Protein 1NQL (pdb70)

Sequence (660 aa):
EKKVCQGTSNKLTQLGTFEDHFLSLQRMFNNCEVVLGNLEITYVQRNYDLSFLKTIQEVAGYVLIALNTVERIPLENLQIIRGNMYYENSYALAVLSNYDANKTGLKELPMRNLQEILHGAVRFSNNPALCNVESIQWRDIVSSDFLSNMSMDFQNHLGSCQKCDPSCPNGSCWGAGEENCQKLTKIICAQQCSGRCRGKSPSDCCHNQCAAGCTGPRESDCLVCRKFRDEATCKDTCPPLMLYNPTTYQMDVNPEGKYSFGATCVKKCPRNYVVTDHGSCVRACGADSYEMEEDGVRKCKKCEGPCRKVCNGIGIGEFKDSLSINATNIKHFKNCTSISGDLHILPVAFRGDSFTHTPPLDPQELDILKTVKEITGFLLIQAWPENRTDLHAFENLEIIRGRTKQHGQFSLAVVSLNITSLGLRSLKEISDGDVIISGNKNLCYANTINWKKLFGTSGQKTKIISNRGENSCKATGQVCHALCSPEGCWGPEPRDCVSCRNVSRGRECVDKCKLLEGEPREFVENSECIQCHPECLPQAMNITCTGRGPDNCIQCAHYIDGPHCVKTCPAGVMGENNTLVWKYADAGHVCHLCHPNCTYGCTGPGLEGCPTDSECPLSHDGYCLHDGVCMYIEALDKYACNCVVGYIGERCQYRDLKWW

Foldseek 3Di:
DDDEFAEDDCAAPADPDLVRRLVVLCVRQAQHAEHLEEAAAASAEEPDDLPRLLRYAEYAAAYHAEHAQYQEHNVARHAEQANPYADPVFAREEHEHQHDPPLHGHQADQHQRQFEHNGGEYEYYRNQRHEQQVFDDCPRHYDPVCVVPYHDDHDYPDYPYDFEDPPADVRHFRHHDPSTHHDGWPPQDDPQAPDTAPHNDDLRHDDNQAGGGFPHHAQLGHPHGSAACEPSGHDPDFAAQWFADQVVRDTHGDQNGFACERRYTHPDADDDWEAEPVRHTDDADDQQWHWADDDPGGYIDGDPQRPADEAEEDCDDPNNPPQAQAQVHLVSQAQHAEYAEEHEAAPCQQVPDPPVRGDRHDLVSLLRLLRHAEYAAAYYHAEHPLVDQEPNSQLRHAEFANPDAVVRAHREAAEQGAHQFYNNQNYAAHEDHEYYYALHQRYAWVVLADCVRHYNDPPYYYDPDHYHDNVVCVVVVWYEEPFEDSRTARGHAQLTHNHTPAAAEPRGGDHDAQFAHDDAHFDDDPRYTDGEPVQFDHDHRHGQFQDHFFLTGPDGNAAAEPSGRDNAAQDQTHHPDDGGWEWEADPVRYTDTEDPPARPHFHDHDPVGHDD/DAFEDAPVRDAQDPPKAKDADVVPGGIFIGDDPQFDDGSSPGGPVPRD

Nearest PDB structures (foldseek):
  6aru-assembly1_A  TM=6.507E-01  e=1.685E-96  Homo sapiens
  1yy9-assembly1_A  TM=6.387E-01  e=1.150E-95  Homo sapiens
  3njp-assembly1_A  TM=4.933E-01  e=1.505E-93  Homo sapiens
  5wb7-assembly1_A  TM=5.441E-01  e=3.343E-75  Homo sapiens
  8hgs-assembly1_B  TM=4.737E-01  e=4.749E-83  Homo sapiens

Structure (mmCIF, N/CA/C/O backbone):
data_1NQL
#
_entry.id   1NQL
#
_cell.length_a   119.170
_cell.length_b   103.660
_cell.length_c   101.490
_cell.angle_alpha   90.00
_cell.angle_beta   119.27
_cell.angle_gamma   90.00
#
_symmetry.space_group_name_H-M   'C 1 2 1'
#
loop_
_entity.id
_entity.type
_entity.pdbx_description
1 polymer 'epidermal growth factor receptor'
2 polymer 'epidermal growth factor'
3 branched beta-D-mannopyranose-(1-4)-2-acetamido-2-deoxy-beta-D-glucopyranose-(1-4)-2-acetamido-2-deoxy-beta-D-glucopyranose
4 branched 2-acetamido-2-deoxy-beta-D-glucopyranose-(1-4)-2-acetamido-2-deoxy-beta-D-glucopyranose
5 non-polymer 2-acetamido-2-deoxy-beta-D-glucopyranose
#
loop_
_atom_site.group_PDB
_atom_site.id
_atom_site.type_symbol
_atom_site.label_atom_id
_atom_site.label_alt_id
_atom_site.label_comp_id
_atom_site.label_asym_id
_atom_site.label_entity_id
_atom_site.label_seq_id
_atom_site.pdbx_PDB_ins_code
_atom_site.Cartn_x
_atom_site.Cartn_y
_atom_site.Cartn_z
_atom_site.occupancy
_atom_site.B_iso_or_equiv
_atom_site.auth_seq_id
_atom_site.auth_comp_id
_atom_site.auth_asym_id
_atom_site.auth_atom_id
_atom_site.pdbx_PDB_model_num
ATOM 1 N N . GLU A 1 3 ? 34.137 2.102 -37.072 0.00 15.00 3 GLU A N 1
ATOM 2 C CA . GLU A 1 3 ? 34.248 2.712 -35.718 0.00 15.00 3 GLU A CA 1
ATOM 3 C C . GLU A 1 3 ? 35.439 3.727 -35.771 0.00 15.00 3 GLU A C 1
ATOM 4 O O . GLU A 1 3 ? 36.073 3.880 -36.806 0.00 15.00 3 GLU A O 1
ATOM 6 N N . LYS A 1 4 ? 35.688 4.373 -34.615 0.00 15.00 4 LYS A N 1
ATOM 7 C CA . LYS A 1 4 ? 36.691 5.400 -34.399 0.00 15.00 4 LYS A CA 1
ATOM 8 C C . LYS A 1 4 ? 36.057 6.584 -33.728 0.00 15.00 4 LYS A C 1
ATOM 9 O O . LYS A 1 4 ? 34.923 6.577 -33.284 0.00 15.00 4 LYS A O 1
ATOM 15 N N . LYS A 1 5 ? 36.464 6.837 -33.931 1.00 11.01 5 LYS A N 1
ATOM 16 C CA . LYS A 1 5 ? 36.372 8.159 -33.286 1.00 12.28 5 LYS A CA 1
ATOM 17 C C . LYS A 1 5 ? 35.527 8.252 -31.978 1.00 12.16 5 LYS A C 1
ATOM 18 O O . LYS A 1 5 ? 34.340 7.943 -31.925 1.00 11.74 5 LYS A O 1
ATOM 24 N N . VAL A 1 6 ? 36.184 8.753 -30.947 1.00 12.60 6 VAL A N 1
ATOM 25 C CA . VAL A 1 6 ? 35.832 8.481 -29.577 1.00 13.24 6 VAL A CA 1
ATOM 26 C C . VAL A 1 6 ? 35.497 9.798 -28.903 1.00 13.86 6 VAL A C 1
ATOM 27 O O . VAL A 1 6 ? 36.259 10.762 -29.006 1.00 13.73 6 VAL A O 1
ATOM 31 N N . CYS A 1 7 ? 34.357 9.853 -28.227 1.00 14.38 7 CYS A N 1
ATOM 32 C CA . CYS A 1 7 ? 34.094 10.986 -27.356 1.00 16.27 7 CYS A CA 1
ATOM 33 C C . CYS A 1 7 ? 33.896 10.489 -25.906 1.00 15.59 7 CYS A C 1
ATOM 34 O O . CYS A 1 7 ? 33.622 9.317 -25.683 1.00 15.13 7 CYS A O 1
ATOM 37 N N . GLN A 1 8 ? 34.051 11.380 -24.934 1.00 15.80 8 GLN A N 1
ATOM 38 C CA . GLN A 1 8 ? 34.145 10.983 -23.527 1.00 15.74 8 GLN A CA 1
ATOM 39 C C . GLN A 1 8 ? 32.827 10.542 -22.906 1.00 15.25 8 GLN A C 1
ATOM 40 O O . GLN A 1 8 ? 32.795 9.665 -22.063 1.00 15.55 8 GLN A O 1
ATOM 46 N N . GLY A 1 9 ? 31.730 11.113 -23.352 1.00 15.17 9 GLY A N 1
ATOM 47 C CA . GLY A 1 9 ? 30.455 10.805 -22.748 1.00 14.38 9 GLY A CA 1
ATOM 48 C C . GLY A 1 9 ? 30.183 11.807 -21.656 1.00 14.66 9 GLY A C 1
ATOM 49 O O . GLY A 1 9 ? 31.059 12.570 -21.232 1.00 14.76 9 GLY A O 1
ATOM 50 N N . THR A 1 10 ? 28.954 11.786 -21.180 1.00 15.06 10 THR A N 1
ATOM 51 C CA . THR A 1 10 ? 28.519 12.653 -20.100 1.00 15.39 10 THR A CA 1
ATOM 52 C C . THR A 1 10 ? 27.986 11.868 -18.905 1.00 15.31 10 THR A C 1
ATOM 53 O O . THR A 1 10 ? 27.483 10.748 -19.033 1.00 15.57 10 THR A O 1
ATOM 57 N N . SER A 1 11 ? 28.065 12.497 -17.741 1.00 15.54 11 SER A N 1
ATOM 58 C CA . SER A 1 11 ? 27.382 12.027 -16.541 1.00 15.19 11 SER A CA 1
ATOM 59 C C . SER A 1 11 ? 26.659 13.170 -15.864 1.00 14.43 11 SER A C 1
ATOM 60 O O . SER A 1 11 ? 26.923 13.416 -14.694 1.00 15.22 11 SER A O 1
ATOM 63 N N . ASN A 1 12 ? 25.771 13.886 -16.551 1.00 13.15 12 ASN A N 1
ATOM 64 C CA . ASN A 1 12 ? 25.036 14.944 -15.861 1.00 12.55 12 ASN A CA 1
ATOM 65 C C . ASN A 1 12 ? 23.737 14.480 -15.164 1.00 12.61 12 ASN A C 1
ATOM 66 O O . ASN A 1 12 ? 23.036 15.282 -14.550 1.00 13.01 12 ASN A O 1
ATOM 71 N N . LYS A 1 13 ? 23.461 13.180 -15.215 1.00 12.58 13 LYS A N 1
ATOM 72 C CA . LYS A 1 13 ? 22.120 12.608 -15.060 1.00 12.24 13 LYS A CA 1
ATOM 73 C C . LYS A 1 13 ? 21.067 13.605 -15.495 1.00 11.32 13 LYS A C 1
ATOM 74 O O . LYS A 1 13 ? 21.126 14.015 -16.641 1.00 13.62 13 LYS A O 1
ATOM 80 N N . LEU A 1 14 ? 20.163 14.041 -14.640 1.00 9.74 14 LEU A N 1
ATOM 81 C CA . LEU A 1 14 ? 19.151 15.018 -15.009 1.00 8.96 14 LEU A CA 1
ATOM 82 C C . LEU A 1 14 ? 19.536 16.476 -14.747 1.00 8.42 14 LEU A C 1
ATOM 83 O O . LEU A 1 14 ? 18.705 17.367 -14.925 1.00 7.52 14 LEU A O 1
ATOM 88 N N . THR A 1 15 ? 20.763 16.729 -14.308 1.00 8.39 15 THR A N 1
ATOM 89 C CA . THR A 1 15 ? 21.220 18.100 -14.082 1.00 9.54 15 THR A CA 1
ATOM 90 C C . THR A 1 15 ? 21.214 18.892 -15.382 1.00 9.94 15 THR A C 1
ATOM 91 O O . THR A 1 15 ? 21.499 18.347 -16.464 1.00 10.77 15 THR A O 1
ATOM 95 N N . GLN A 1 16 ? 20.909 20.178 -15.292 1.00 9.68 16 GLN A N 1
ATOM 96 C CA . GLN A 1 16 ? 20.727 20.965 -16.489 1.00 9.67 16 GLN A CA 1
ATOM 97 C C . GLN A 1 16 ? 21.762 22.059 -16.582 1.00 9.85 16 GLN A C 1
ATOM 98 O O . GLN A 1 16 ? 22.066 22.727 -15.589 1.00 9.64 16 GLN A O 1
ATOM 104 N N . LEU A 1 17 ? 22.307 22.239 -17.789 1.00 9.85 17 LEU A N 1
ATOM 105 C CA . LEU 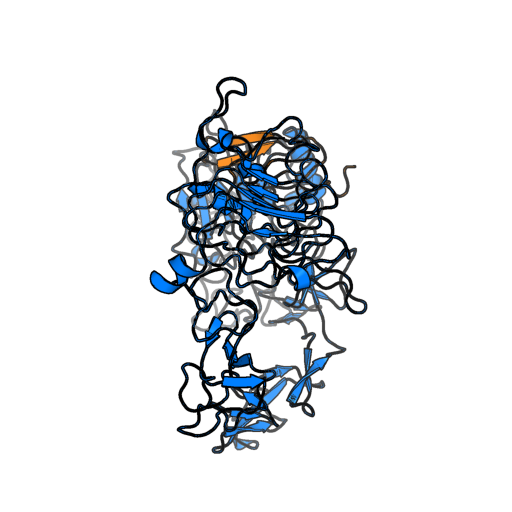A 1 17 ? 23.440 23.136 -17.963 1.00 9.60 17 LEU A CA 1
ATOM 106 C C . LEU A 1 17 ? 23.044 24.480 -18.554 1.00 9.57 17 LEU A C 1
ATOM 107 O O . LEU A 1 17 ? 22.836 24.600 -19.748 1.00 10.54 17 LEU A O 1
ATOM 112 N N . GLY A 1 18 ? 22.912 25.495 -17.717 1.00 9.41 18 GLY A N 1
ATOM 113 C CA . GLY A 1 18 ? 22.513 26.799 -18.208 1.00 8.67 18 GLY A CA 1
ATOM 114 C C . GLY A 1 18 ? 21.115 26.736 -18.786 1.00 8.46 18 GLY A C 1
ATOM 115 O O . GLY A 1 18 ? 20.303 25.902 -18.364 1.00 8.21 18 GLY A O 1
ATOM 116 N N . THR A 1 19 ? 20.835 27.609 -19.753 1.00 8.30 19 THR A N 1
ATOM 117 C CA . THR A 1 19 ? 19.520 27.657 -20.376 1.00 8.61 19 THR A CA 1
ATOM 118 C C . THR A 1 19 ? 19.378 26.489 -21.340 1.00 8.77 19 THR A C 1
ATOM 119 O O . THR A 1 19 ? 20.322 25.717 -21.563 1.00 9.40 19 THR A O 1
ATOM 123 N N . PHE A 1 20 ? 18.192 26.332 -21.906 1.00 8.29 20 PHE A N 1
ATOM 124 C CA . PHE A 1 20 ? 17.952 25.186 -22.749 1.00 7.60 20 PHE A CA 1
ATOM 125 C C . PHE A 1 20 ? 18.932 25.230 -23.933 1.00 7.82 20 PHE A C 1
ATOM 126 O O . PHE A 1 20 ? 19.452 24.186 -24.353 1.00 8.05 20 PHE A O 1
ATOM 134 N N . GLU A 1 21 ? 19.188 26.445 -24.436 1.00 7.17 21 GLU A N 1
ATOM 135 C CA . GLU A 1 21 ? 20.179 26.673 -25.466 1.00 6.59 21 GLU A CA 1
ATOM 136 C C . GLU A 1 21 ? 21.552 26.244 -24.957 1.00 5.97 21 GLU A C 1
ATOM 137 O O . GLU A 1 21 ? 22.173 25.369 -25.547 1.00 5.66 21 GLU A O 1
ATOM 143 N N . ASP A 1 22 ? 22.019 26.831 -23.854 1.00 5.53 22 ASP A N 1
ATOM 144 C CA . ASP A 1 22 ? 23.323 26.450 -23.294 1.00 5.34 22 ASP A CA 1
ATOM 145 C C . ASP A 1 22 ? 23.520 24.916 -23.322 1.00 5.26 22 ASP A C 1
ATOM 146 O O . ASP A 1 22 ? 24.555 24.413 -23.789 1.00 5.34 22 ASP A O 1
ATOM 151 N N . HIS A 1 23 ? 22.495 24.212 -22.829 1.00 4.74 23 HIS A N 1
ATOM 152 C CA . HIS A 1 23 ? 22.427 22.768 -22.683 1.00 4.36 23 HIS A CA 1
ATOM 153 C C . HIS A 1 23 ? 22.455 22.060 -24.050 1.00 4.13 23 HIS A C 1
ATOM 154 O O . HIS A 1 23 ? 23.138 21.043 -24.242 1.00 3.80 23 HIS A O 1
ATOM 161 N N . PHE A 1 24 ? 21.697 22.584 -24.998 1.00 3.69 24 PHE A N 1
ATOM 162 C CA . PHE A 1 24 ? 21.781 22.047 -26.357 1.00 4.03 24 PHE A CA 1
ATOM 163 C C . PHE A 1 24 ? 23.198 22.172 -26.974 1.00 3.74 24 PHE A C 1
ATOM 164 O O . PHE A 1 24 ? 23.720 21.228 -27.562 1.00 2.97 24 PHE A O 1
ATOM 172 N N . LEU A 1 25 ? 23.798 23.344 -26.812 1.00 4.05 25 LEU A N 1
ATOM 173 C CA . LEU A 1 25 ? 25.143 23.592 -27.276 1.00 5.11 25 LEU A CA 1
ATOM 174 C C . LEU A 1 25 ? 26.181 22.649 -26.633 1.00 6.52 25 LEU A C 1
ATOM 175 O O . LEU A 1 25 ? 27.192 22.304 -27.286 1.00 6.96 25 LEU A O 1
ATOM 180 N N . SER A 1 26 ? 25.939 22.196 -25.392 1.00 7.12 26 SER A N 1
ATOM 181 C CA . SER A 1 26 ? 26.913 21.302 -24.762 1.00 7.57 26 SER A CA 1
ATOM 182 C C . SER A 1 26 ? 26.773 19.940 -25.360 1.00 7.38 26 SER A C 1
ATOM 183 O O . SER A 1 26 ? 27.777 19.318 -25.729 1.00 7.60 26 SER A O 1
ATOM 186 N N . LEU A 1 27 ? 25.525 19.488 -25.463 1.00 7.29 27 LEU A N 1
ATOM 187 C CA . LEU A 1 27 ? 25.236 18.163 -25.974 1.00 7.40 27 LEU A CA 1
ATOM 188 C C . LEU A 1 27 ? 25.965 18.118 -27.304 1.00 7.97 27 LEU A C 1
ATOM 189 O O . LEU A 1 27 ? 26.752 17.210 -27.604 1.00 7.60 27 LEU A O 1
ATOM 194 N N . GLN A 1 28 ? 25.757 19.190 -28.053 1.00 8.56 28 GLN A N 1
ATOM 195 C CA . GLN A 1 28 ? 26.278 19.297 -29.375 1.00 8.50 28 GLN A CA 1
ATOM 196 C C . GLN A 1 28 ? 27.769 19.138 -29.362 1.00 8.66 28 GLN A C 1
ATOM 197 O O . GLN A 1 28 ? 28.268 18.201 -29.947 1.00 9.31 28 GLN A O 1
ATOM 203 N N . ARG A 1 29 ? 28.480 20.021 -28.673 1.00 9.13 29 ARG A N 1
ATOM 204 C CA . ARG A 1 29 ? 29.945 19.974 -28.686 1.00 9.52 29 ARG A CA 1
ATOM 205 C C . ARG A 1 29 ? 30.470 18.670 -28.080 1.00 9.49 29 ARG A C 1
ATOM 206 O O . ARG A 1 29 ? 31.609 18.304 -28.278 1.00 9.87 29 ARG A O 1
ATOM 214 N N . MET A 1 30 ? 29.655 17.958 -27.328 1.00 9.66 30 MET A N 1
ATOM 215 C CA . MET A 1 30 ? 30.177 16.740 -26.764 1.00 9.82 30 MET A CA 1
ATOM 216 C C . MET A 1 30 ? 30.078 15.671 -27.851 1.00 9.74 30 MET A C 1
ATOM 217 O O . MET A 1 30 ? 31.066 15.006 -28.157 1.00 10.28 30 MET A O 1
ATOM 222 N N . PHE A 1 31 ? 28.908 15.553 -28.471 1.00 9.18 31 PHE A N 1
ATOM 223 C CA . PHE A 1 31 ? 28.653 14.436 -29.361 1.00 9.06 31 PHE A CA 1
ATOM 224 C C . PHE A 1 31 ? 28.921 14.633 -30.877 1.00 8.63 31 PHE A C 1
ATOM 225 O O . PHE A 1 31 ? 28.962 13.654 -31.635 1.00 6.96 31 PHE A O 1
ATOM 233 N N . ASN A 1 32 ? 29.124 15.888 -31.282 1.00 8.95 32 ASN A N 1
ATOM 234 C CA . ASN A 1 32 ? 29.480 16.260 -32.662 1.00 10.21 32 ASN A CA 1
ATOM 235 C C . ASN A 1 32 ? 30.472 15.299 -33.347 1.00 10.04 32 ASN A C 1
ATOM 236 O O . ASN A 1 32 ? 31.610 15.153 -32.890 1.00 10.01 32 ASN A O 1
ATOM 241 N N . ASN A 1 33 ? 30.032 14.633 -34.420 1.00 10.11 33 ASN A N 1
ATOM 242 C CA . ASN A 1 33 ? 30.872 13.659 -35.143 1.00 10.84 33 ASN A CA 1
ATOM 243 C C . ASN A 1 33 ? 31.426 12.487 -34.306 1.00 11.69 33 ASN A C 1
ATOM 244 O O . ASN A 1 33 ? 32.507 11.994 -34.581 1.00 12.18 33 ASN A O 1
ATOM 249 N N . CYS A 1 34 ? 30.704 12.033 -33.290 1.00 12.96 34 CYS A N 1
ATOM 250 C CA . CYS A 1 34 ? 31.214 10.972 -32.426 1.00 14.08 34 CYS A CA 1
ATOM 251 C C . CYS A 1 34 ? 30.563 9.644 -32.783 1.00 13.09 34 CYS A C 1
ATOM 252 O O . CYS A 1 34 ? 29.361 9.582 -33.095 1.00 13.05 34 CYS A O 1
ATOM 255 N N . GLU A 1 35 ? 31.372 8.589 -32.761 1.00 12.04 35 GLU A N 1
ATOM 256 C CA . GLU A 1 35 ? 30.913 7.261 -33.141 1.00 11.14 35 GLU A CA 1
ATOM 257 C C . GLU A 1 35 ? 30.859 6.328 -31.923 1.00 10.33 35 GLU A C 1
ATOM 258 O O . GLU A 1 35 ? 29.942 5.493 -31.792 1.00 9.69 35 GLU A O 1
ATOM 264 N N . VAL A 1 36 ? 31.842 6.470 -31.038 1.00 9.27 36 VAL A N 1
ATOM 265 C CA . VAL A 1 36 ? 31.919 5.620 -29.862 1.00 8.57 36 VAL A CA 1
ATOM 266 C C . VAL A 1 36 ? 31.897 6.484 -28.617 1.00 8.06 36 VAL A C 1
ATOM 267 O O . VAL A 1 36 ? 32.768 7.341 -28.447 1.00 7.81 36 VAL A O 1
ATOM 271 N N . VAL A 1 37 ? 30.891 6.282 -27.764 1.00 7.41 37 VAL A N 1
ATOM 272 C CA . VAL A 1 37 ? 30.857 6.979 -26.471 1.00 7.09 37 VAL A CA 1
ATOM 273 C C . VAL A 1 37 ? 31.474 6.149 -25.359 1.00 5.94 37 VAL A C 1
ATOM 274 O O . VAL A 1 37 ? 30.903 5.178 -24.948 1.00 5.68 37 VAL A O 1
ATOM 278 N N . LEU A 1 38 ? 32.634 6.558 -24.865 1.00 5.58 38 LEU A N 1
ATOM 279 C CA . LEU A 1 38 ? 33.329 5.885 -23.771 1.00 5.19 38 LEU A CA 1
ATOM 280 C C . LEU A 1 38 ? 32.555 5.816 -22.462 1.00 5.00 38 LEU A C 1
ATOM 281 O O . LEU A 1 38 ? 32.813 4.919 -21.640 1.00 5.23 38 LEU A O 1
ATOM 286 N N . GLY A 1 39 ? 31.678 6.804 -22.259 1.00 4.04 39 GLY A N 1
ATOM 287 C CA . GLY A 1 39 ? 30.930 6.992 -21.038 1.00 3.09 39 GLY A CA 1
ATOM 288 C C . GLY A 1 39 ? 29.478 6.825 -21.366 1.00 2.79 39 GLY A C 1
ATOM 289 O O . GLY A 1 39 ? 29.099 5.832 -21.979 1.00 2.16 39 GLY A O 1
ATOM 290 N N . ASN A 1 40 ? 28.651 7.788 -20.973 1.00 2.79 40 ASN A N 1
ATOM 291 C CA . ASN A 1 40 ? 27.240 7.650 -21.247 1.00 3.79 40 ASN A CA 1
ATOM 292 C C . ASN A 1 40 ? 26.753 8.705 -22.147 1.00 4.15 40 ASN A C 1
ATOM 293 O O . ASN A 1 40 ? 27.400 9.740 -22.298 1.00 3.51 40 ASN A O 1
ATOM 298 N N . LEU A 1 41 ? 25.556 8.450 -22.680 1.00 5.40 41 LEU A N 1
ATOM 299 C CA . LEU A 1 41 ? 24.840 9.396 -23.514 1.00 7.16 41 LEU A CA 1
ATOM 300 C C . LEU A 1 41 ? 23.526 9.818 -22.855 1.00 8.87 41 LEU A C 1
ATOM 301 O O . LEU A 1 41 ? 22.606 9.013 -22.721 1.00 10.43 41 LEU A O 1
ATOM 306 N N . GLU A 1 42 ? 23.444 11.075 -22.446 1.00 10.24 42 GLU A N 1
ATOM 307 C CA . GLU A 1 42 ? 22.258 11.621 -21.795 1.00 11.49 42 GLU A CA 1
ATOM 308 C C . GLU A 1 42 ? 21.731 12.756 -22.669 1.00 11.94 42 GLU A C 1
ATOM 309 O O . GLU A 1 42 ? 22.425 13.771 -22.841 1.00 12.81 42 GLU A O 1
ATOM 315 N N . ILE A 1 43 ? 20.541 12.548 -23.244 1.00 11.40 43 ILE A N 1
ATOM 316 C CA . ILE A 1 43 ? 19.858 13.486 -24.124 1.00 10.51 43 ILE A CA 1
ATOM 317 C C . ILE A 1 43 ? 18.620 13.948 -23.342 1.00 11.64 43 ILE A C 1
ATOM 318 O O . ILE A 1 43 ? 17.642 13.173 -23.197 1.00 12.74 43 ILE A O 1
ATOM 323 N N . THR A 1 44 ? 18.654 15.170 -22.795 1.00 11.59 44 THR A N 1
ATOM 324 C CA . THR A 1 44 ? 17.561 15.696 -21.939 1.00 11.11 44 THR A CA 1
ATOM 325 C C . THR A 1 44 ? 17.319 17.182 -22.127 1.00 11.11 44 THR A C 1
ATOM 326 O O . THR A 1 44 ? 18.222 17.915 -22.520 1.00 11.26 44 THR A O 1
ATOM 330 N N . TYR A 1 45 ? 16.109 17.625 -21.804 1.00 10.69 45 TYR A N 1
ATOM 331 C CA . TYR A 1 45 ? 15.729 19.031 -21.936 1.00 10.92 45 TYR A CA 1
ATOM 332 C C . TYR A 1 45 ? 15.718 19.601 -23.360 1.00 11.09 45 TYR A C 1
ATOM 333 O O . TYR A 1 45 ? 15.351 20.758 -23.530 1.00 12.33 45 TYR A O 1
ATOM 342 N N . VAL A 1 46 ? 16.083 18.823 -24.380 1.00 10.50 46 VAL A N 1
ATOM 343 C CA . VAL A 1 46 ? 16.048 19.323 -25.763 1.00 9.53 46 VAL A CA 1
ATOM 344 C C . VAL A 1 46 ? 14.620 19.716 -26.197 1.00 9.31 46 VAL A C 1
ATOM 345 O O . VAL A 1 46 ? 13.682 18.939 -26.017 1.00 9.67 46 VAL A O 1
ATOM 349 N N . GLN A 1 47 ? 14.466 20.903 -26.784 1.00 8.78 47 GLN A N 1
ATOM 350 C CA . GLN A 1 47 ? 13.148 21.465 -27.136 1.00 8.31 47 GLN A CA 1
ATOM 351 C C . GLN A 1 47 ? 12.665 21.134 -28.554 1.00 9.03 47 GLN A C 1
ATOM 352 O O . GLN A 1 47 ? 13.406 20.524 -29.328 1.00 9.43 47 GLN A O 1
ATOM 358 N N . ARG A 1 48 ? 11.425 21.519 -28.889 1.00 9.27 48 ARG A N 1
ATOM 359 C CA . ARG A 1 48 ? 10.931 21.414 -30.261 1.00 9.82 48 ARG A CA 1
ATOM 360 C C . ARG A 1 48 ? 11.885 22.097 -31.238 1.00 9.67 48 ARG A C 1
ATOM 361 O O . ARG A 1 48 ? 12.436 23.180 -30.950 1.00 8.80 48 ARG A O 1
ATOM 369 N N . ASN A 1 49 ? 12.035 21.459 -32.409 1.00 9.83 49 ASN A N 1
ATOM 370 C CA . ASN A 1 49 ? 12.769 22.023 -33.544 1.00 9.52 49 ASN A CA 1
ATOM 371 C C . ASN A 1 49 ? 14.149 22.482 -33.099 1.00 9.51 49 ASN A C 1
ATOM 372 O O . ASN A 1 49 ? 14.494 23.672 -33.158 1.00 10.28 49 ASN A O 1
ATOM 377 N N . TYR A 1 50 ? 14.887 21.530 -32.566 1.00 8.87 50 TYR A N 1
ATOM 378 C CA . TYR A 1 50 ? 16.302 21.657 -32.374 1.00 8.71 50 TYR A CA 1
ATOM 379 C C . TYR A 1 50 ? 16.826 20.423 -33.106 1.00 8.78 50 TYR A C 1
ATOM 380 O O . TYR A 1 50 ? 16.319 19.322 -32.913 1.00 8.53 50 TYR A O 1
ATOM 389 N N . ASP A 1 51 ? 17.803 20.620 -33.985 1.00 8.59 51 ASP A N 1
ATOM 390 C CA . ASP A 1 51 ? 18.330 19.552 -34.803 1.00 7.82 51 ASP A CA 1
ATOM 391 C C . ASP A 1 51 ? 19.210 18.610 -33.996 1.00 7.82 51 ASP A C 1
ATOM 392 O O . ASP A 1 51 ? 20.323 18.984 -33.622 1.00 8.47 51 ASP A O 1
ATOM 397 N N . LEU A 1 52 ? 18.755 17.385 -33.750 1.00 6.80 52 LEU A N 1
ATOM 398 C CA . LEU A 1 52 ? 19.650 16.389 -33.185 1.00 6.33 52 LEU A CA 1
ATOM 399 C C . LEU A 1 52 ? 20.190 15.456 -34.297 1.00 6.54 52 LEU A C 1
ATOM 400 O O . LEU A 1 52 ? 20.235 14.222 -34.171 1.00 6.73 52 LEU A O 1
ATOM 405 N N . SER A 1 53 ? 20.610 16.042 -35.402 1.00 6.08 53 SER A N 1
ATOM 406 C CA . SER A 1 53 ? 21.049 15.229 -36.520 1.00 6.19 53 SER A CA 1
ATOM 407 C C . SER A 1 53 ? 22.362 14.523 -36.227 1.00 5.52 53 SER A C 1
ATOM 408 O O . SER A 1 53 ? 22.631 13.434 -36.752 1.00 3.77 53 SER A O 1
ATOM 411 N N . PHE A 1 54 ? 23.160 15.176 -35.380 1.00 5.43 54 PHE A N 1
ATOM 412 C CA . PHE A 1 54 ? 24.516 14.761 -35.119 1.00 5.55 54 PHE A CA 1
ATOM 413 C C . PHE A 1 54 ? 24.503 13.381 -34.499 1.00 5.73 54 PHE A C 1
ATOM 414 O O . PHE A 1 54 ? 25.253 12.508 -34.957 1.00 6.71 54 PHE A O 1
ATOM 422 N N . LEU A 1 55 ? 23.605 13.129 -33.542 1.00 4.60 55 LEU A N 1
ATOM 423 C CA . LEU A 1 55 ? 23.426 11.750 -33.051 1.00 4.04 55 LEU A CA 1
ATOM 424 C C . LEU A 1 55 ? 23.224 10.640 -34.122 1.00 4.26 55 LEU A C 1
ATOM 425 O O . LEU A 1 55 ? 23.197 9.472 -33.761 1.00 4.72 55 LEU A O 1
ATOM 430 N N . LYS A 1 56 ? 23.106 10.969 -35.421 1.00 4.32 56 LYS A N 1
ATOM 431 C CA . LYS A 1 56 ? 22.928 9.934 -36.460 1.00 3.98 56 LYS A CA 1
ATOM 432 C C . LYS A 1 56 ? 24.217 9.139 -36.507 1.00 3.56 56 LYS A C 1
ATOM 433 O O . LYS A 1 56 ? 24.255 8.027 -36.999 1.00 2.16 56 LYS A O 1
ATOM 439 N N . THR A 1 57 ? 25.266 9.718 -35.938 1.00 4.20 57 THR A N 1
ATOM 440 C CA . THR A 1 57 ? 26.625 9.214 -36.092 1.00 5.71 57 THR A CA 1
ATOM 441 C C . THR A 1 57 ? 27.085 8.169 -35.046 1.00 6.90 57 THR A C 1
ATOM 442 O O . THR A 1 57 ? 28.175 7.590 -35.176 1.00 7.65 57 THR A O 1
ATOM 446 N N . ILE A 1 58 ? 26.260 7.913 -34.029 1.00 7.37 58 ILE A N 1
ATOM 447 C CA . ILE A 1 58 ? 26.705 7.187 -32.864 1.00 7.54 58 ILE A CA 1
ATOM 448 C C . ILE A 1 58 ? 26.475 5.695 -33.034 1.00 8.11 58 ILE A C 1
ATOM 449 O O . ILE A 1 58 ? 25.338 5.248 -33.264 1.00 8.74 58 ILE A O 1
ATOM 454 N N . GLN A 1 59 ? 27.537 4.912 -32.879 1.00 7.96 59 GLN A N 1
ATOM 455 C CA . GLN A 1 59 ? 27.421 3.478 -33.077 1.00 7.96 59 GLN A CA 1
ATOM 456 C C . GLN A 1 59 ? 27.456 2.645 -31.801 1.00 7.78 59 GLN A C 1
ATOM 457 O O . GLN A 1 59 ? 26.742 1.652 -31.695 1.00 8.37 59 GLN A O 1
ATOM 463 N N . GLU A 1 60 ? 28.309 3.032 -30.859 1.00 7.01 60 GLU A N 1
ATOM 464 C CA . GLU A 1 60 ? 28.557 2.285 -29.644 1.00 6.26 60 GLU A CA 1
ATOM 465 C C . GLU A 1 60 ? 28.385 3.315 -28.534 1.00 6.19 60 GLU A C 1
ATOM 466 O O . GLU A 1 60 ? 28.977 4.430 -28.594 1.00 5.70 60 GLU A O 1
ATOM 472 N N . VAL A 1 61 ? 27.636 2.929 -27.494 1.00 5.28 61 VAL A N 1
ATOM 473 C CA . VAL A 1 61 ? 27.651 3.672 -26.241 1.00 4.54 61 VAL A CA 1
ATOM 474 C C . VAL A 1 61 ? 28.111 2.700 -25.154 1.00 4.32 61 VAL A C 1
ATOM 475 O O . VAL A 1 61 ? 27.540 1.626 -25.036 1.00 6.22 61 VAL A O 1
ATOM 479 N N . ALA A 1 62 ? 29.137 3.038 -24.383 1.00 2.91 62 ALA A N 1
ATOM 480 C CA . ALA A 1 62 ? 29.651 2.140 -23.327 1.00 2.79 62 ALA A CA 1
ATOM 481 C C . ALA A 1 62 ? 28.829 2.152 -21.998 1.00 3.38 62 ALA A C 1
ATOM 482 O O . ALA A 1 62 ? 28.695 1.123 -21.320 1.00 2.14 62 ALA A O 1
ATOM 484 N N . GLY A 1 63 ? 28.288 3.316 -21.628 1.00 3.80 63 GLY A N 1
ATOM 485 C CA . GLY A 1 63 ? 27.690 3.453 -20.316 1.00 4.17 63 GLY A CA 1
ATOM 486 C C . GLY A 1 63 ? 26.254 3.109 -20.496 1.00 5.11 63 GLY A C 1
ATOM 487 O O . GLY A 1 63 ? 25.932 2.000 -20.948 1.00 5.19 63 GLY A O 1
ATOM 488 N N . TYR A 1 64 ? 25.391 4.082 -20.221 1.00 5.37 64 TYR A N 1
ATOM 489 C CA . TYR A 1 64 ? 23.961 3.905 -20.452 1.00 4.94 64 TYR A CA 1
ATOM 490 C C . TYR A 1 64 ? 23.453 5.056 -21.277 1.00 5.45 64 TYR A C 1
ATOM 491 O O . TYR A 1 64 ? 24.138 6.097 -21.428 1.00 4.67 64 TYR A O 1
ATOM 500 N N . VAL A 1 65 ? 22.207 4.928 -21.724 1.00 5.96 65 VAL A N 1
ATOM 501 C CA . VAL A 1 65 ? 21.603 5.961 -22.566 1.00 6.64 65 VAL A CA 1
ATOM 502 C C . VAL A 1 65 ? 20.368 6.464 -21.834 1.00 7.67 65 VAL A C 1
ATOM 503 O O . VAL A 1 65 ? 19.419 5.672 -21.582 1.00 8.57 65 VAL A O 1
ATOM 507 N N . LEU A 1 66 ? 20.394 7.756 -21.493 1.00 7.37 66 LEU A N 1
ATOM 508 C CA . LEU A 1 66 ? 19.293 8.446 -20.847 1.00 6.86 66 LEU A CA 1
ATOM 509 C C . LEU A 1 66 ? 18.671 9.505 -21.755 1.00 7.58 66 LEU A C 1
ATOM 510 O O . LEU A 1 66 ? 19.325 10.493 -22.168 1.00 7.25 66 LEU A O 1
ATOM 515 N N . ILE A 1 67 ? 17.384 9.310 -22.037 1.00 7.54 67 ILE A N 1
ATOM 516 C CA . ILE A 1 67 ? 16.637 10.184 -22.934 1.00 6.91 67 ILE A CA 1
ATOM 517 C C . ILE A 1 67 ? 15.398 10.526 -22.111 1.00 7.43 67 ILE A C 1
ATOM 518 O O . ILE A 1 67 ? 14.466 9.695 -21.957 1.00 7.81 67 ILE A O 1
ATOM 523 N N . ALA A 1 68 ? 15.386 11.731 -21.553 1.00 6.92 68 ALA A N 1
ATOM 524 C CA . ALA A 1 68 ? 14.325 12.103 -20.635 1.00 6.49 68 ALA A CA 1
ATOM 525 C C . ALA A 1 68 ? 14.095 13.571 -20.710 1.00 6.16 68 ALA A C 1
ATOM 526 O O . ALA A 1 68 ? 15.010 14.322 -20.999 1.00 6.76 68 ALA A O 1
ATOM 528 N N . LEU A 1 69 ? 12.872 13.970 -20.421 1.00 5.81 69 LEU A N 1
ATOM 529 C CA . LEU A 1 69 ? 12.482 15.368 -20.327 1.00 6.27 69 LEU A CA 1
ATOM 530 C C . LEU A 1 69 ? 12.728 16.170 -21.595 1.00 6.41 69 LEU A C 1
ATOM 531 O O . LEU A 1 69 ? 13.094 17.331 -21.532 1.00 7.64 69 LEU A O 1
ATOM 536 N N . ASN A 1 70 ? 12.488 15.553 -22.743 1.00 6.49 70 ASN A N 1
ATOM 537 C CA . ASN A 1 70 ? 12.628 16.211 -24.032 1.00 5.73 70 ASN A CA 1
ATOM 538 C C . ASN A 1 70 ? 11.265 16.592 -24.616 1.00 5.36 70 ASN A C 1
ATOM 539 O O . ASN A 1 70 ? 10.246 15.988 -24.291 1.00 4.16 70 ASN A O 1
ATOM 544 N N . THR A 1 71 ? 11.272 17.596 -25.495 1.00 5.65 71 THR A N 1
ATOM 545 C CA . THR A 1 71 ? 10.104 17.955 -26.280 1.00 5.85 71 THR A CA 1
ATOM 546 C C . THR A 1 71 ? 10.306 17.722 -27.782 1.00 6.29 71 THR A C 1
ATOM 547 O O . THR A 1 71 ? 9.382 17.959 -28.588 1.00 5.81 71 THR A O 1
ATOM 551 N N . VAL A 1 72 ? 11.507 17.273 -28.159 1.00 6.80 72 VAL A N 1
ATOM 552 C CA . VAL A 1 72 ? 11.777 16.997 -29.562 1.00 7.57 72 VAL A CA 1
ATOM 553 C C . VAL A 1 72 ? 10.862 15.897 -30.054 1.00 8.17 72 VAL A C 1
ATOM 554 O O . VAL A 1 72 ? 10.584 14.947 -29.334 1.00 8.12 72 VAL A O 1
ATOM 558 N N . GLU A 1 73 ? 10.374 16.061 -31.273 1.00 9.04 73 GLU A N 1
ATOM 559 C CA . GLU A 1 73 ? 9.566 15.049 -31.907 1.00 10.41 73 GLU A CA 1
ATOM 560 C C . GLU A 1 73 ? 10.403 13.801 -32.213 1.00 10.52 73 GLU A C 1
ATOM 561 O O . GLU A 1 73 ? 9.882 12.677 -32.155 1.00 10.16 73 GLU A O 1
ATOM 567 N N . ARG A 1 74 ? 11.702 14.006 -32.477 1.00 10.93 74 ARG A N 1
ATOM 568 C CA . ARG A 1 74 ? 12.542 13.012 -33.157 1.00 11.53 74 ARG A CA 1
ATOM 569 C C . ARG A 1 74 ? 13.977 12.891 -32.636 1.00 11.12 74 ARG A C 1
ATOM 570 O O . ARG A 1 74 ? 14.738 13.857 -32.712 1.00 12.15 74 ARG A O 1
ATOM 578 N N . ILE A 1 75 ? 14.364 11.718 -32.136 1.00 10.00 75 ILE A N 1
ATOM 579 C CA . ILE A 1 75 ? 15.764 11.501 -31.759 1.00 9.28 75 ILE A CA 1
ATOM 580 C C . ILE A 1 75 ? 16.400 10.414 -32.625 1.00 9.13 75 ILE A C 1
ATOM 581 O O . ILE A 1 75 ? 16.087 9.242 -32.491 1.00 9.78 75 ILE A O 1
ATOM 586 N N . PRO A 1 76 ? 17.268 10.826 -33.538 1.00 8.43 76 PRO A N 1
ATOM 587 C CA . PRO A 1 76 ? 17.754 9.943 -34.595 1.00 8.04 76 PRO A CA 1
ATOM 588 C C . PRO A 1 76 ? 18.930 9.079 -34.187 1.00 8.47 76 PRO A C 1
ATOM 589 O O . PRO A 1 76 ? 19.963 9.159 -34.868 1.00 9.40 76 PRO A O 1
ATOM 593 N N . LEU A 1 77 ? 18.812 8.265 -33.139 1.00 7.73 77 LEU A N 1
ATOM 594 C CA . LEU A 1 77 ? 19.881 7.305 -32.837 1.00 6.75 77 LEU A CA 1
ATOM 595 C C . LEU A 1 77 ? 19.948 6.133 -33.848 1.00 6.72 77 LEU A C 1
ATOM 596 O O . LEU A 1 77 ? 19.935 4.940 -33.489 1.00 7.58 77 LEU A O 1
ATOM 601 N N . GLU A 1 78 ? 20.069 6.500 -35.116 1.00 5.81 78 GLU A N 1
ATOM 602 C CA . GLU A 1 78 ? 19.781 5.605 -36.243 1.00 5.01 78 GLU A CA 1
ATOM 603 C C . GLU A 1 78 ? 20.831 4.544 -36.486 1.00 3.91 78 GLU A C 1
ATOM 604 O O . GLU A 1 78 ? 20.542 3.518 -37.058 1.00 3.64 78 GLU A O 1
ATOM 610 N N . ASN A 1 79 ? 22.055 4.783 -36.063 1.00 3.49 79 ASN A N 1
ATOM 611 C CA . ASN A 1 79 ? 23.048 3.735 -36.210 1.00 3.53 79 ASN A CA 1
ATOM 612 C C . ASN A 1 79 ? 23.586 3.230 -34.877 1.00 4.31 79 ASN A C 1
ATOM 613 O O . ASN A 1 79 ? 24.577 2.533 -34.853 1.00 4.92 79 ASN A O 1
ATOM 618 N N . LEU A 1 80 ? 22.915 3.565 -33.775 1.00 4.83 80 LEU A N 1
ATOM 619 C CA . LEU A 1 80 ? 23.306 3.080 -32.465 1.00 5.03 80 LEU A CA 1
ATOM 620 C C . LEU A 1 80 ? 23.220 1.572 -32.485 1.00 5.37 80 LEU A C 1
ATOM 621 O O . LEU A 1 80 ? 22.130 1.021 -32.648 1.00 5.94 80 LEU A O 1
ATOM 626 N N . GLN A 1 81 ? 24.361 0.910 -32.318 1.00 5.01 81 GLN A N 1
ATOM 627 C CA . GLN A 1 81 ? 24.436 -0.516 -32.603 1.00 5.83 81 GLN A CA 1
ATOM 628 C C . GLN A 1 81 ? 24.374 -1.337 -31.335 1.00 5.26 81 GLN A C 1
ATOM 629 O O . GLN A 1 81 ? 23.643 -2.350 -31.246 1.00 4.09 81 GLN A O 1
ATOM 635 N N . ILE A 1 82 ? 25.159 -0.880 -30.361 1.00 5.37 82 ILE A N 1
ATOM 636 C CA . ILE A 1 82 ? 25.232 -1.511 -29.043 1.00 5.35 82 ILE A CA 1
ATOM 637 C C . ILE A 1 82 ? 25.217 -0.493 -27.932 1.00 5.37 82 ILE A C 1
ATOM 638 O O . ILE A 1 82 ? 25.749 0.602 -28.090 1.00 5.46 82 ILE A O 1
ATOM 643 N N . ILE A 1 83 ? 24.587 -0.855 -26.815 1.00 5.87 83 ILE A N 1
ATOM 644 C CA . ILE A 1 83 ? 24.741 -0.119 -25.553 1.00 5.55 83 ILE A CA 1
ATOM 645 C C . ILE A 1 83 ? 25.346 -1.122 -24.601 1.00 5.22 83 ILE A C 1
ATOM 646 O O . ILE A 1 83 ? 24.736 -2.151 -24.349 1.00 5.86 83 ILE A O 1
ATOM 651 N N . ARG A 1 84 ? 26.531 -0.868 -24.073 1.00 4.85 84 ARG A N 1
ATOM 652 C CA . ARG A 1 84 ? 27.148 -1.890 -23.251 1.00 5.53 84 ARG A CA 1
ATOM 653 C C . ARG A 1 84 ? 26.614 -1.967 -21.799 1.00 6.13 84 ARG A C 1
ATOM 654 O O . ARG A 1 84 ? 26.643 -3.027 -21.182 1.00 6.37 84 ARG A O 1
ATOM 662 N N . GLY A 1 85 ? 26.134 -0.846 -21.260 1.00 6.64 85 GLY A N 1
ATOM 663 C CA . GLY A 1 85 ? 25.627 -0.789 -19.902 1.00 6.93 85 GLY A CA 1
ATOM 664 C C . GLY A 1 85 ? 26.720 -1.079 -18.904 1.00 7.52 85 GLY A C 1
ATOM 665 O O . GLY A 1 85 ? 26.520 -1.879 -18.016 1.00 8.64 85 GLY A O 1
ATOM 666 N N . ASN A 1 86 ? 27.889 -0.485 -19.077 1.00 7.94 86 ASN A N 1
ATOM 667 C CA . ASN A 1 86 ? 28.983 -0.652 -18.140 1.00 8.42 86 ASN A CA 1
ATOM 668 C C . ASN A 1 86 ? 28.738 0.150 -16.894 1.00 9.07 86 ASN A C 1
ATOM 669 O O . ASN A 1 86 ? 29.389 -0.094 -15.883 1.00 10.53 86 ASN A O 1
ATOM 674 N N . MET A 1 87 ? 27.826 1.115 -16.983 1.00 9.04 87 MET A N 1
ATOM 675 C CA . MET A 1 87 ? 27.273 1.879 -15.869 1.00 9.18 87 MET A CA 1
ATOM 676 C C . MET A 1 87 ? 25.762 1.921 -16.067 1.00 9.13 87 MET A C 1
ATOM 677 O O . MET A 1 87 ? 25.271 2.243 -17.155 1.00 9.41 87 MET A O 1
ATOM 682 N N . TYR A 1 88 ? 25.017 1.646 -15.004 1.00 8.97 88 TYR A N 1
ATOM 683 C CA . TYR A 1 88 ? 23.568 1.756 -15.035 1.00 8.14 88 TYR A CA 1
ATOM 684 C C . TYR A 1 88 ? 23.094 3.135 -14.668 1.00 8.05 88 TYR A C 1
ATOM 685 O O . TYR A 1 88 ? 23.797 3.895 -13.983 1.00 7.39 88 TYR A O 1
ATOM 694 N N . TYR A 1 89 ? 21.904 3.450 -15.180 1.00 8.31 89 TYR A N 1
ATOM 695 C CA . TYR A 1 89 ? 21.090 4.551 -14.690 1.00 8.33 89 TYR A CA 1
ATOM 696 C C . TYR A 1 89 ? 20.133 4.047 -13.614 1.00 7.69 89 TYR A C 1
ATOM 697 O O . TYR A 1 89 ? 19.461 3.044 -13.815 1.00 6.56 89 TYR A O 1
ATOM 706 N N . GLU A 1 90 ? 20.073 4.777 -12.493 1.00 8.52 90 GLU A N 1
ATOM 707 C CA . GLU A 1 90 ? 19.083 4.546 -11.421 1.00 9.07 90 GLU A CA 1
ATOM 708 C C . GLU A 1 90 ? 19.197 3.110 -10.963 1.00 8.63 90 GLU A C 1
ATOM 709 O O . GLU A 1 90 ? 18.209 2.398 -10.913 1.00 8.37 90 GLU A O 1
ATOM 715 N N . ASN A 1 91 ? 20.424 2.672 -10.708 1.00 9.05 91 ASN A N 1
ATOM 716 C CA . ASN A 1 91 ? 20.691 1.349 -10.156 1.00 9.32 91 ASN A CA 1
ATOM 717 C C . ASN A 1 91 ? 20.505 0.122 -11.058 1.00 9.24 91 ASN A C 1
ATOM 718 O O . ASN A 1 91 ? 20.845 -0.969 -10.608 1.00 9.88 91 ASN A O 1
ATOM 723 N N . SER A 1 92 ? 19.981 0.261 -12.287 1.00 9.36 92 SER A N 1
ATOM 724 C CA . SER A 1 92 ? 19.657 -0.920 -13.139 1.00 9.39 92 SER A CA 1
ATOM 725 C C . SER A 1 92 ? 19.401 -0.754 -14.649 1.00 8.55 92 SER A C 1
ATOM 726 O O . SER A 1 92 ? 19.490 -1.733 -15.403 1.00 9.14 92 SER A O 1
ATOM 729 N N . TYR A 1 93 ? 19.041 0.432 -15.110 1.00 6.88 93 TYR A N 1
ATOM 730 C CA . TYR A 1 93 ? 18.754 0.566 -16.546 1.00 5.15 93 TYR A CA 1
ATOM 731 C C . TYR A 1 93 ? 19.923 1.011 -17.380 1.00 4.43 93 TYR A C 1
ATOM 732 O O . TYR A 1 93 ? 20.583 2.015 -17.093 1.00 3.35 93 TYR A O 1
ATOM 741 N N . ALA A 1 94 ? 20.147 0.271 -18.455 1.00 3.90 94 ALA A N 1
ATOM 742 C CA . ALA A 1 94 ? 21.137 0.668 -19.414 1.00 2.46 94 ALA A CA 1
ATOM 743 C C . ALA A 1 94 ? 20.467 1.601 -20.350 1.00 2.34 94 ALA A C 1
ATOM 744 O O . ALA A 1 94 ? 21.114 2.484 -20.868 1.00 4.59 94 ALA A O 1
ATOM 746 N N . LEU A 1 95 ? 19.166 1.480 -20.550 1.00 2.00 95 LEU A N 1
ATOM 747 C CA . LEU A 1 95 ? 18.473 2.449 -21.402 1.00 2.00 95 LEU A CA 1
ATOM 748 C C . LEU A 1 95 ? 17.145 2.927 -20.792 1.00 2.19 95 LEU A C 1
ATOM 749 O O . LEU A 1 95 ? 16.177 2.157 -20.688 1.00 2.30 95 LEU A O 1
ATOM 754 N N . ALA A 1 96 ? 17.091 4.195 -20.389 1.00 2.66 96 ALA A N 1
ATOM 755 C CA . ALA A 1 96 ? 15.888 4.746 -19.735 1.00 2.46 96 ALA A CA 1
ATOM 756 C C . ALA A 1 96 ? 15.313 5.874 -20.558 1.00 2.48 96 ALA A C 1
ATOM 757 O O . ALA A 1 96 ? 16.012 6.843 -20.874 1.00 3.58 96 ALA A O 1
ATOM 759 N N . VAL A 1 97 ? 14.050 5.767 -20.914 1.00 2.00 97 VAL A N 1
ATOM 760 C CA . VAL A 1 97 ? 13.478 6.739 -21.815 1.00 2.05 97 VAL A CA 1
ATOM 761 C C . VAL A 1 97 ? 12.212 7.181 -21.128 1.00 2.00 97 VAL A C 1
ATOM 762 O O . VAL A 1 97 ? 11.134 6.593 -21.277 1.00 2.00 97 VAL A O 1
ATOM 766 N N . LEU A 1 98 ? 12.389 8.235 -20.342 1.00 2.00 98 LEU A N 1
ATOM 767 C CA . LEU A 1 98 ? 11.452 8.653 -19.316 1.00 2.00 98 LEU A CA 1
ATOM 768 C C . LEU A 1 98 ? 10.857 10.043 -19.536 1.00 2.00 98 LEU A C 1
ATOM 769 O O . LEU A 1 98 ? 11.568 11.017 -19.629 1.00 2.00 98 LEU A O 1
ATOM 774 N N . SER A 1 99 ? 9.549 10.141 -19.632 1.00 2.00 99 SER A N 1
ATOM 775 C CA . SER A 1 99 ? 8.898 11.448 -19.659 1.00 2.30 99 SER A CA 1
ATOM 776 C C . SER A 1 99 ? 9.457 12.371 -20.721 1.00 2.91 99 SER A C 1
ATOM 777 O O . SER A 1 99 ? 10.263 13.223 -20.445 1.00 2.97 99 SER A O 1
ATOM 780 N N . ASN A 1 100 ? 9.018 12.221 -21.951 1.00 4.35 100 ASN A N 1
ATOM 781 C CA . ASN A 1 100 ? 9.472 13.130 -22.981 1.00 5.27 100 ASN A CA 1
ATOM 782 C C . ASN A 1 100 ? 8.272 13.829 -23.576 1.00 6.60 100 ASN A C 1
ATOM 783 O O . ASN A 1 100 ? 7.867 13.533 -24.688 1.00 7.18 100 ASN A O 1
ATOM 788 N N . TYR A 1 101 ? 7.700 14.740 -22.782 1.00 8.18 101 TYR A N 1
ATOM 789 C CA . TYR A 1 101 ? 6.524 15.524 -23.111 1.00 8.89 101 TYR A CA 1
ATOM 790 C C . TYR A 1 101 ? 6.618 16.894 -22.420 1.00 9.91 101 TYR A C 1
ATOM 791 O O . TYR A 1 101 ? 7.663 17.255 -21.846 1.00 9.49 101 TYR A O 1
ATOM 800 N N . ASP A 1 102 ? 5.494 17.621 -22.439 1.00 10.98 102 ASP A N 1
ATOM 801 C CA . ASP A 1 102 ? 5.344 18.998 -21.948 1.00 11.77 102 ASP A CA 1
ATOM 802 C C . ASP A 1 102 ? 3.844 19.216 -21.697 1.00 12.63 102 ASP A C 1
ATOM 803 O O . ASP A 1 102 ? 3.034 18.360 -22.065 1.00 12.79 102 ASP A O 1
ATOM 808 N N . ALA A 1 103 ? 3.447 20.348 -21.111 1.00 13.47 103 ALA A N 1
ATOM 809 C CA . ALA A 1 103 ? 2.026 20.549 -20.786 1.00 14.55 103 ALA A CA 1
ATOM 810 C C . ALA A 1 103 ? 1.128 20.603 -22.047 1.00 15.10 103 ALA A C 1
ATOM 811 O O . ALA A 1 103 ? 0.754 21.673 -22.519 1.00 14.94 103 ALA A O 1
ATOM 813 N N . ASN A 1 104 ? 0.793 19.426 -22.574 1.00 15.94 104 ASN A N 1
ATOM 814 C CA . ASN A 1 104 ? 0.182 19.287 -23.897 1.00 16.89 104 ASN A CA 1
ATOM 815 C C . ASN A 1 104 ? 0.070 17.828 -24.336 1.00 16.79 104 ASN A C 1
ATOM 816 O O . ASN A 1 104 ? -0.776 17.492 -25.172 1.00 16.72 104 ASN A O 1
ATOM 821 N N . LYS A 1 105 ? 0.932 16.978 -23.775 1.00 16.65 105 LYS A N 1
ATOM 822 C CA . LYS A 1 105 ? 0.992 15.546 -24.105 1.00 16.81 105 LYS A CA 1
ATOM 823 C C . LYS A 1 105 ? 1.682 15.255 -25.455 1.00 16.74 105 LYS A C 1
ATOM 824 O O . LYS A 1 105 ? 1.271 14.357 -26.207 1.00 16.70 105 LYS A O 1
ATOM 826 N N . THR A 1 106 ? 2.734 16.022 -25.747 1.00 16.47 106 THR A N 1
ATOM 827 C CA . THR A 1 106 ? 3.496 15.872 -26.987 1.00 16.31 106 THR A CA 1
ATOM 828 C C . THR A 1 106 ? 4.993 15.901 -26.708 1.00 15.93 106 THR A C 1
ATOM 829 O O . THR A 1 106 ? 5.422 16.233 -25.607 1.00 16.68 106 THR A O 1
ATOM 833 N N . GLY A 1 107 ? 5.788 15.563 -27.710 1.00 15.20 107 GLY A N 1
ATOM 834 C CA . GLY A 1 107 ? 7.222 15.443 -27.544 1.00 14.10 107 GLY A CA 1
ATOM 835 C C . GLY A 1 107 ? 7.723 14.285 -28.385 1.00 13.67 107 GLY A C 1
ATOM 836 O O . GLY A 1 107 ? 7.443 14.200 -29.581 1.00 13.16 107 GLY A O 1
ATOM 837 N N . LEU A 1 108 ? 8.456 13.379 -27.757 1.00 13.20 108 LEU A N 1
ATOM 838 C CA . LEU A 1 108 ? 9.045 12.290 -28.494 1.00 13.06 108 LEU A CA 1
ATOM 839 C C . LEU A 1 108 ? 7.972 11.455 -29.169 1.00 12.99 108 LEU A C 1
ATOM 840 O O . LEU A 1 108 ? 7.182 10.787 -28.527 1.00 13.04 108 LEU A O 1
ATOM 845 N N . LYS A 1 109 ? 7.934 11.543 -30.487 1.00 13.05 109 LYS A N 1
ATOM 846 C CA . LYS A 1 109 ? 7.127 10.644 -31.267 1.00 12.80 109 LYS A CA 1
ATOM 847 C C . LYS A 1 109 ? 8.068 9.585 -31.801 1.00 13.26 109 LYS A C 1
ATOM 848 O O . LYS A 1 109 ? 7.725 8.403 -31.803 1.00 14.20 109 LYS A O 1
ATOM 850 N N . GLU A 1 110 ? 9.270 9.995 -32.209 1.00 12.79 110 GLU A N 1
ATOM 851 C CA . GLU A 1 110 ? 10.094 9.158 -33.062 1.00 12.78 110 GLU A CA 1
ATOM 852 C C . GLU A 1 110 ? 11.472 8.830 -32.482 1.00 12.28 110 GLU A C 1
ATOM 853 O O . GLU A 1 110 ? 12.273 9.722 -32.242 1.00 12.01 110 GLU A O 1
ATOM 859 N N . LEU A 1 111 ? 11.757 7.545 -32.296 1.00 12.17 111 LEU A N 1
ATOM 860 C CA . LEU A 1 111 ? 13.069 7.105 -31.801 1.00 12.21 111 LEU A CA 1
ATOM 861 C C . LEU A 1 111 ? 13.567 5.890 -32.624 1.00 12.33 111 LEU A C 1
ATOM 862 O O . LEU A 1 111 ? 13.541 4.761 -32.173 1.00 12.35 111 LEU A O 1
ATOM 867 N N . PRO A 1 112 ? 14.010 6.153 -33.848 1.00 12.52 112 PRO A N 1
ATOM 868 C CA . PRO A 1 112 ? 14.180 5.120 -34.889 1.00 12.38 112 PRO A CA 1
ATOM 869 C C . PRO A 1 112 ? 15.434 4.261 -34.758 1.00 12.36 112 PRO A C 1
ATOM 870 O O . PRO A 1 112 ? 16.328 4.345 -35.599 1.00 12.16 112 PRO A O 1
ATOM 874 N N . MET A 1 113 ? 15.487 3.424 -33.726 1.00 12.44 113 MET A N 1
ATOM 875 C CA . MET A 1 113 ? 16.745 2.792 -33.339 1.00 11.94 113 MET A CA 1
ATOM 876 C C . MET A 1 113 ? 16.965 1.464 -34.069 1.00 10.79 113 MET A C 1
ATOM 877 O O . MET A 1 113 ? 17.335 0.465 -33.475 1.00 10.80 113 MET A O 1
ATOM 882 N N . ARG A 1 114 ? 16.756 1.499 -35.380 1.00 9.99 114 ARG A N 1
ATOM 883 C CA . ARG A 1 114 ? 16.727 0.325 -36.275 1.00 8.51 114 ARG A CA 1
ATOM 884 C C . ARG A 1 114 ? 17.954 -0.582 -36.270 1.00 8.42 114 ARG A C 1
ATOM 885 O O . ARG A 1 114 ? 17.868 -1.749 -36.664 1.00 8.28 114 ARG A O 1
ATOM 893 N N . ASN A 1 115 ? 19.086 -0.059 -35.804 1.00 8.05 115 ASN A N 1
ATOM 894 C CA . ASN A 1 115 ? 20.266 -0.896 -35.582 1.00 7.40 115 ASN A CA 1
ATOM 895 C C . ASN A 1 115 ? 20.602 -1.243 -34.131 1.00 7.83 115 ASN A C 1
ATOM 896 O O . ASN A 1 115 ? 21.633 -1.863 -33.928 1.00 8.61 115 ASN A O 1
ATOM 901 N N . LEU A 1 116 ? 19.812 -0.804 -33.125 1.00 7.54 116 LEU A N 1
ATOM 902 C CA . LEU A 1 116 ? 20.021 -1.246 -31.728 1.00 7.00 116 LEU A CA 1
ATOM 903 C C . LEU A 1 116 ? 19.772 -2.745 -31.598 1.00 7.82 116 LEU A C 1
ATOM 904 O O . LEU A 1 116 ? 18.630 -3.195 -31.707 1.00 8.63 116 LEU A O 1
ATOM 909 N N . GLN A 1 117 ? 20.824 -3.523 -31.379 1.00 7.87 117 GLN A N 1
ATOM 910 C CA . GLN A 1 117 ? 20.666 -4.972 -31.401 1.00 8.59 117 GLN A CA 1
ATOM 911 C C . GLN A 1 117 ? 21.071 -5.658 -30.102 1.00 8.28 117 GLN A C 1
ATOM 912 O O . GLN A 1 117 ? 20.708 -6.808 -29.841 1.00 8.59 117 GLN A O 1
ATOM 918 N N . GLU A 1 118 ? 21.856 -4.964 -29.309 1.00 7.96 118 GLU A N 1
ATOM 919 C CA . GLU A 1 118 ? 22.273 -5.518 -28.072 1.00 8.32 118 GLU A CA 1
ATOM 920 C C . GLU A 1 118 ? 22.477 -4.478 -27.019 1.00 8.70 118 GLU A C 1
ATOM 921 O O . GLU A 1 118 ? 23.224 -3.495 -27.209 1.00 8.19 118 GLU A O 1
ATOM 927 N N . ILE A 1 119 ? 21.781 -4.703 -25.906 1.00 8.94 119 ILE A N 1
ATOM 928 C CA . ILE A 1 119 ? 22.100 -4.031 -24.672 1.00 8.77 119 ILE A CA 1
ATOM 929 C C . ILE A 1 119 ? 22.723 -5.117 -23.852 1.00 9.01 119 ILE A C 1
ATOM 930 O O . ILE A 1 119 ? 22.064 -6.068 -23.494 1.00 10.22 119 ILE A O 1
ATOM 935 N N . LEU A 1 120 ? 24.016 -4.987 -23.589 1.00 8.87 120 LEU A N 1
ATOM 936 C CA . LEU A 1 120 ? 24.824 -6.099 -23.112 1.00 8.07 120 LEU A CA 1
ATOM 937 C C . LEU A 1 120 ? 24.540 -6.426 -21.681 1.00 7.60 120 LEU A C 1
ATOM 938 O O . LEU A 1 120 ? 24.547 -7.580 -21.308 1.00 7.70 120 LEU A O 1
ATOM 943 N N . HIS A 1 121 ? 24.325 -5.386 -20.874 1.00 7.45 121 HIS A N 1
ATOM 944 C CA . HIS A 1 121 ? 24.055 -5.519 -19.434 1.00 6.41 121 HIS A CA 1
ATOM 945 C C . HIS A 1 121 ? 23.006 -4.481 -19.101 1.00 6.05 121 HIS A C 1
ATOM 946 O O . HIS A 1 121 ? 22.952 -3.423 -19.738 1.00 5.22 121 HIS A O 1
ATOM 953 N N . GLY A 1 122 ? 22.191 -4.769 -18.088 1.00 5.69 122 GLY A N 1
ATOM 954 C CA . GLY A 1 122 ? 21.227 -3.799 -17.607 1.00 5.33 122 GLY A CA 1
ATOM 955 C C . GLY A 1 122 ? 19.904 -3.942 -18.323 1.00 5.43 122 GLY A C 1
ATOM 956 O O . GLY A 1 122 ? 19.815 -4.590 -19.377 1.00 5.52 122 GLY A O 1
ATOM 957 N N . ALA A 1 123 ? 18.869 -3.329 -17.754 1.00 4.85 123 ALA A N 1
ATOM 958 C CA . ALA A 1 123 ? 17.525 -3.474 -18.286 1.00 3.75 123 ALA A CA 1
ATOM 959 C C . ALA A 1 123 ? 17.093 -2.206 -18.982 1.00 3.30 123 ALA A C 1
ATOM 960 O O . ALA A 1 123 ? 17.927 -1.317 -19.210 1.00 3.26 123 ALA A O 1
ATOM 962 N N . VAL A 1 124 ? 15.807 -2.118 -19.324 1.00 2.40 124 VAL A N 1
ATOM 963 C CA . VAL A 1 124 ? 15.325 -1.051 -20.216 1.00 2.04 124 VAL A CA 1
ATOM 964 C C . VAL A 1 124 ? 14.074 -0.524 -19.587 1.00 2.00 124 VAL A C 1
ATOM 965 O O . VAL A 1 124 ? 13.261 -1.301 -19.167 1.00 2.00 124 VAL A O 1
ATOM 969 N N . ARG A 1 125 ? 13.925 0.790 -19.524 1.00 2.79 125 ARG A N 1
ATOM 970 C CA . ARG A 1 125 ? 12.700 1.410 -19.008 1.00 4.31 125 ARG A CA 1
ATOM 971 C C . ARG A 1 125 ? 12.124 2.538 -19.892 1.00 4.67 125 ARG A C 1
ATOM 972 O O . ARG A 1 125 ? 12.830 3.430 -20.358 1.00 5.23 125 ARG A O 1
ATOM 980 N N . PHE A 1 126 ? 10.814 2.488 -20.081 1.00 4.97 126 PHE A N 1
ATOM 981 C CA . PHE A 1 126 ? 10.076 3.489 -20.833 1.00 4.63 126 PHE A CA 1
ATOM 982 C C . PHE A 1 126 ? 8.924 3.859 -19.929 1.00 3.83 126 PHE A C 1
ATOM 983 O O . PHE A 1 126 ? 8.167 2.978 -19.483 1.00 3.54 126 PHE A O 1
ATOM 991 N N . SER A 1 127 ? 8.814 5.152 -19.642 1.00 2.74 127 SER A N 1
ATOM 992 C CA . SER A 1 127 ? 7.711 5.674 -18.888 1.00 2.05 127 SER A CA 1
ATOM 993 C C . SER A 1 127 ? 7.308 7.055 -19.364 1.00 2.00 127 SER A C 1
ATOM 994 O O . SER A 1 127 ? 8.139 7.904 -19.610 1.00 2.00 127 SER A O 1
ATOM 997 N N . ASN A 1 128 ? 6.014 7.272 -19.497 1.00 2.00 128 ASN A N 1
ATOM 998 C CA . ASN A 1 128 ? 5.464 8.569 -19.892 1.00 2.21 128 ASN A CA 1
ATOM 999 C C . ASN A 1 128 ? 6.122 9.208 -21.103 1.00 2.45 128 ASN A C 1
ATOM 1000 O O . ASN A 1 128 ? 6.902 10.163 -21.001 1.00 2.18 128 ASN A O 1
ATOM 1005 N N . ASN A 1 129 ? 5.824 8.596 -22.246 1.00 2.42 129 ASN A N 1
ATOM 1006 C CA . ASN A 1 129 ? 6.056 9.164 -23.544 1.00 2.12 129 ASN A CA 1
ATOM 1007 C C . ASN A 1 129 ? 4.742 8.976 -24.306 1.00 2.43 129 ASN A C 1
ATOM 1008 O O . ASN A 1 129 ? 4.606 8.075 -25.137 1.00 2.42 129 ASN A O 1
ATOM 1013 N N . PRO A 1 130 ? 3.762 9.823 -23.985 1.00 2.51 130 PRO A N 1
ATOM 1014 C CA . PRO A 1 130 ? 2.451 9.773 -24.631 1.00 2.81 130 PRO A CA 1
ATOM 1015 C C . PRO A 1 130 ? 2.472 10.125 -26.113 1.00 3.13 130 PRO A C 1
ATOM 1016 O O . PRO A 1 130 ? 1.396 10.216 -26.683 1.00 3.74 130 PRO A O 1
ATOM 1020 N N . ALA A 1 131 ? 3.630 10.334 -26.724 1.00 3.48 131 ALA A N 1
ATOM 1021 C CA . ALA A 1 131 ? 3.666 10.619 -28.155 1.00 4.27 131 ALA A CA 1
ATOM 1022 C C . ALA A 1 131 ? 4.534 9.636 -28.953 1.00 5.34 131 ALA A C 1
ATOM 1023 O O . ALA A 1 131 ? 4.533 9.675 -30.188 1.00 6.12 131 ALA A O 1
ATOM 1025 N N . LEU A 1 132 ? 5.247 8.755 -28.250 1.00 5.92 132 LEU A N 1
ATOM 1026 C CA . LEU A 1 132 ? 6.162 7.796 -28.858 1.00 6.71 132 LEU A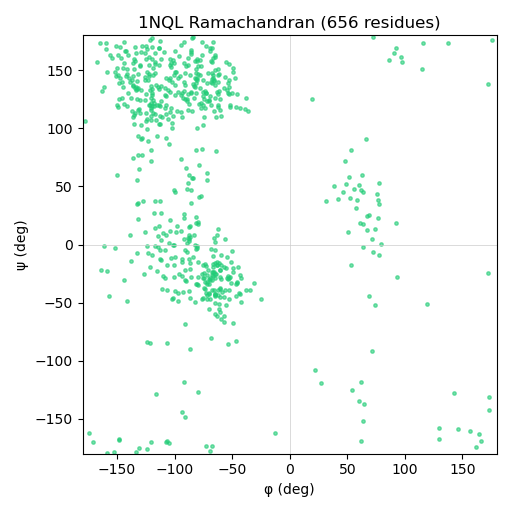 CA 1
ATOM 1027 C C . LEU A 1 132 ? 5.492 6.657 -29.614 1.00 7.65 132 LEU A C 1
ATOM 1028 O O . LEU A 1 132 ? 4.687 5.905 -29.062 1.00 7.98 132 LEU A O 1
ATOM 1033 N N . CYS A 1 133 ? 5.853 6.522 -30.884 1.00 8.47 133 CYS A N 1
ATOM 1034 C CA . CYS A 1 133 ? 5.242 5.529 -31.738 1.00 9.18 133 CYS A CA 1
ATOM 1035 C C . CYS A 1 133 ? 6.146 4.318 -31.910 1.00 8.62 133 CYS A C 1
ATOM 1036 O O . CYS A 1 133 ? 7.350 4.390 -31.688 1.00 8.56 133 CYS A O 1
ATOM 1039 N N . ASN A 1 134 ? 5.532 3.200 -32.289 1.00 8.50 134 ASN A N 1
ATOM 1040 C CA . ASN A 1 134 ? 6.215 2.030 -32.862 1.00 8.15 134 ASN A CA 1
ATOM 1041 C C . ASN A 1 134 ? 7.127 1.240 -31.932 1.00 8.50 134 ASN A C 1
ATOM 1042 O O . ASN A 1 134 ? 7.077 -0.001 -31.952 1.00 8.71 134 ASN A O 1
ATOM 1047 N N . VAL A 1 135 ? 7.952 1.946 -31.145 1.00 7.99 135 VAL A N 1
ATOM 1048 C CA . VAL A 1 135 ? 8.708 1.330 -30.060 1.00 7.89 135 VAL A CA 1
ATOM 1049 C C . VAL A 1 135 ? 7.811 0.371 -29.297 1.00 7.64 135 VAL A C 1
ATOM 1050 O O . VAL A 1 135 ? 8.209 -0.731 -28.962 1.00 7.69 135 VAL A O 1
ATOM 1054 N N . GLU A 1 136 ? 6.582 0.798 -29.045 1.00 7.76 136 GLU A N 1
ATOM 1055 C CA . GLU A 1 136 ? 5.536 -0.098 -28.597 1.00 7.86 136 GLU A CA 1
ATOM 1056 C C . GLU A 1 136 ? 5.792 -1.558 -29.042 1.00 7.88 136 GLU A C 1
ATOM 1057 O O . GLU A 1 136 ? 5.683 -2.476 -28.233 1.00 8.38 136 GLU A O 1
ATOM 1063 N N . SER A 1 137 ? 6.146 -1.764 -30.316 1.00 7.08 137 SER A N 1
ATOM 1064 C CA . SER A 1 137 ? 6.092 -3.091 -30.940 1.00 6.09 137 SER A CA 1
ATOM 1065 C C . SER A 1 137 ? 7.320 -4.006 -30.781 1.00 5.54 137 SER A C 1
ATOM 1066 O O . SER A 1 137 ? 7.183 -5.214 -30.916 1.00 5.28 137 SER A O 1
ATOM 1069 N N . ILE A 1 138 ? 8.497 -3.443 -30.485 1.00 4.69 138 ILE A N 1
ATOM 1070 C CA . ILE A 1 138 ? 9.764 -4.194 -30.424 1.00 4.28 138 ILE A CA 1
ATOM 1071 C C . ILE A 1 138 ? 9.776 -5.495 -29.609 1.00 4.39 138 ILE A C 1
ATOM 1072 O O . ILE A 1 138 ? 9.030 -5.657 -28.668 1.00 5.01 138 ILE A O 1
ATOM 1077 N N . GLN A 1 139 ? 10.640 -6.430 -29.994 1.00 4.52 139 GLN A N 1
ATOM 1078 C CA . GLN A 1 139 ? 10.886 -7.632 -29.206 1.00 3.39 139 GLN A CA 1
ATOM 1079 C C . GLN A 1 139 ? 12.234 -7.517 -28.485 1.00 3.12 139 GLN A C 1
ATOM 1080 O O . GLN A 1 139 ? 13.281 -7.963 -28.983 1.00 3.43 139 GLN A O 1
ATOM 1086 N N . TRP A 1 140 ? 12.185 -6.896 -27.309 1.00 2.18 140 TRP A N 1
ATOM 1087 C CA . TRP A 1 140 ? 13.328 -6.777 -26.402 1.00 2.00 140 TRP A CA 1
ATOM 1088 C C . TRP A 1 140 ? 14.014 -8.089 -26.078 1.00 2.00 140 TRP A C 1
ATOM 1089 O O . TRP A 1 140 ? 15.201 -8.114 -25.826 1.00 2.00 140 TRP A O 1
ATOM 1100 N N . ARG A 1 141 ? 13.276 -9.185 -26.117 1.00 2.00 141 ARG A N 1
ATOM 1101 C CA . ARG A 1 141 ? 13.881 -10.496 -25.966 1.00 3.26 141 ARG A CA 1
ATOM 1102 C C . ARG A 1 141 ? 15.119 -10.737 -26.875 1.00 3.92 141 ARG A C 1
ATOM 1103 O O . ARG A 1 141 ? 15.953 -11.599 -26.569 1.00 4.55 141 ARG A O 1
ATOM 1111 N N . ASP A 1 142 ? 15.223 -9.992 -27.988 1.00 3.86 142 ASP A N 1
ATOM 1112 C CA . ASP A 1 142 ? 16.344 -10.095 -28.911 1.00 3.08 142 ASP A CA 1
ATOM 1113 C C . ASP A 1 142 ? 17.443 -9.093 -28.609 1.00 2.87 142 ASP A C 1
ATOM 1114 O O . ASP A 1 142 ? 18.597 -9.350 -28.919 1.00 3.05 142 ASP A O 1
ATOM 1119 N N . ILE A 1 143 ? 17.100 -7.952 -28.006 1.00 2.95 143 ILE A N 1
ATOM 1120 C CA . ILE A 1 143 ? 18.089 -6.906 -27.684 1.00 2.64 143 ILE A CA 1
ATOM 1121 C C . ILE A 1 143 ? 18.777 -7.106 -26.365 1.00 2.88 143 ILE A C 1
ATOM 1122 O O . ILE A 1 143 ? 19.987 -6.942 -26.246 1.00 3.01 143 ILE A O 1
ATOM 1127 N N . VAL A 1 144 ? 17.970 -7.421 -25.361 1.00 3.86 144 VAL A N 1
ATOM 1128 C CA . VAL A 1 144 ? 18.362 -7.446 -23.961 1.00 3.81 144 VAL A CA 1
ATOM 1129 C C . VAL A 1 144 ? 18.706 -8.856 -23.586 1.00 4.93 144 VAL A C 1
ATOM 1130 O O . VAL A 1 144 ? 18.050 -9.792 -24.059 1.00 5.68 144 VAL A O 1
ATOM 1134 N N . SER A 1 145 ? 19.713 -9.029 -22.737 1.00 6.04 145 SER A N 1
ATOM 1135 C CA . SER A 1 145 ? 20.068 -10.370 -22.303 1.00 7.65 145 SER A CA 1
ATOM 1136 C C . SER A 1 145 ? 19.134 -10.857 -21.212 1.00 8.72 145 SER A C 1
ATOM 1137 O O . SER A 1 145 ? 18.657 -10.088 -20.379 1.00 8.80 145 SER A O 1
ATOM 1140 N N . SER A 1 146 ? 18.890 -12.157 -21.217 1.00 10.46 146 SER A N 1
ATOM 1141 C CA . SER A 1 146 ? 17.863 -12.751 -20.386 1.00 11.93 146 SER A CA 1
ATOM 1142 C C . SER A 1 146 ? 17.989 -12.393 -18.898 1.00 13.02 146 SER A C 1
ATOM 1143 O O . SER A 1 146 ? 16.994 -12.386 -18.163 1.00 13.51 146 SER A O 1
ATOM 1146 N N . ASP A 1 147 ? 19.205 -12.103 -18.450 1.00 14.02 147 ASP A N 1
ATOM 1147 C CA . ASP A 1 147 ? 19.431 -11.840 -17.035 1.00 15.14 147 ASP A CA 1
ATOM 1148 C C . ASP A 1 147 ? 18.730 -10.565 -16.558 1.00 15.54 147 ASP A C 1
ATOM 1149 O O . ASP A 1 147 ? 18.419 -10.418 -15.368 1.00 15.73 147 ASP A O 1
ATOM 1154 N N . PHE A 1 148 ? 18.464 -9.656 -17.492 1.00 15.71 148 PHE A N 1
ATOM 1155 C CA . PHE A 1 148 ? 17.863 -8.381 -17.152 1.00 15.93 148 PHE A CA 1
ATOM 1156 C C . PHE A 1 148 ? 16.487 -8.261 -17.738 1.00 16.94 148 PHE A C 1
ATOM 1157 O O . PHE A 1 148 ? 15.869 -7.206 -17.661 1.00 17.09 148 PHE A O 1
ATOM 1165 N N . LEU A 1 149 ? 16.007 -9.358 -18.312 1.00 18.37 149 LEU A N 1
ATOM 1166 C CA . LEU A 1 149 ? 14.691 -9.390 -18.924 1.00 19.89 149 LEU A CA 1
ATOM 1167 C C . LEU A 1 149 ? 13.584 -9.199 -17.908 1.00 21.16 149 LEU A C 1
ATOM 1168 O O . LEU A 1 149 ? 12.632 -8.472 -18.164 1.00 21.41 149 LEU A O 1
ATOM 1173 N N . SER A 1 150 ? 13.714 -9.853 -16.758 1.00 22.78 150 SER A N 1
ATOM 1174 C CA . SER A 1 150 ? 12.750 -9.697 -15.678 1.00 24.50 150 SER A CA 1
ATOM 1175 C C . SER A 1 150 ? 12.999 -8.438 -14.852 1.00 25.24 150 SER A C 1
ATOM 1176 O O . SER A 1 150 ? 12.604 -8.371 -13.700 1.00 25.98 150 SER A O 1
ATOM 1179 N N . ASN A 1 151 ? 13.653 -7.443 -15.430 1.00 26.12 151 ASN A N 1
ATOM 1180 C CA . ASN A 1 151 ? 13.909 -6.211 -14.694 1.00 27.17 151 ASN A CA 1
ATOM 1181 C C . ASN A 1 151 ? 13.564 -4.939 -15.473 1.00 26.99 151 ASN A C 1
ATOM 1182 O O . ASN A 1 151 ? 14.192 -3.915 -15.300 1.00 26.20 151 ASN A O 1
ATOM 1187 N N . MET A 1 152 ? 12.514 -5.013 -16.283 1.00 27.69 152 MET A N 1
ATOM 1188 C CA . MET A 1 152 ? 12.086 -3.894 -17.113 1.00 28.37 152 MET A CA 1
ATOM 1189 C C . MET A 1 152 ? 10.791 -3.200 -16.664 1.00 28.87 152 MET A C 1
ATOM 1190 O O . MET A 1 152 ? 9.843 -3.849 -16.180 1.00 29.14 152 MET A O 1
ATOM 1195 N N . SER A 1 153 ? 10.771 -1.878 -16.830 1.00 29.22 153 SER A N 1
ATOM 1196 C CA . SER A 1 153 ? 9.586 -1.052 -16.593 1.00 29.98 153 SER A CA 1
ATOM 1197 C C . SER A 1 153 ? 9.143 -0.487 -17.957 1.00 30.69 153 SER A C 1
ATOM 1198 O O . SER A 1 153 ? 9.772 0.439 -18.513 1.00 30.56 153 SER A O 1
ATOM 1201 N N . MET A 1 154 ? 8.074 -1.079 -18.498 1.00 31.43 154 MET A N 1
ATOM 1202 C CA . MET A 1 154 ? 7.616 -0.820 -19.874 1.00 32.05 154 MET A CA 1
ATOM 1203 C C . MET A 1 154 ? 6.185 -0.274 -19.905 1.00 31.80 154 MET A C 1
ATOM 1204 O O . MET A 1 154 ? 5.241 -0.951 -19.506 1.00 31.72 154 MET A O 1
ATOM 1209 N N . ASP A 1 155 ? 6.060 0.964 -20.380 1.00 31.86 155 ASP A N 1
ATOM 1210 C CA . ASP A 1 155 ? 4.809 1.717 -20.386 1.00 31.78 155 ASP A CA 1
ATOM 1211 C C . ASP A 1 155 ? 4.811 2.689 -21.578 1.00 31.65 155 ASP A C 1
ATOM 1212 O O . ASP A 1 155 ? 5.703 3.550 -21.693 1.00 31.51 155 ASP A O 1
ATOM 1217 N N . PHE A 1 156 ? 3.827 2.513 -22.472 1.00 31.21 156 PHE A N 1
ATOM 1218 C CA . PHE A 1 156 ? 3.553 3.442 -23.586 1.00 30.53 156 PHE A CA 1
ATOM 1219 C C . PHE A 1 156 ? 2.038 3.654 -23.649 1.00 30.51 156 PHE A C 1
ATOM 1220 O O . PHE A 1 156 ? 1.302 2.748 -24.041 1.00 30.46 156 PHE A O 1
ATOM 1228 N N . GLN A 1 157 ? 1.583 4.855 -23.281 1.00 30.63 157 GLN A N 1
ATOM 1229 C CA . GLN A 1 157 ? 0.176 5.066 -22.900 1.00 30.72 157 GLN A CA 1
ATOM 1230 C C . GLN A 1 157 ? -0.693 6.014 -23.764 1.00 30.78 157 GLN A C 1
ATOM 1231 O O . GLN A 1 157 ? -1.552 6.728 -23.224 1.00 31.02 157 GLN A O 1
ATOM 1237 N N . ASN A 1 158 ? -0.513 6.007 -25.086 1.00 30.46 158 ASN A N 1
ATOM 1238 C CA . ASN A 1 158 ? -1.371 6.825 -25.954 1.00 30.04 158 ASN A CA 1
ATOM 1239 C C . ASN A 1 158 ? -2.495 6.024 -26.605 1.00 30.15 158 ASN A C 1
ATOM 1240 O O . ASN A 1 158 ? -2.273 4.903 -27.065 1.00 30.25 158 ASN A O 1
ATOM 1245 N N . HIS A 1 159 ? -3.697 6.598 -26.631 1.00 30.10 159 HIS A N 1
ATOM 1246 C CA . HIS A 1 159 ? -4.860 5.940 -27.233 1.00 30.12 159 HIS A CA 1
ATOM 1247 C C . HIS A 1 159 ? -4.787 5.883 -28.771 1.00 30.07 159 HIS A C 1
ATOM 1248 O O . HIS A 1 159 ? -5.119 4.856 -29.381 1.00 30.08 159 HIS A O 1
ATOM 1255 N N . LEU A 1 160 ? -4.385 7.003 -29.376 1.00 29.79 160 LEU A N 1
ATOM 1256 C CA . LEU A 1 160 ? -4.168 7.123 -30.822 1.00 29.36 160 LEU A CA 1
ATOM 1257 C C . LEU A 1 160 ? -3.040 8.141 -31.068 1.00 28.87 160 LEU A C 1
ATOM 1258 O O . LEU A 1 160 ? -2.312 8.519 -30.138 1.00 28.78 160 LEU A O 1
ATOM 1263 N N . GLY A 1 161 ? -2.888 8.574 -32.316 1.00 28.35 161 GLY A N 1
ATOM 1264 C CA . GLY A 1 161 ? -1.910 9.596 -32.635 1.00 27.28 161 GLY A CA 1
ATOM 1265 C C . GLY A 1 161 ? -1.423 9.622 -34.068 1.00 26.55 161 GLY A C 1
ATOM 1266 O O . GLY A 1 161 ? -2.064 9.098 -34.997 1.00 26.43 161 GLY A O 1
ATOM 1267 N N . SER A 1 162 ? -0.266 10.258 -34.227 1.00 25.64 162 SER A N 1
ATOM 1268 C CA . SER A 1 162 ? 0.402 10.412 -35.514 1.00 24.78 162 SER A CA 1
ATOM 1269 C C . SER A 1 162 ? 1.101 9.105 -35.938 1.00 24.12 162 SER A C 1
ATOM 1270 O O . SER A 1 162 ? 2.232 9.133 -36.447 1.00 24.27 162 SER A O 1
ATOM 1273 N N . CYS A 1 163 ? 0.432 7.968 -35.736 1.00 22.75 163 CYS A N 1
ATOM 1274 C CA . CYS A 1 163 ? 1.109 6.677 -35.827 1.00 21.23 163 CYS A CA 1
ATOM 1275 C C . CYS A 1 163 ? 0.817 5.921 -37.099 1.00 20.57 163 CYS A C 1
ATOM 1276 O O . CYS A 1 163 ? -0.308 5.499 -37.346 1.00 20.36 163 CYS A O 1
ATOM 1279 N N . GLN A 1 164 ? 1.866 5.776 -37.897 1.00 19.85 164 GLN A N 1
ATOM 1280 C CA . GLN A 1 164 ? 1.885 4.897 -39.045 1.00 19.21 164 GLN A CA 1
ATOM 1281 C C . GLN A 1 164 ? 2.024 3.464 -38.548 1.00 18.90 164 GLN A C 1
ATOM 1282 O O . GLN A 1 164 ? 2.745 3.203 -37.581 1.00 18.97 164 GLN A O 1
ATOM 1288 N N . LYS A 1 165 ? 1.323 2.539 -39.197 1.00 18.59 165 LYS A N 1
ATOM 1289 C CA . LYS A 1 165 ? 1.510 1.110 -38.946 1.00 18.39 165 LYS A CA 1
ATOM 1290 C C . LYS A 1 165 ? 2.897 0.707 -39.452 1.00 18.22 165 LYS A C 1
ATOM 1291 O O . LYS A 1 165 ? 3.465 1.398 -40.302 1.00 18.21 165 LYS A O 1
ATOM 1297 N N . CYS A 1 166 ? 3.451 -0.395 -38.953 1.00 17.93 166 CYS A N 1
ATOM 1298 C CA . CYS A 1 166 ? 4.731 -0.868 -39.494 1.00 18.06 166 CYS A CA 1
ATOM 1299 C C . CYS A 1 166 ? 4.593 -1.365 -40.934 1.00 18.01 166 CYS A C 1
ATOM 1300 O O . CYS A 1 166 ? 3.482 -1.507 -41.439 1.00 18.14 166 CYS A O 1
ATOM 1303 N N . ASP A 1 167 ? 5.723 -1.605 -41.596 1.00 18.17 167 ASP A N 1
ATOM 1304 C CA . ASP A 1 167 ? 5.729 -2.211 -42.931 1.00 18.52 167 ASP A CA 1
ATOM 1305 C C . ASP A 1 167 ? 5.219 -3.667 -42.859 1.00 18.46 167 ASP A C 1
ATOM 1306 O O . ASP A 1 167 ? 5.476 -4.352 -41.868 1.00 18.58 167 ASP A O 1
ATOM 1311 N N . PRO A 1 168 ? 4.474 -4.134 -43.869 1.00 18.40 168 PRO A N 1
ATOM 1312 C CA . PRO A 1 168 ? 4.130 -5.562 -43.975 1.00 18.38 168 PRO A CA 1
ATOM 1313 C C . PRO A 1 168 ? 5.347 -6.494 -43.858 1.00 18.44 168 PRO A C 1
ATOM 1314 O O . PRO A 1 168 ? 5.226 -7.591 -43.316 1.00 18.65 168 PRO A O 1
ATOM 1318 N N . SER A 1 169 ? 6.505 -6.045 -44.334 1.00 18.40 169 SER A N 1
ATOM 1319 C CA . SER A 1 169 ? 7.738 -6.829 -44.310 1.00 18.47 169 SER A CA 1
ATOM 1320 C C . SER A 1 169 ? 8.449 -6.847 -42.952 1.00 18.66 169 SER A C 1
ATOM 1321 O O . SER A 1 169 ? 9.675 -6.755 -42.899 1.00 18.74 169 SER A O 1
ATOM 1324 N N . CYS A 1 170 ? 7.696 -6.967 -41.861 1.00 18.74 170 CYS A N 1
ATOM 1325 C CA . CYS A 1 170 ? 8.276 -6.864 -40.517 1.00 18.74 170 CYS A CA 1
ATOM 1326 C C . CYS A 1 170 ? 8.105 -8.144 -39.699 1.00 18.39 170 CYS A C 1
ATOM 1327 O O . CYS A 1 170 ? 7.084 -8.830 -39.827 1.00 18.72 170 CYS A O 1
ATOM 1330 N N . PRO A 1 171 ? 9.090 -8.455 -38.855 1.00 17.91 171 PRO A N 1
ATOM 1331 C CA . PRO A 1 171 ? 9.050 -9.650 -38.001 1.00 17.59 171 PRO A CA 1
ATOM 1332 C C . PRO A 1 171 ? 8.007 -9.517 -36.901 1.00 17.38 171 PRO A C 1
ATOM 1333 O O . PRO A 1 171 ? 8.052 -8.567 -36.113 1.00 17.48 171 PRO A O 1
ATOM 1337 N N . ASN A 1 172 ? 7.076 -10.463 -36.856 1.00 17.12 172 ASN A N 1
ATOM 1338 C CA . ASN A 1 172 ? 5.950 -10.419 -35.926 1.00 16.86 172 ASN A CA 1
ATOM 1339 C C . ASN A 1 172 ? 5.469 -8.996 -35.572 1.00 16.51 172 ASN A C 1
ATOM 1340 O O . ASN A 1 172 ? 5.110 -8.710 -34.427 1.00 16.63 172 ASN A O 1
ATOM 1345 N N . GLY A 1 173 ?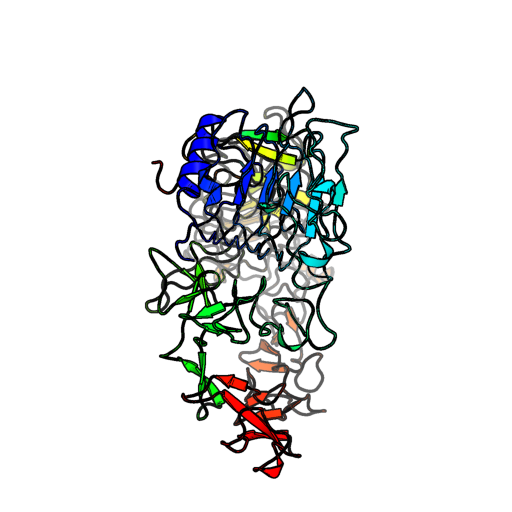 5.490 -8.115 -36.574 1.00 15.95 173 GLY A N 1
ATOM 1346 C CA . GLY A 1 173 ? 4.919 -6.784 -36.485 1.00 15.02 173 GLY A CA 1
ATOM 1347 C C . GLY A 1 173 ? 5.721 -5.759 -35.717 1.00 14.72 173 GLY A C 1
ATOM 1348 O O . GLY A 1 173 ? 5.149 -4.778 -35.254 1.00 15.01 173 GLY A O 1
ATOM 1349 N N . SER A 1 174 ? 7.029 -5.957 -35.583 1.00 14.08 174 SER A N 1
ATOM 1350 C CA . SER A 1 174 ? 7.840 -5.040 -34.792 1.00 13.57 174 SER A CA 1
ATOM 1351 C C . SER A 1 174 ? 8.773 -4.152 -35.602 1.00 13.73 174 SER A C 1
ATOM 1352 O O . SER A 1 174 ? 9.562 -4.624 -36.427 1.00 13.67 174 SER A O 1
ATOM 1355 N N . CYS A 1 175 ? 8.679 -2.855 -35.331 1.00 13.90 175 CYS A N 1
ATOM 1356 C CA . CYS A 1 175 ? 9.571 -1.859 -35.906 1.00 14.09 175 CYS A CA 1
ATOM 1357 C C . CYS A 1 175 ? 9.759 -0.661 -34.978 1.00 14.48 175 CYS A C 1
ATOM 1358 O O . CYS A 1 175 ? 9.036 -0.494 -33.985 1.00 14.88 175 CYS A O 1
ATOM 1361 N N . TRP A 1 176 ? 10.711 0.189 -35.350 1.00 14.01 176 TRP A N 1
ATOM 1362 C CA . TRP A 1 176 ? 11.090 1.354 -34.593 1.00 13.73 176 TRP A CA 1
ATOM 1363 C C . TRP A 1 176 ? 10.464 2.614 -35.170 1.00 13.37 176 TRP A C 1
ATOM 1364 O O . TRP A 1 176 ? 10.676 3.705 -34.670 1.00 13.33 176 TRP A O 1
ATOM 1375 N N . GLY A 1 177 ? 9.705 2.459 -36.245 1.00 13.72 177 GLY A N 1
ATOM 1376 C CA . GLY A 1 177 ? 9.159 3.585 -36.985 1.00 13.11 177 GLY A CA 1
ATOM 1377 C C . GLY A 1 177 ? 8.631 3.159 -38.344 1.00 12.55 177 GLY A C 1
ATOM 1378 O O . GLY A 1 177 ? 8.515 1.973 -38.614 1.00 12.30 177 GLY A O 1
ATOM 1379 N N . ALA A 1 178 ? 8.315 4.132 -39.196 1.00 12.51 178 ALA A N 1
ATOM 1380 C CA . ALA A 1 178 ? 7.692 3.870 -40.496 1.00 12.28 178 ALA A CA 1
ATOM 1381 C C . ALA A 1 178 ? 8.709 3.585 -41.599 1.00 12.18 178 ALA A C 1
ATOM 1382 O O . ALA A 1 178 ? 9.807 4.150 -41.611 1.00 12.00 178 ALA A O 1
ATOM 1384 N N . GLY A 1 179 ? 8.329 2.715 -42.528 1.00 12.02 179 GLY A N 1
ATOM 1385 C CA . GLY A 1 179 ? 9.205 2.352 -43.620 1.00 12.39 179 GLY A CA 1
ATOM 1386 C C . GLY A 1 179 ? 9.920 1.056 -43.319 1.00 12.88 179 GLY A C 1
ATOM 1387 O O . GLY A 1 179 ? 10.050 0.689 -42.140 1.00 12.77 179 GLY A O 1
ATOM 1388 N N . GLU A 1 180 ? 10.371 0.369 -44.377 1.00 13.18 180 GLU A N 1
ATOM 1389 C CA . GLU A 1 180 ? 11.089 -0.904 -44.257 1.00 13.77 180 GLU A CA 1
ATOM 1390 C C . GLU A 1 180 ? 12.395 -0.747 -43.499 1.00 13.71 180 GLU A C 1
ATOM 1391 O O . GLU A 1 180 ? 12.769 -1.613 -42.698 1.00 13.82 180 GLU A O 1
ATOM 1397 N N . GLU A 1 181 ? 13.082 0.365 -43.759 1.00 13.44 181 GLU A N 1
ATOM 1398 C CA . GLU A 1 181 ? 14.344 0.674 -43.104 1.00 12.73 181 GLU A CA 1
ATOM 1399 C C . GLU A 1 181 ? 14.246 0.447 -41.592 1.00 11.89 181 GLU A C 1
ATOM 1400 O O . GLU A 1 181 ? 15.210 0.019 -40.992 1.00 11.91 181 GLU A O 1
ATOM 1406 N N . ASN A 1 182 ? 13.072 0.698 -41.003 1.00 11.24 182 ASN A N 1
ATOM 1407 C CA . ASN A 1 182 ? 12.857 0.590 -39.550 1.00 10.88 182 ASN A CA 1
ATOM 1408 C C . ASN A 1 182 ? 12.372 -0.750 -38.999 1.00 10.80 182 ASN A C 1
ATOM 1409 O O . ASN A 1 182 ? 12.247 -0.881 -37.792 1.00 10.83 182 ASN A O 1
ATOM 1414 N N . CYS A 1 183 ? 12.077 -1.737 -39.845 1.00 11.00 183 CYS A N 1
ATOM 1415 C CA . CYS A 1 183 ? 11.726 -3.069 -39.335 1.00 11.38 183 CYS A CA 1
ATOM 1416 C C . CYS A 1 183 ? 12.839 -3.563 -38.389 1.00 10.11 183 CYS A C 1
ATOM 1417 O O . CYS A 1 183 ? 14.017 -3.336 -38.657 1.00 9.75 183 CYS A O 1
ATOM 1420 N N . GLN A 1 184 ? 12.465 -4.199 -37.276 1.00 8.82 184 GLN A N 1
ATOM 1421 C CA . GLN A 1 184 ? 13.454 -4.670 -36.318 1.00 7.72 184 GLN A CA 1
ATOM 1422 C C . GLN A 1 184 ? 14.234 -5.818 -36.935 1.00 7.29 184 GLN A C 1
ATOM 1423 O O . GLN A 1 184 ? 13.639 -6.774 -37.432 1.00 7.12 184 GLN A O 1
ATOM 1429 N N . LYS A 1 185 ? 15.559 -5.724 -36.922 1.00 6.84 185 LYS A N 1
ATOM 1430 C CA . LYS A 1 185 ? 16.367 -6.828 -37.429 1.00 6.80 185 LYS A CA 1
ATOM 1431 C C . LYS A 1 185 ? 16.618 -7.764 -36.288 1.00 5.41 185 LYS A C 1
ATOM 1432 O O . LYS A 1 185 ? 17.287 -7.377 -35.385 1.00 6.39 185 LYS A O 1
ATOM 1438 N N . LEU A 1 186 ? 16.134 -8.989 -36.314 1.00 4.87 186 LEU A N 1
ATOM 1439 C CA . LEU A 1 186 ? 16.422 -9.952 -35.229 1.00 4.19 186 LEU A CA 1
ATOM 1440 C C . LEU A 1 186 ? 17.655 -10.870 -35.463 1.00 4.81 186 LEU A C 1
ATOM 1441 O O . LEU A 1 186 ? 17.745 -11.564 -36.488 1.00 4.57 186 LEU A O 1
ATOM 1446 N N . THR A 1 187 ? 18.595 -10.893 -34.512 1.00 5.26 187 THR A N 1
ATOM 1447 C CA . THR A 1 187 ? 19.760 -11.796 -34.611 1.00 5.57 187 THR A CA 1
ATOM 1448 C C . THR A 1 187 ? 20.057 -12.706 -33.406 1.00 6.07 187 THR A C 1
ATOM 1449 O O . THR A 1 187 ? 21.225 -12.945 -33.126 1.00 6.09 187 THR A O 1
ATOM 1453 N N . LYS A 1 188 ? 19.016 -13.230 -32.734 1.00 7.39 188 LYS A N 1
ATOM 1454 C CA . LYS A 1 188 ? 19.131 -14.126 -31.557 1.00 8.41 188 LYS A CA 1
ATOM 1455 C C . LYS A 1 188 ? 17.899 -15.017 -31.313 1.00 9.14 188 LYS A C 1
ATOM 1456 O O . LYS A 1 188 ? 18.065 -16.187 -30.998 1.00 9.54 188 LYS A O 1
ATOM 1462 N N . ILE A 1 189 ? 16.685 -14.454 -31.413 1.00 10.22 189 ILE A N 1
ATOM 1463 C CA . ILE A 1 189 ? 15.407 -15.204 -31.403 1.00 11.11 189 ILE A CA 1
ATOM 1464 C C . ILE A 1 189 ? 15.331 -16.254 -32.508 1.00 11.93 189 ILE A C 1
ATOM 1465 O O . ILE A 1 189 ? 15.209 -17.449 -32.253 1.00 12.39 189 ILE A O 1
ATOM 1470 N N . ILE A 1 190 ? 15.298 -15.767 -33.742 1.00 13.01 190 ILE A N 1
ATOM 1471 C CA . ILE A 1 190 ? 15.308 -16.611 -34.920 1.00 14.32 190 ILE A CA 1
ATOM 1472 C C . ILE A 1 190 ? 16.765 -16.924 -35.142 1.00 15.20 190 ILE A C 1
ATOM 1473 O O . ILE A 1 190 ? 17.601 -16.014 -35.220 1.00 15.82 190 ILE A O 1
ATOM 1478 N N . CYS A 1 191 ? 17.063 -18.210 -35.234 1.00 15.73 191 CYS A N 1
ATOM 1479 C CA . CYS A 1 191 ? 18.414 -18.718 -35.026 1.00 16.38 191 CYS A CA 1
ATOM 1480 C C . CYS A 1 191 ? 18.383 -20.251 -35.031 1.00 16.77 191 CYS A C 1
ATOM 1481 O O . CYS A 1 191 ? 17.640 -20.879 -35.819 1.00 17.02 191 CYS A O 1
ATOM 1484 N N . ALA A 1 192 ? 19.185 -20.871 -34.174 1.00 16.34 192 ALA A N 1
ATOM 1485 C CA . ALA A 1 192 ? 19.467 -22.258 -34.408 1.00 16.86 192 ALA A CA 1
ATOM 1486 C C . ALA A 1 192 ? 20.024 -22.912 -33.182 1.00 17.72 192 ALA A C 1
ATOM 1487 O O . ALA A 1 192 ? 20.968 -22.405 -32.552 1.00 18.54 192 ALA A O 1
ATOM 1489 N N . GLN A 1 193 ? 19.452 -24.063 -32.859 1.00 17.59 193 GLN A N 1
ATOM 1490 C CA . GLN A 1 193 ? 19.921 -24.822 -31.751 1.00 17.38 193 GLN A CA 1
ATOM 1491 C C . GLN A 1 193 ? 21.429 -24.726 -31.692 1.00 17.53 193 GLN A C 1
ATOM 1492 O O . GLN A 1 193 ? 22.011 -24.626 -30.607 1.00 18.16 193 GLN A O 1
ATOM 1498 N N . GLN A 1 194 ? 22.058 -24.759 -32.861 1.00 17.24 194 GLN A N 1
ATOM 1499 C CA . GLN A 1 194 ? 23.511 -24.818 -32.937 1.00 17.59 194 GLN A CA 1
ATOM 1500 C C . GLN A 1 194 ? 24.219 -23.509 -32.535 1.00 17.53 194 GLN A C 1
ATOM 1501 O O . GLN A 1 194 ? 25.366 -23.544 -32.086 1.00 17.63 194 GLN A O 1
ATOM 1507 N N . CYS A 1 195 ? 23.550 -22.370 -32.681 1.00 16.96 195 CYS A N 1
ATOM 1508 C CA . CYS A 1 195 ? 24.194 -21.108 -32.358 1.00 17.36 195 CYS A CA 1
ATOM 1509 C C . CYS A 1 195 ? 24.231 -20.846 -30.864 1.00 17.24 195 CYS A C 1
ATOM 1510 O O . CYS A 1 195 ? 23.187 -20.783 -30.211 1.00 17.45 195 CYS A O 1
ATOM 1513 N N . SER A 1 196 ? 25.446 -20.687 -30.342 1.00 16.73 196 SER A N 1
ATOM 1514 C CA . SER A 1 196 ? 25.681 -20.333 -28.956 1.00 16.66 196 SER A CA 1
ATOM 1515 C C . SER A 1 196 ? 26.005 -18.857 -28.805 1.00 16.26 196 SER A C 1
ATOM 1516 O O . SER A 1 196 ? 26.970 -18.518 -28.128 1.00 17.19 196 SER A O 1
ATOM 1519 N N . GLY A 1 197 ? 25.224 -17.982 -29.435 1.00 15.62 197 GLY A N 1
ATOM 1520 C CA . GLY A 1 197 ? 25.581 -16.582 -29.590 1.00 14.04 197 GLY A CA 1
ATOM 1521 C C . GLY A 1 197 ? 24.575 -15.901 -30.499 1.00 14.32 197 GLY A C 1
ATOM 1522 O O . GLY A 1 197 ? 23.375 -16.053 -30.287 1.00 13.66 197 GLY A O 1
ATOM 1523 N N . ARG A 1 198 ? 25.050 -15.154 -31.508 1.00 14.27 198 ARG A N 1
ATOM 1524 C CA . ARG A 1 198 ? 24.153 -14.468 -32.431 1.00 14.39 198 ARG A CA 1
ATOM 1525 C C . ARG A 1 198 ? 24.251 -15.029 -33.852 1.00 14.88 198 ARG A C 1
ATOM 1526 O O . ARG A 1 198 ? 25.177 -15.788 -34.144 1.00 14.89 198 ARG A O 1
ATOM 1534 N N . CYS A 1 199 ? 23.323 -14.648 -34.742 1.00 15.33 199 CYS A N 1
ATOM 1535 C CA . CYS A 1 199 ? 23.304 -15.181 -36.126 1.00 15.60 199 CYS A CA 1
ATOM 1536 C C . CYS A 1 199 ? 23.063 -14.175 -37.254 1.00 15.35 199 CYS A C 1
ATOM 1537 O O . CYS A 1 199 ? 22.461 -13.147 -37.007 1.00 15.75 199 CYS A O 1
ATOM 1540 N N . ARG A 1 200 ? 23.518 -14.497 -38.482 1.00 15.56 200 ARG A N 1
ATOM 1541 C CA . ARG A 1 200 ? 23.207 -13.734 -39.731 1.00 15.53 200 ARG A CA 1
ATOM 1542 C C . ARG A 1 200 ? 21.889 -14.143 -40.338 1.00 15.84 200 ARG A C 1
ATOM 1543 O O . ARG A 1 200 ? 21.451 -13.532 -41.312 1.00 16.41 200 ARG A O 1
ATOM 1551 N N . GLY A 1 201 ? 21.311 -15.236 -39.845 1.00 16.02 201 GLY A N 1
ATOM 1552 C CA . GLY A 1 201 ? 20.041 -15.710 -40.343 1.00 16.14 201 GLY A CA 1
ATOM 1553 C C . GLY A 1 201 ? 19.559 -17.008 -39.753 1.00 16.87 201 GLY A C 1
ATOM 1554 O O . GLY A 1 201 ? 20.252 -17.665 -38.965 1.00 17.02 201 GLY A O 1
ATOM 1555 N N . LYS A 1 202 ? 18.354 -17.381 -40.174 1.00 17.70 202 LYS A N 1
ATOM 1556 C CA . LYS A 1 202 ? 17.614 -18.562 -39.694 1.00 18.23 202 LYS A CA 1
ATOM 1557 C C . LYS A 1 202 ? 18.309 -19.891 -39.673 1.00 17.72 202 LYS A C 1
ATOM 1558 O O . LYS A 1 202 ? 17.788 -20.790 -39.039 1.00 18.57 202 LYS A O 1
ATOM 1564 N N . SER A 1 203 ? 19.442 -20.052 -40.357 1.00 17.56 203 SER A N 1
ATOM 1565 C CA . SER A 1 203 ? 20.053 -21.391 -40.508 1.00 17.87 203 SER A CA 1
ATOM 1566 C C . SER A 1 203 ? 21.396 -21.639 -39.793 1.00 17.55 203 SER A C 1
ATOM 1567 O O . SER A 1 203 ? 22.095 -20.701 -39.442 1.00 17.79 203 SER A O 1
ATOM 1570 N N . PRO A 1 204 ? 21.754 -22.902 -39.566 1.00 17.34 204 PRO A N 1
ATOM 1571 C CA . PRO A 1 204 ? 22.964 -23.234 -38.796 1.00 16.97 204 PRO A CA 1
ATOM 1572 C C . PRO A 1 204 ? 24.272 -22.635 -39.324 1.00 16.86 204 PRO A C 1
ATOM 1573 O O . PRO A 1 204 ? 25.096 -22.217 -38.522 1.00 16.94 204 PRO A O 1
ATOM 1577 N N . SER A 1 205 ? 24.474 -22.584 -40.639 1.00 16.95 205 SER A N 1
ATOM 1578 C CA . SER A 1 205 ? 25.739 -22.064 -41.176 1.00 16.27 205 SER A CA 1
ATOM 1579 C C . SER A 1 205 ? 25.922 -20.561 -40.889 1.00 15.71 205 SER A C 1
ATOM 1580 O O . SER A 1 205 ? 27.050 -20.075 -40.842 1.00 15.39 205 SER A O 1
ATOM 1583 N N . ASP A 1 206 ? 24.802 -19.862 -40.675 1.00 15.21 206 ASP A N 1
ATOM 1584 C CA . ASP A 1 206 ? 24.755 -18.446 -40.289 1.00 14.98 206 ASP A CA 1
ATOM 1585 C C . ASP A 1 206 ? 25.338 -18.051 -38.888 1.00 15.03 206 ASP A C 1
ATOM 1586 O O . ASP A 1 206 ? 25.241 -16.885 -38.515 1.00 14.98 206 ASP A O 1
ATOM 1591 N N . CYS A 1 207 ? 25.900 -18.980 -38.109 1.00 14.87 207 CYS A N 1
ATOM 1592 C CA . CYS A 1 207 ? 26.357 -18.671 -36.735 1.00 15.21 207 CYS A CA 1
ATOM 1593 C C . CYS A 1 207 ? 27.472 -17.637 -36.586 1.00 15.16 207 CYS A C 1
ATOM 1594 O O . CYS A 1 207 ? 28.522 -17.758 -37.202 1.00 15.59 207 CYS A O 1
ATOM 1597 N N . CYS A 1 208 ? 27.272 -16.651 -35.716 1.00 14.97 208 CYS A N 1
ATOM 1598 C CA . CYS A 1 208 ? 28.342 -15.716 -35.389 1.00 14.55 208 CYS A CA 1
ATOM 1599 C C . CYS A 1 208 ? 29.289 -16.290 -34.342 1.00 14.37 208 CYS A C 1
ATOM 1600 O O . CYS A 1 208 ? 28.867 -16.993 -33.422 1.00 14.19 208 CYS A O 1
ATOM 1603 N N . HIS A 1 209 ? 30.568 -15.976 -34.503 1.00 14.55 209 HIS A N 1
ATOM 1604 C CA . HIS A 1 209 ? 31.584 -16.212 -33.497 1.00 15.12 209 HIS A CA 1
ATOM 1605 C C . HIS A 1 209 ? 31.135 -15.697 -32.150 1.00 15.83 209 HIS A C 1
ATOM 1606 O O . HIS A 1 209 ? 30.417 -14.702 -32.065 1.00 15.92 209 HIS A O 1
ATOM 1613 N N . ASN A 1 210 ? 31.580 -16.364 -31.090 1.00 16.92 210 ASN A N 1
ATOM 1614 C CA . ASN A 1 210 ? 31.140 -16.026 -29.744 1.00 17.82 210 ASN A CA 1
ATOM 1615 C C . ASN A 1 210 ? 31.597 -14.657 -29.252 1.00 17.57 210 ASN A C 1
ATOM 1616 O O . ASN A 1 210 ? 30.983 -14.084 -28.357 1.00 18.01 210 ASN A O 1
ATOM 1621 N N . GLN A 1 211 ? 32.630 -14.109 -29.888 1.00 17.38 211 GLN A N 1
ATOM 1622 C CA . GLN A 1 211 ? 33.131 -12.769 -29.568 1.00 16.91 211 GLN A CA 1
ATOM 1623 C C . GLN A 1 211 ? 32.398 -11.600 -30.232 1.00 16.76 211 GLN A C 1
ATOM 1624 O O . GLN A 1 211 ? 32.870 -10.470 -30.140 1.00 17.06 211 GLN A O 1
ATOM 1630 N N . CYS A 1 212 ? 31.275 -11.846 -30.909 1.00 16.76 212 CYS A N 1
ATOM 1631 C CA . CYS A 1 212 ? 30.533 -10.769 -31.608 1.00 16.52 212 CYS A CA 1
ATOM 1632 C C . CYS A 1 212 ? 29.363 -10.318 -30.805 1.00 16.94 212 CYS A C 1
ATOM 1633 O O . CYS A 1 212 ? 28.688 -11.131 -30.152 1.00 17.17 212 CYS A O 1
ATOM 1636 N N . ALA A 1 213 ? 29.061 -9.0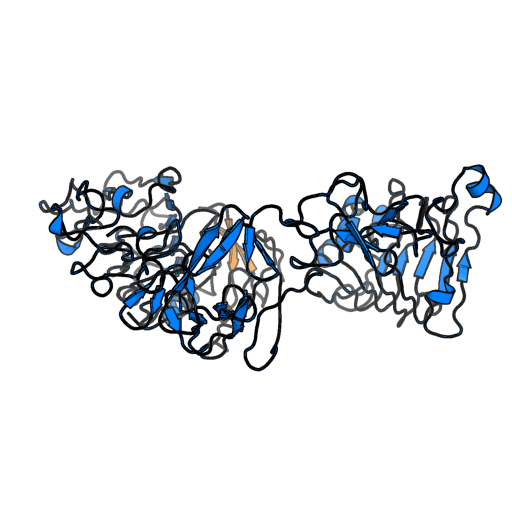35 -30.886 1.00 17.63 213 ALA A N 1
ATOM 1637 C CA . ALA A 1 213 ? 27.999 -8.541 -30.020 1.00 18.16 213 ALA A CA 1
ATOM 1638 C C . ALA A 1 213 ? 26.652 -8.340 -30.725 1.00 18.21 213 ALA A C 1
ATOM 1639 O O . ALA A 1 213 ? 25.636 -8.815 -30.201 1.00 19.42 213 ALA A O 1
ATOM 1641 N N . ALA A 1 214 ? 26.599 -7.711 -31.899 1.00 16.56 214 ALA A N 1
ATOM 1642 C CA . ALA A 1 214 ? 25.251 -7.430 -32.438 1.00 16.40 214 ALA A CA 1
ATOM 1643 C C . ALA A 1 214 ? 24.782 -8.252 -33.655 1.00 16.15 214 ALA A C 1
ATOM 1644 O O . ALA A 1 214 ? 23.634 -8.165 -34.106 1.00 17.22 214 ALA A O 1
ATOM 1646 N N . GLY A 1 215 ? 25.667 -9.081 -34.168 1.00 15.12 215 GLY A N 1
ATOM 1647 C CA . GLY A 1 215 ? 25.401 -9.793 -35.409 1.00 13.56 215 GLY A CA 1
ATOM 1648 C C . GLY A 1 215 ? 26.681 -9.718 -36.181 1.00 12.28 215 GLY A C 1
ATOM 1649 O O . GLY A 1 215 ? 27.623 -9.037 -35.748 1.00 11.77 215 GLY A O 1
ATOM 1650 N N . CYS A 1 216 ? 26.735 -10.417 -37.312 1.00 11.06 216 CYS A N 1
ATOM 1651 C CA . CYS A 1 216 ? 27.994 -10.486 -38.045 1.00 9.71 216 CYS A CA 1
ATOM 1652 C C . CYS A 1 216 ? 27.802 -10.448 -39.529 1.00 9.45 216 CYS A C 1
ATOM 1653 O O . CYS A 1 216 ? 26.699 -10.619 -40.049 1.00 10.05 216 CYS A O 1
ATOM 1656 N N . THR A 1 217 ? 28.895 -10.222 -40.233 1.00 8.75 217 THR A N 1
ATOM 1657 C CA . THR A 1 217 ? 28.833 -10.265 -41.664 1.00 7.66 217 THR A CA 1
ATOM 1658 C C . THR A 1 217 ? 29.392 -11.614 -42.152 1.00 7.76 217 THR A C 1
ATOM 1659 O O . THR A 1 217 ? 29.405 -11.875 -43.338 1.00 8.33 217 THR A O 1
ATOM 1663 N N . GLY A 1 218 ? 29.825 -12.472 -41.232 1.00 7.78 218 GLY A N 1
ATOM 1664 C CA . GLY A 1 218 ? 30.353 -13.778 -41.589 1.00 8.34 218 GLY A CA 1
ATOM 1665 C C . GLY A 1 218 ? 30.672 -14.678 -40.408 1.00 8.89 218 GLY A C 1
ATOM 1666 O O . GLY A 1 218 ? 30.190 -14.447 -39.313 1.00 9.01 218 GLY A O 1
ATOM 1667 N N . PRO A 1 219 ? 31.483 -15.712 -40.625 1.00 9.28 219 PRO A N 1
ATOM 1668 C CA . PRO A 1 219 ? 31.791 -16.702 -39.584 1.00 9.57 219 PRO A CA 1
ATOM 1669 C C . PRO A 1 219 ? 32.965 -16.354 -38.650 1.00 10.30 219 PRO A C 1
ATOM 1670 O O . PRO A 1 219 ? 33.100 -16.958 -37.579 1.00 10.75 219 PRO A O 1
ATOM 1674 N N . ARG A 1 220 ? 33.797 -15.397 -39.040 1.00 10.92 220 ARG A N 1
ATOM 1675 C CA . ARG A 1 220 ? 35.065 -15.161 -38.368 1.00 11.67 220 ARG A CA 1
ATOM 1676 C C . ARG A 1 220 ? 34.965 -14.275 -37.106 1.00 12.28 220 ARG A C 1
ATOM 1677 O O . ARG A 1 220 ? 33.878 -13.801 -36.725 1.00 12.42 220 ARG A O 1
ATOM 1685 N N . GLU A 1 221 ? 36.106 -14.071 -36.454 1.00 12.56 221 GLU A N 1
ATOM 1686 C CA . GLU A 1 221 ? 36.188 -13.124 -35.350 1.00 13.34 221 GLU A CA 1
ATOM 1687 C C . GLU A 1 221 ? 36.534 -11.730 -35.871 1.00 12.64 221 GLU A C 1
ATOM 1688 O O . GLU A 1 221 ? 36.668 -10.779 -35.082 1.00 13.86 221 GLU A O 1
ATOM 1694 N N . SER A 1 222 ? 36.665 -11.615 -37.187 1.00 10.96 222 SER A N 1
ATOM 1695 C CA . SER A 1 222 ? 36.958 -10.348 -37.842 1.00 9.44 222 SER A CA 1
ATOM 1696 C C . SER A 1 222 ? 35.742 -9.912 -38.640 1.00 9.08 222 SER A C 1
ATOM 1697 O O . SER A 1 222 ? 35.770 -8.900 -39.334 1.00 8.94 222 SER A O 1
ATOM 1700 N N . ASP A 1 223 ? 34.669 -10.686 -38.520 1.00 8.80 223 ASP A N 1
ATOM 1701 C CA . ASP A 1 223 ? 33.435 -10.471 -39.269 1.00 8.47 223 ASP A CA 1
ATOM 1702 C C . ASP A 1 223 ? 32.328 -9.937 -38.338 1.00 7.95 223 ASP A C 1
ATOM 1703 O O . ASP A 1 223 ? 31.165 -9.848 -38.732 1.00 6.89 223 ASP A O 1
ATOM 1708 N N . CYS A 1 224 ? 32.696 -9.600 -37.095 1.00 7.87 224 CYS A N 1
ATOM 1709 C CA . CYS A 1 224 ? 31.726 -9.106 -36.111 1.00 7.90 224 CYS A CA 1
ATOM 1710 C C . CYS A 1 224 ? 31.271 -7.715 -36.463 1.00 7.40 224 CYS A C 1
ATOM 1711 O O . CYS A 1 224 ? 32.047 -6.934 -37.027 1.00 6.97 224 CYS A O 1
ATOM 1714 N N . LEU A 1 225 ? 30.014 -7.410 -36.124 1.00 6.78 225 LEU A N 1
ATOM 1715 C CA . LEU A 1 225 ? 29.539 -6.040 -36.237 1.00 6.56 225 LEU A CA 1
ATOM 1716 C C . LEU A 1 225 ? 30.187 -5.220 -35.145 1.00 6.33 225 LEU A C 1
ATOM 1717 O O . LEU A 1 225 ? 30.739 -4.146 -35.415 1.00 6.26 225 LEU A O 1
ATOM 1722 N N . VAL A 1 226 ? 30.166 -5.767 -33.928 1.00 5.46 226 VAL A N 1
ATOM 1723 C CA . VAL A 1 226 ? 30.736 -5.119 -32.765 1.00 4.87 226 VAL A CA 1
ATOM 1724 C C . VAL A 1 226 ? 31.414 -6.200 -31.912 1.00 5.35 226 VAL A C 1
ATOM 1725 O O . VAL A 1 226 ? 30.955 -7.330 -31.888 1.00 4.95 226 VAL A O 1
ATOM 1729 N N . CYS A 1 227 ? 32.509 -5.860 -31.236 1.00 6.32 227 CYS A N 1
ATOM 1730 C CA . CYS A 1 227 ? 33.169 -6.792 -30.312 1.00 7.60 227 CYS A CA 1
ATOM 1731 C C . CYS A 1 227 ? 32.462 -6.833 -28.917 1.00 8.65 227 CYS A C 1
ATOM 1732 O O . CYS A 1 227 ? 32.148 -5.767 -28.315 1.00 9.10 227 CYS A O 1
ATOM 1735 N N . ARG A 1 228 ? 32.173 -8.050 -28.430 1.00 8.29 228 ARG A N 1
ATOM 1736 C CA . ARG A 1 228 ? 31.569 -8.247 -27.121 1.00 8.61 228 ARG A CA 1
ATOM 1737 C C . ARG A 1 228 ? 32.458 -7.687 -25.990 1.00 8.60 228 ARG A C 1
ATOM 1738 O O . ARG A 1 228 ? 31.968 -7.161 -24.997 1.00 9.63 228 ARG A O 1
ATOM 1746 N N . LYS A 1 229 ? 33.767 -7.834 -26.113 1.00 8.02 229 LYS A N 1
ATOM 1747 C CA . LYS A 1 229 ? 34.658 -7.381 -25.075 1.00 7.34 229 LYS A CA 1
ATOM 1748 C C . LYS A 1 229 ? 35.639 -6.439 -25.679 1.00 6.37 229 LYS A C 1
ATOM 1749 O O . LYS A 1 229 ? 35.458 -5.257 -25.594 1.00 6.46 229 LYS A O 1
ATOM 1755 N N . PHE A 1 230 ? 36.710 -6.940 -26.265 1.00 6.26 230 PHE A N 1
ATOM 1756 C CA . PHE A 1 230 ? 37.728 -6.012 -26.746 1.00 6.57 230 PHE A CA 1
ATOM 1757 C C . PHE A 1 230 ? 38.021 -6.128 -28.246 1.00 6.88 230 PHE A C 1
ATOM 1758 O O . PHE A 1 230 ? 37.924 -7.183 -28.852 1.00 6.47 230 PHE A O 1
ATOM 1766 N N . ARG A 1 231 ? 38.339 -5.003 -28.840 1.00 7.90 231 ARG A N 1
ATOM 1767 C CA . ARG A 1 231 ? 38.751 -4.975 -30.214 1.00 9.42 231 ARG A CA 1
ATOM 1768 C C . ARG A 1 231 ? 40.208 -4.573 -30.112 1.00 9.84 231 ARG A C 1
ATOM 1769 O O . ARG A 1 231 ? 40.534 -3.476 -29.653 1.00 10.02 231 ARG A O 1
ATOM 1777 N N . ASP A 1 232 ? 41.071 -5.537 -30.432 1.00 10.67 232 ASP A N 1
ATOM 1778 C CA . ASP A 1 232 ? 42.513 -5.340 -30.499 1.00 11.61 232 ASP A CA 1
ATOM 1779 C C . ASP A 1 232 ? 42.912 -5.437 -31.962 1.00 12.18 232 ASP A C 1
ATOM 1780 O O . ASP A 1 232 ? 42.866 -6.522 -32.560 1.00 12.06 232 ASP A O 1
ATOM 1785 N N . GLU A 1 233 ? 43.300 -4.293 -32.527 1.00 13.42 233 GLU A N 1
ATOM 1786 C CA . GLU A 1 233 ? 43.526 -4.147 -33.979 1.00 14.44 233 GLU A CA 1
ATOM 1787 C C . GLU A 1 233 ? 42.216 -4.406 -34.734 1.00 14.51 233 GLU A C 1
ATOM 1788 O O . GLU A 1 233 ? 41.209 -3.703 -34.521 1.00 14.59 233 GLU A O 1
ATOM 1794 N N . ALA A 1 234 ? 42.222 -5.430 -35.584 1.00 14.50 234 ALA A N 1
ATOM 1795 C CA . ALA A 1 234 ? 41.038 -5.781 -36.352 1.00 14.45 234 ALA A CA 1
ATOM 1796 C C . ALA A 1 234 ? 40.536 -7.180 -36.026 1.00 14.46 234 ALA A C 1
ATOM 1797 O O . ALA A 1 234 ? 39.917 -7.831 -36.882 1.00 14.76 234 ALA A O 1
ATOM 1799 N N . THR A 1 235 ? 40.817 -7.631 -34.798 1.00 13.89 235 THR A N 1
ATOM 1800 C CA . THR A 1 235 ? 40.247 -8.858 -34.238 1.00 13.23 235 THR A CA 1
ATOM 1801 C C . THR A 1 235 ? 39.511 -8.519 -32.955 1.00 12.46 235 THR A C 1
ATOM 1802 O O . THR A 1 235 ? 39.923 -7.643 -32.200 1.00 12.52 235 THR A O 1
ATOM 1806 N N . CYS A 1 236 ? 38.419 -9.229 -32.718 1.00 11.69 236 CYS A N 1
ATOM 1807 C CA . CYS A 1 236 ? 37.748 -9.225 -31.445 1.00 10.93 236 CYS A CA 1
ATOM 1808 C C . CYS A 1 236 ? 38.443 -10.205 -30.501 1.00 11.66 236 CYS A C 1
ATOM 1809 O O . CYS A 1 236 ? 38.760 -11.330 -30.881 1.00 12.41 236 CYS A O 1
ATOM 1812 N N . LYS A 1 237 ? 38.668 -9.791 -29.265 1.00 11.94 237 LYS A N 1
ATOM 1813 C CA . LYS A 1 237 ? 39.206 -10.686 -28.249 1.00 11.76 237 LYS A CA 1
ATOM 1814 C C . LYS A 1 237 ? 38.462 -10.561 -26.932 1.00 11.33 237 LYS A C 1
ATOM 1815 O O . LYS A 1 237 ? 37.791 -9.566 -26.690 1.00 11.00 237 LYS A O 1
ATOM 1821 N N . ASP A 1 238 ? 38.595 -11.600 -26.112 1.00 11.47 238 ASP A N 1
ATOM 1822 C CA . ASP A 1 238 ? 38.119 -11.658 -24.744 1.00 11.91 238 ASP A CA 1
ATOM 1823 C C . ASP A 1 238 ? 38.764 -10.599 -23.852 1.00 11.64 238 ASP A C 1
ATOM 1824 O O . ASP A 1 238 ? 38.062 -9.869 -23.162 1.00 12.26 238 ASP A O 1
ATOM 1829 N N . THR A 1 239 ? 40.094 -10.521 -23.855 1.00 10.90 239 THR A N 1
ATOM 1830 C CA . THR A 1 239 ? 40.822 -9.554 -23.034 1.00 10.20 239 THR A CA 1
ATOM 1831 C C . THR A 1 239 ? 42.007 -9.029 -23.783 1.00 9.97 239 THR A C 1
ATOM 1832 O O . THR A 1 239 ? 42.645 -9.768 -24.517 1.00 10.56 239 THR A O 1
ATOM 1836 N N . CYS A 1 240 ? 42.327 -7.760 -23.582 1.00 9.65 240 CYS A N 1
ATOM 1837 C CA . CYS A 1 240 ? 43.586 -7.182 -24.048 1.00 9.55 240 CYS A CA 1
ATOM 1838 C C . CYS A 1 240 ? 44.787 -8.050 -23.687 1.00 8.96 240 CYS A C 1
ATOM 1839 O O . CYS A 1 240 ? 44.795 -8.671 -22.622 1.00 10.21 240 CYS A O 1
ATOM 1842 N N . PRO A 1 241 ? 45.787 -8.135 -24.559 1.00 8.25 241 PRO A N 1
ATOM 1843 C CA . PRO A 1 241 ? 47.085 -8.702 -24.166 1.00 7.29 241 PRO A CA 1
ATOM 1844 C C . PRO A 1 241 ? 47.506 -8.169 -22.779 1.00 6.33 241 PRO A C 1
ATOM 1845 O O . PRO A 1 241 ? 47.663 -6.946 -22.606 1.00 6.45 241 PRO A O 1
ATOM 1849 N N . PRO A 1 242 ? 47.635 -9.081 -21.807 1.00 5.18 242 PRO A N 1
ATOM 1850 C CA . PRO A 1 242 ? 47.882 -8.772 -20.392 1.00 3.25 242 PRO A CA 1
ATOM 1851 C C . PRO A 1 242 ? 49.122 -7.937 -20.151 1.00 2.58 242 PRO A C 1
ATOM 1852 O O . PRO A 1 242 ? 50.130 -8.131 -20.851 1.00 2.65 242 PRO A O 1
ATOM 1856 N N . LEU A 1 243 ? 49.057 -7.038 -19.167 1.00 2.00 243 LEU A N 1
ATOM 1857 C CA . LEU A 1 243 ? 50.214 -6.266 -18.734 1.00 2.00 243 LEU A CA 1
ATOM 1858 C C . LEU A 1 243 ? 51.210 -7.117 -17.978 1.00 2.00 243 LEU A C 1
ATOM 1859 O O . LEU A 1 243 ? 52.416 -6.856 -18.026 1.00 2.00 243 LEU A O 1
ATOM 1864 N N . MET A 1 244 ? 50.677 -8.114 -17.255 1.00 2.00 244 MET A N 1
ATOM 1865 C CA . MET A 1 244 ? 51.411 -9.037 -16.405 1.00 2.00 244 MET A CA 1
ATOM 1866 C C . MET A 1 244 ? 51.422 -10.309 -17.274 1.00 2.00 244 MET A C 1
ATOM 1867 O O . MET A 1 244 ? 50.453 -10.593 -17.973 1.00 2.00 244 MET A O 1
ATOM 1872 N N . LEU A 1 245 ? 52.511 -11.067 -17.258 1.00 2.00 245 LEU A N 1
ATOM 1873 C CA . LEU A 1 245 ? 52.547 -12.365 -17.936 1.00 2.00 245 LEU A CA 1
ATOM 1874 C C . LEU A 1 245 ? 53.173 -13.424 -17.006 1.00 2.00 245 LEU A C 1
ATOM 1875 O O . LEU A 1 245 ? 53.802 -13.069 -16.021 1.00 2.00 245 LEU A O 1
ATOM 1880 N N . TYR A 1 246 ? 53.009 -14.709 -17.323 1.00 2.00 246 TYR A N 1
ATOM 1881 C CA . TYR A 1 246 ? 53.482 -15.787 -16.451 1.00 2.00 246 TYR A CA 1
ATOM 1882 C C . TYR A 1 246 ? 54.933 -16.168 -16.746 1.00 2.06 246 TYR A C 1
ATOM 1883 O O . TYR A 1 246 ? 55.275 -16.580 -17.868 1.00 2.67 246 TYR A O 1
ATOM 1892 N N . ASN A 1 247 ? 55.770 -16.038 -15.718 1.00 2.29 247 ASN A N 1
ATOM 1893 C CA . ASN A 1 247 ? 57.202 -16.273 -15.820 1.00 2.59 247 ASN A CA 1
ATOM 1894 C C . ASN A 1 247 ? 57.526 -17.661 -15.231 1.00 2.48 247 ASN A C 1
ATOM 1895 O O . ASN A 1 247 ? 57.443 -17.860 -14.013 1.00 2.06 247 ASN A O 1
ATOM 1900 N N . PRO A 1 248 ? 57.918 -18.598 -16.107 1.00 2.28 248 PRO A N 1
ATOM 1901 C CA . PRO A 1 248 ? 58.022 -20.031 -15.775 1.00 2.04 248 PRO A CA 1
ATOM 1902 C C . PRO A 1 248 ? 59.145 -20.331 -14.804 1.00 2.00 248 PRO A C 1
ATOM 1903 O O . PRO A 1 248 ? 59.357 -21.461 -14.364 1.00 2.00 248 PRO A O 1
ATOM 1907 N N . THR A 1 249 ? 59.877 -19.282 -14.497 1.00 2.00 249 THR A N 1
ATOM 1908 C CA . THR A 1 249 ? 61.131 -19.390 -13.806 1.00 2.00 249 THR A CA 1
ATOM 1909 C C . THR A 1 249 ? 60.906 -18.823 -12.421 1.00 2.00 249 THR A C 1
ATOM 1910 O O . THR A 1 249 ? 61.583 -19.209 -11.482 1.00 2.00 249 THR A O 1
ATOM 1914 N N . THR A 1 250 ? 59.947 -17.908 -12.299 1.00 2.00 250 THR A N 1
ATOM 1915 C CA . THR A 1 250 ? 59.531 -17.399 -10.997 1.00 2.00 250 THR A CA 1
ATOM 1916 C C . THR A 1 250 ? 58.237 -18.069 -10.526 1.00 2.00 250 THR A C 1
ATOM 1917 O O . THR A 1 250 ? 57.904 -18.017 -9.333 1.00 2.00 250 THR A O 1
ATOM 1921 N N . TYR A 1 251 ? 57.538 -18.690 -11.486 1.00 2.00 251 TYR A N 1
ATOM 1922 C CA . TYR A 1 251 ? 56.218 -19.311 -11.333 1.00 2.00 251 TYR A CA 1
ATOM 1923 C C . TYR A 1 251 ? 55.156 -18.295 -10.912 1.00 2.00 251 TYR A C 1
ATOM 1924 O O . TYR A 1 251 ? 54.110 -18.648 -10.410 1.00 2.00 251 TYR A O 1
ATOM 1933 N N . GLN A 1 252 ? 55.452 -17.020 -11.115 1.00 2.00 252 GLN A N 1
ATOM 1934 C CA . GLN A 1 252 ? 54.524 -15.925 -10.843 1.00 2.00 252 GLN A CA 1
ATOM 1935 C C . GLN A 1 252 ? 54.525 -14.954 -12.042 1.00 2.12 252 GLN A C 1
ATOM 1936 O O . GLN A 1 252 ? 55.215 -15.185 -13.041 1.00 2.00 252 GLN A O 1
ATOM 1942 N N . MET A 1 253 ? 53.746 -13.885 -11.916 1.00 3.25 253 MET A N 1
ATOM 1943 C CA . MET A 1 253 ? 53.474 -12.967 -13.005 1.00 5.24 253 MET A CA 1
ATOM 1944 C C . MET A 1 253 ? 54.569 -11.905 -13.098 1.00 5.50 253 MET A C 1
ATOM 1945 O O . MET A 1 253 ? 54.947 -11.309 -12.097 1.00 6.59 253 MET A O 1
ATOM 1950 N N . ASP A 1 254 ? 55.094 -11.704 -14.300 1.00 5.54 254 ASP A N 1
ATOM 1951 C CA . ASP A 1 254 ? 56.171 -10.756 -14.552 1.00 5.62 254 ASP A CA 1
ATOM 1952 C C . ASP A 1 254 ? 55.667 -9.719 -15.550 1.00 5.02 254 ASP A C 1
ATOM 1953 O O . ASP A 1 254 ? 54.532 -9.809 -16.021 1.00 4.68 254 ASP A O 1
ATOM 1958 N N . VAL A 1 255 ? 56.504 -8.733 -15.859 1.00 4.53 255 VAL A N 1
ATOM 1959 C CA . VAL A 1 255 ? 56.127 -7.646 -16.761 1.00 4.28 255 VAL A CA 1
ATOM 1960 C C . VAL A 1 255 ? 56.065 -8.174 -18.188 1.00 4.25 255 VAL A C 1
ATOM 1961 O O . VAL A 1 255 ? 56.982 -8.855 -18.663 1.00 4.50 255 VAL A O 1
ATOM 1965 N N . ASN A 1 256 ? 54.961 -7.882 -18.856 1.00 4.20 256 ASN A N 1
ATOM 1966 C CA . ASN A 1 256 ? 54.772 -8.314 -20.231 1.00 4.78 256 ASN A CA 1
ATOM 1967 C C . ASN A 1 256 ? 55.015 -7.165 -21.246 1.00 4.52 256 ASN A C 1
ATOM 1968 O O . ASN A 1 256 ? 54.167 -6.281 -21.402 1.00 4.02 256 ASN A O 1
ATOM 1973 N N . PRO A 1 257 ? 56.157 -7.195 -21.933 1.00 4.68 257 PRO A N 1
ATOM 1974 C CA . PRO A 1 257 ? 56.568 -6.085 -22.809 1.00 5.20 257 PRO A CA 1
ATOM 1975 C C . PRO A 1 257 ? 55.623 -5.913 -23.984 1.00 5.23 257 PRO A C 1
ATOM 1976 O O . PRO A 1 257 ? 55.464 -4.798 -24.452 1.00 5.10 257 PRO A O 1
ATOM 1980 N N . GLU A 1 258 ? 54.990 -7.002 -24.410 1.00 5.75 258 GLU A N 1
ATOM 1981 C CA . GLU A 1 258 ? 53.962 -6.986 -25.451 1.00 6.36 258 GLU A CA 1
ATOM 1982 C C . GLU A 1 258 ? 52.550 -6.720 -24.902 1.00 6.55 258 GLU A C 1
ATOM 1983 O O . GLU A 1 258 ? 51.556 -6.842 -25.628 1.00 6.52 258 GLU A O 1
ATOM 1989 N N . GLY A 1 259 ? 52.466 -6.379 -23.613 1.00 7.08 259 GLY A N 1
ATOM 1990 C CA . GLY A 1 259 ? 51.207 -6.056 -22.949 1.00 6.78 259 GLY A CA 1
ATOM 1991 C C . GLY A 1 259 ? 50.572 -4.767 -23.441 1.00 6.80 259 GLY A C 1
ATOM 1992 O O . GLY A 1 259 ? 51.265 -3.787 -23.735 1.00 6.18 259 GLY A O 1
ATOM 1993 N N . LYS A 1 260 ? 49.243 -4.783 -23.528 1.00 7.13 260 LYS A N 1
ATOM 1994 C CA . LYS A 1 260 ? 48.453 -3.617 -23.925 1.00 7.52 260 LYS A CA 1
ATOM 1995 C C . LYS A 1 260 ? 47.447 -3.186 -22.829 1.00 7.58 260 LYS A C 1
ATOM 1996 O O . LYS A 1 260 ? 46.779 -4.032 -22.230 1.00 7.36 260 LYS A O 1
ATOM 2002 N N . TYR A 1 261 ? 47.350 -1.874 -22.585 1.00 7.47 261 TYR A N 1
ATOM 2003 C CA . TYR A 1 261 ? 46.304 -1.281 -21.735 1.00 7.45 261 TYR A CA 1
ATOM 2004 C C . TYR A 1 261 ? 44.883 -1.389 -22.339 1.00 7.35 261 TYR A C 1
ATOM 2005 O O . TYR A 1 261 ? 44.689 -2.052 -23.358 1.00 8.29 261 TYR A O 1
ATOM 2014 N N . SER A 1 262 ? 43.886 -0.762 -21.715 1.00 6.47 262 SER A N 1
ATOM 2015 C CA . SER A 1 262 ? 42.494 -0.989 -22.104 1.00 5.35 262 SER A CA 1
ATOM 2016 C C . SER A 1 262 ? 41.758 0.322 -22.146 1.00 4.86 262 SER A C 1
ATOM 2017 O O . SER A 1 262 ? 41.588 0.973 -21.128 1.00 5.48 262 SER A O 1
ATOM 2020 N N . PHE A 1 263 ? 41.326 0.712 -23.334 1.00 4.14 263 PHE A N 1
ATOM 2021 C CA . PHE A 1 263 ? 40.766 2.044 -23.573 1.00 3.63 263 PHE A CA 1
ATOM 2022 C C . PHE A 1 263 ? 39.372 1.857 -24.177 1.00 3.56 263 PHE A C 1
ATOM 2023 O O . PHE A 1 263 ? 39.231 1.599 -25.371 1.00 4.30 263 PHE A O 1
ATOM 2031 N N . GLY A 1 264 ? 38.348 1.975 -23.342 1.00 2.77 264 GLY A N 1
ATOM 2032 C CA . GLY A 1 264 ? 37.012 1.592 -23.720 1.00 2.12 264 GLY A CA 1
ATOM 2033 C C . GLY A 1 264 ? 37.066 0.124 -24.052 1.00 2.68 264 GLY A C 1
ATOM 2034 O O . GLY A 1 264 ? 37.688 -0.672 -23.344 1.00 2.97 264 GLY A O 1
ATOM 2035 N N . ALA A 1 265 ? 36.440 -0.250 -25.159 1.00 2.77 265 ALA A N 1
ATOM 2036 C CA . ALA A 1 265 ? 36.479 -1.619 -25.582 1.00 2.71 265 ALA A CA 1
ATOM 2037 C C . ALA A 1 265 ? 37.665 -1.819 -26.544 1.00 3.97 265 ALA A C 1
ATOM 2038 O O . ALA A 1 265 ? 37.674 -2.735 -27.365 1.00 4.79 265 ALA A O 1
ATOM 2040 N N . THR A 1 266 ? 38.692 -0.985 -26.406 1.00 4.94 266 THR A N 1
ATOM 2041 C CA . THR A 1 266 ? 39.866 -1.071 -27.263 1.00 6.69 266 THR A CA 1
ATOM 2042 C C . THR A 1 266 ? 41.087 -1.494 -26.465 1.00 8.08 266 THR A C 1
ATOM 2043 O O . THR A 1 266 ? 41.122 -1.276 -25.262 1.00 8.79 266 THR A O 1
ATOM 2047 N N . CYS A 1 267 ? 42.064 -2.118 -27.143 1.00 9.17 267 CYS A N 1
ATOM 2048 C CA . CYS A 1 267 ? 43.374 -2.433 -26.587 1.00 9.82 267 CYS A CA 1
ATOM 2049 C C . CYS A 1 267 ? 44.423 -1.507 -27.195 1.00 10.66 267 CYS A C 1
ATOM 2050 O O . CYS A 1 267 ? 44.620 -1.465 -28.430 1.00 11.31 267 CYS A O 1
ATOM 2053 N N . VAL A 1 268 ? 45.094 -0.733 -26.351 1.00 11.10 268 VAL A N 1
ATOM 2054 C CA . VAL A 1 268 ? 46.089 0.202 -26.879 1.00 11.09 268 VAL A CA 1
ATOM 2055 C C . VAL A 1 268 ? 47.474 -0.094 -26.339 1.00 11.55 268 VAL A C 1
ATOM 2056 O O . VAL A 1 268 ? 47.640 -0.631 -25.228 1.00 11.83 268 VAL A O 1
ATOM 2060 N N . LYS A 1 269 ? 48.457 0.270 -27.149 1.00 11.57 269 LYS A N 1
ATOM 2061 C CA . LYS A 1 269 ? 49.862 0.199 -26.800 1.00 11.56 269 LYS A CA 1
ATOM 2062 C C . LYS A 1 269 ? 50.227 1.153 -25.648 1.00 11.44 269 LYS A C 1
ATOM 2063 O O . LYS A 1 269 ? 51.189 0.894 -24.930 1.00 11.16 269 LYS A O 1
ATOM 2069 N N . LYS A 1 270 ? 49.453 2.234 -25.475 1.00 11.69 270 LYS A N 1
ATOM 2070 C CA . LYS A 1 270 ? 49.725 3.286 -24.475 1.00 12.14 270 LYS A CA 1
ATOM 2071 C C . LYS A 1 270 ? 48.548 4.253 -24.248 1.00 12.54 270 LYS A C 1
ATOM 2072 O O . LYS A 1 270 ? 47.698 4.413 -25.114 1.00 12.57 270 LYS A O 1
ATOM 2074 N N . CYS A 1 271 ? 48.517 4.905 -23.087 1.00 13.32 271 CYS A N 1
ATOM 2075 C CA . CYS A 1 271 ? 47.423 5.819 -22.717 1.00 14.39 271 CYS A CA 1
ATOM 2076 C C . CYS A 1 271 ? 47.474 7.174 -23.440 1.00 14.80 271 CYS A C 1
ATOM 2077 O O . CYS A 1 271 ? 48.517 7.839 -23.444 1.00 14.92 271 CYS A O 1
ATOM 2080 N N . PRO A 1 272 ? 46.345 7.601 -24.014 1.00 15.14 272 PRO A N 1
ATOM 2081 C CA . PRO A 1 272 ? 46.292 8.826 -24.827 1.00 15.44 272 PRO A CA 1
ATOM 2082 C C . PRO A 1 272 ? 46.392 10.154 -24.043 1.00 15.88 272 PRO A C 1
ATOM 2083 O O . PRO A 1 272 ? 46.660 10.151 -22.836 1.00 15.49 272 PRO A O 1
ATOM 2087 N N . ARG A 1 273 ? 46.196 11.266 -24.766 1.00 16.50 273 ARG A N 1
ATOM 2088 C CA . ARG A 1 273 ? 46.065 12.627 -24.219 1.00 17.18 273 ARG A CA 1
ATOM 2089 C C . ARG A 1 273 ? 46.662 12.840 -22.811 1.00 17.65 273 ARG A C 1
ATOM 2090 O O . ARG A 1 273 ? 47.888 12.872 -22.655 1.00 17.98 273 ARG A O 1
ATOM 2092 N N . ASN A 1 274 ? 45.801 13.000 -21.803 1.00 17.91 274 ASN A N 1
ATOM 2093 C CA . ASN A 1 274 ? 46.226 12.979 -20.400 1.00 17.82 274 ASN A CA 1
ATOM 2094 C C . ASN A 1 274 ? 45.456 11.907 -19.644 1.00 17.63 274 ASN A C 1
ATOM 2095 O O . ASN A 1 274 ? 44.399 12.175 -19.073 1.00 17.65 274 ASN A O 1
ATOM 2100 N N . TYR A 1 275 ? 46.000 10.695 -19.641 1.00 17.41 275 TYR A N 1
ATOM 2101 C CA . TYR A 1 275 ? 45.266 9.531 -19.160 1.00 17.19 275 TYR A CA 1
ATOM 2102 C C . TYR A 1 275 ? 45.958 8.718 -18.067 1.00 17.47 275 TYR A C 1
ATOM 2103 O O . TYR A 1 275 ? 47.083 8.250 -18.252 1.00 17.61 275 TYR A O 1
ATOM 2112 N N . VAL A 1 276 ? 45.255 8.544 -16.944 1.00 17.63 276 VAL A N 1
ATOM 2113 C CA . VAL A 1 276 ? 45.708 7.707 -15.819 1.00 17.63 276 VAL A CA 1
ATOM 2114 C C . VAL A 1 276 ? 45.324 6.226 -16.002 1.00 17.83 276 VAL A C 1
ATOM 2115 O O . VAL A 1 276 ? 44.482 5.893 -16.839 1.00 17.67 276 VAL A O 1
ATOM 2119 N N . VAL A 1 277 ? 45.956 5.348 -15.226 1.00 18.22 277 VAL A N 1
ATOM 2120 C CA . VAL A 1 277 ? 45.771 3.906 -15.363 1.00 18.76 277 VAL A CA 1
ATOM 2121 C C . VAL A 1 277 ? 45.170 3.300 -14.100 1.00 19.32 277 VAL A C 1
ATOM 2122 O O . VAL A 1 277 ? 45.440 3.767 -13.004 1.00 19.45 277 VAL A O 1
ATOM 2126 N N . THR A 1 278 ? 44.363 2.256 -14.260 1.00 20.13 278 THR A N 1
ATOM 2127 C CA . THR A 1 278 ? 43.831 1.505 -13.128 1.00 20.98 278 THR A CA 1
ATOM 2128 C C . THR A 1 278 ? 44.441 0.111 -13.007 1.00 21.74 278 THR A C 1
ATOM 2129 O O . THR A 1 278 ? 45.089 -0.386 -13.932 1.00 21.96 278 THR A O 1
ATOM 2133 N N . ASP A 1 279 ? 44.221 -0.508 -11.848 1.00 22.60 279 ASP A N 1
ATOM 2134 C CA . ASP A 1 279 ? 44.632 -1.890 -11.559 1.00 23.28 279 ASP A CA 1
ATOM 2135 C C . ASP A 1 279 ? 43.630 -2.919 -12.130 1.00 23.59 279 ASP A C 1
ATOM 2136 O O . ASP A 1 279 ? 43.579 -4.083 -11.699 1.00 23.90 279 ASP A O 1
ATOM 2141 N N . HIS A 1 280 ? 42.812 -2.462 -13.074 1.00 23.61 280 HIS A N 1
ATOM 2142 C CA . HIS A 1 280 ? 42.120 -3.342 -14.003 1.00 23.59 280 HIS A CA 1
ATOM 2143 C C . HIS A 1 280 ? 42.946 -3.288 -15.273 1.00 22.89 280 HIS A C 1
ATOM 2144 O O . HIS A 1 280 ? 42.751 -4.093 -16.183 1.00 23.12 280 HIS A O 1
ATOM 2151 N N . GLY A 1 281 ? 43.887 -2.343 -15.311 1.00 22.00 281 GLY A N 1
ATOM 2152 C CA . GLY A 1 281 ? 44.703 -2.087 -16.487 1.00 20.91 281 GLY A CA 1
ATOM 2153 C C . GLY A 1 281 ? 43.952 -1.302 -17.549 1.00 20.06 281 GLY A C 1
ATOM 2154 O O . GLY A 1 281 ? 43.882 -1.731 -18.691 1.00 20.10 281 GLY A O 1
ATOM 2155 N N . SER A 1 282 ? 43.386 -0.162 -17.162 1.00 19.23 282 SER A N 1
ATOM 2156 C CA . SER A 1 282 ? 42.551 0.638 -18.044 1.00 18.64 282 SER A CA 1
ATOM 2157 C C . SER A 1 282 ? 43.036 2.070 -18.122 1.00 18.29 282 SER A C 1
ATOM 2158 O O . SER A 1 282 ? 43.466 2.641 -17.121 1.00 18.26 282 SER A O 1
ATOM 2161 N N . CYS A 1 283 ? 42.951 2.645 -19.321 1.00 17.73 283 CYS A N 1
ATOM 2162 C CA . CYS A 1 283 ? 43.188 4.068 -19.519 1.00 17.12 283 CYS A CA 1
ATOM 2163 C C . CYS A 1 283 ? 41.902 4.834 -19.257 1.00 16.63 283 CYS A C 1
ATOM 2164 O O . CYS A 1 283 ? 40.846 4.475 -19.769 1.00 16.58 283 CYS A O 1
ATOM 2167 N N . VAL A 1 284 ? 42.004 5.882 -18.446 1.00 16.38 284 VAL A N 1
ATOM 2168 C CA . VAL A 1 284 ? 40.835 6.619 -17.954 1.00 16.14 284 VAL A CA 1
ATOM 2169 C C . VAL A 1 284 ? 41.166 8.117 -17.782 1.00 16.00 284 VAL A C 1
ATOM 2170 O O . VAL A 1 284 ? 42.336 8.495 -17.732 1.00 15.62 284 VAL A O 1
ATOM 2174 N N . ARG A 1 285 ? 40.145 8.967 -17.730 1.00 16.07 285 ARG A N 1
ATOM 2175 C CA . ARG A 1 285 ? 40.386 10.405 -17.634 1.00 16.42 285 ARG A CA 1
ATOM 2176 C C . ARG A 1 285 ? 40.685 10.847 -16.200 1.00 16.61 285 ARG A C 1
ATOM 2177 O O . ARG A 1 285 ? 41.486 11.754 -15.988 1.00 16.43 285 ARG A O 1
ATOM 2179 N N . ALA A 1 286 ? 40.051 10.193 -15.227 1.00 17.20 286 ALA A N 1
ATOM 2180 C CA . ALA A 1 286 ? 40.279 10.479 -13.807 1.00 17.91 286 ALA A CA 1
ATOM 2181 C C . ALA A 1 286 ? 39.887 9.323 -12.881 1.00 18.48 286 ALA A C 1
ATOM 2182 O O . ALA A 1 286 ? 38.943 8.576 -13.164 1.00 18.65 286 ALA A O 1
ATOM 2184 N N . CYS A 1 287 ? 40.612 9.207 -11.766 1.00 19.09 287 CYS A N 1
ATOM 2185 C CA . CYS A 1 287 ? 40.392 8.175 -10.747 1.00 19.75 287 CYS A CA 1
ATOM 2186 C C . CYS A 1 287 ? 39.057 8.267 -10.007 1.00 19.94 287 CYS A C 1
ATOM 2187 O O . CYS A 1 287 ? 38.411 9.319 -9.988 1.00 20.08 287 CYS A O 1
ATOM 2190 N N . GLY A 1 288 ? 38.670 7.156 -9.380 1.00 20.13 288 GLY A N 1
ATOM 2191 C CA . GLY A 1 288 ? 37.489 7.095 -8.536 1.00 20.23 288 GLY A CA 1
ATOM 2192 C C . GLY A 1 288 ? 37.650 7.875 -7.243 1.00 20.35 288 GLY A C 1
ATOM 2193 O O . GLY A 1 288 ? 38.751 8.313 -6.895 1.00 20.40 288 GLY A O 1
ATOM 2194 N N . ALA A 1 289 ? 36.541 8.044 -6.529 1.00 20.38 289 ALA A N 1
ATOM 2195 C CA . ALA A 1 289 ? 36.507 8.832 -5.297 1.00 20.41 289 ALA A CA 1
ATOM 2196 C C . ALA A 1 289 ? 37.247 8.212 -4.111 1.00 20.33 289 ALA A C 1
ATOM 2197 O O . ALA A 1 289 ? 37.762 8.936 -3.253 1.00 20.65 289 ALA A O 1
ATOM 2199 N N . ASP A 1 290 ? 37.292 6.882 -4.055 1.00 20.20 290 ASP A N 1
ATOM 2200 C CA . ASP A 1 290 ? 37.926 6.180 -2.934 1.00 20.23 290 ASP A CA 1
ATOM 2201 C C . ASP A 1 290 ? 39.431 5.986 -3.123 1.00 20.15 290 ASP A C 1
ATOM 2202 O O . ASP A 1 290 ? 40.049 5.190 -2.417 1.00 20.15 290 ASP A O 1
ATOM 2204 N N . SER A 1 291 ? 40.007 6.730 -4.067 1.00 20.22 291 SER A N 1
ATOM 2205 C CA . SER A 1 291 ? 41.423 6.640 -4.433 1.00 20.36 291 SER A CA 1
ATOM 2206 C C . SER A 1 291 ? 41.875 7.953 -5.075 1.00 20.38 291 SER A C 1
ATOM 2207 O O . SER A 1 291 ? 41.033 8.753 -5.496 1.00 20.41 291 SER A O 1
ATOM 2210 N N . TYR A 1 292 ? 43.191 8.174 -5.154 1.00 20.41 292 TYR A N 1
ATOM 2211 C CA . TYR A 1 292 ? 43.764 9.290 -5.930 1.00 20.68 292 TYR A CA 1
ATOM 2212 C C . TYR A 1 292 ? 45.289 9.311 -5.910 1.00 20.63 292 TYR A C 1
ATOM 2213 O O . TYR A 1 292 ? 45.901 9.695 -4.896 1.00 20.36 292 TYR A O 1
ATOM 2222 N N . GLU A 1 293 ? 45.898 8.935 -7.038 1.00 20.48 293 GLU A N 1
ATOM 2223 C CA . GLU A 1 293 ? 47.354 8.796 -7.097 1.00 20.65 293 GLU A CA 1
ATOM 2224 C C . GLU A 1 293 ? 48.087 9.589 -8.186 1.00 20.74 293 GLU A C 1
ATOM 2225 O O . GLU A 1 293 ? 47.463 10.173 -9.077 1.00 20.52 293 GLU A O 1
ATOM 2227 N N . MET A 1 294 ? 49.421 9.589 -8.080 1.00 20.99 294 MET A N 1
ATOM 2228 C CA . MET A 1 294 ? 50.329 10.239 -9.031 1.00 21.27 294 MET A CA 1
ATOM 2229 C C . MET A 1 294 ? 51.309 9.234 -9.674 1.00 21.40 294 MET A C 1
ATOM 2230 O O . MET A 1 294 ? 51.156 8.020 -9.514 1.00 21.18 294 MET A O 1
ATOM 2232 N N . GLU A 1 295 ? 52.313 9.752 -10.386 1.00 21.70 295 GLU A N 1
ATOM 2233 C CA . GLU A 1 295 ? 53.261 8.936 -11.159 1.00 21.86 295 GLU A CA 1
ATOM 2234 C C . GLU A 1 295 ? 54.102 7.974 -10.315 1.00 21.95 295 GLU A C 1
ATOM 2235 O O . GLU A 1 295 ? 54.848 8.398 -9.428 1.00 21.95 295 GLU A O 1
ATOM 2237 N N . GLU A 1 296 ? 53.964 6.680 -10.611 1.00 22.14 296 GLU A N 1
ATOM 2238 C CA . GLU A 1 296 ? 54.685 5.596 -9.931 1.00 22.27 296 GLU A CA 1
ATOM 2239 C C . GLU A 1 296 ? 55.528 4.822 -10.966 1.00 22.33 296 GLU A C 1
ATOM 2240 O O . GLU A 1 296 ? 55.135 3.749 -11.455 1.00 22.17 296 GLU A O 1
ATOM 2246 N N . ASP A 1 297 ? 56.695 5.387 -11.280 1.00 22.36 297 ASP A N 1
ATOM 2247 C CA . ASP A 1 297 ? 57.552 4.931 -12.377 1.00 22.19 297 ASP A CA 1
ATOM 2248 C C . ASP A 1 297 ? 56.871 5.155 -13.727 1.00 21.90 297 ASP A C 1
ATOM 2249 O O . ASP A 1 297 ? 56.123 4.300 -14.195 1.00 21.77 297 ASP A O 1
ATOM 2251 N N . GLY A 1 298 ? 57.118 6.322 -14.323 1.00 21.75 298 GLY A N 1
ATOM 2252 C CA . GLY A 1 298 ? 56.641 6.647 -15.662 1.00 21.60 298 GLY A CA 1
ATOM 2253 C C . GLY A 1 298 ? 55.144 6.896 -15.801 1.00 21.52 298 GLY A C 1
ATOM 2254 O O . GLY A 1 298 ? 54.683 8.032 -15.647 1.00 21.49 298 GLY A O 1
ATOM 2255 N N . VAL A 1 299 ? 54.397 5.832 -16.111 1.00 21.34 299 VAL A N 1
ATOM 2256 C CA . VAL A 1 299 ? 52.937 5.884 -16.275 1.00 21.14 299 VAL A CA 1
ATOM 2257 C C . VAL A 1 299 ? 52.210 6.241 -14.975 1.00 20.85 299 VAL A C 1
ATOM 2258 O O . VAL A 1 299 ? 52.409 5.582 -13.945 1.00 20.90 299 VAL A O 1
ATOM 2262 N N . ARG A 1 300 ? 51.369 7.277 -15.037 1.00 20.29 300 ARG A N 1
ATOM 2263 C CA . ARG A 1 300 ? 50.525 7.684 -13.910 1.00 19.79 300 ARG A CA 1
ATOM 2264 C C . ARG A 1 300 ? 49.475 6.612 -13.572 1.00 19.46 300 ARG A C 1
ATOM 2265 O O . ARG A 1 300 ? 48.595 6.322 -14.377 1.00 19.26 300 ARG A O 1
ATOM 2273 N N . LYS A 1 301 ? 49.588 6.022 -12.383 1.00 19.19 301 LYS A N 1
ATOM 2274 C CA . LYS A 1 301 ? 48.670 4.977 -11.927 1.00 19.03 301 LYS A CA 1
ATOM 2275 C C . LYS A 1 301 ? 47.679 5.515 -10.900 1.00 19.13 301 LYS A C 1
ATOM 2276 O O . LYS A 1 301 ? 47.913 6.556 -10.306 1.00 18.99 301 LYS A O 1
ATOM 2282 N N . CYS A 1 302 ? 46.559 4.819 -10.720 1.00 19.57 302 CYS A N 1
ATOM 2283 C CA . CYS A 1 302 ? 45.591 5.145 -9.674 1.00 20.12 302 CYS A CA 1
ATOM 2284 C C . CYS A 1 302 ? 45.837 4.198 -8.509 1.00 20.22 302 CYS A C 1
ATOM 2285 O O . CYS A 1 302 ? 45.887 2.987 -8.701 1.00 20.47 302 CYS A O 1
ATOM 2288 N N . LYS A 1 303 ? 45.988 4.755 -7.311 1.00 20.50 303 LYS A N 1
ATOM 2289 C CA . LYS A 1 303 ? 46.190 3.977 -6.081 1.00 20.66 303 LYS A CA 1
ATOM 2290 C C . LYS A 1 303 ? 45.212 4.416 -4.998 1.00 20.66 303 LYS A C 1
ATOM 2291 O O . LYS A 1 303 ? 44.589 5.477 -5.099 1.00 20.63 303 LYS A O 1
ATOM 2293 N N . LYS A 1 304 ? 45.101 3.596 -3.957 1.00 20.59 304 LYS A N 1
ATOM 2294 C CA . LYS A 1 304 ? 44.110 3.796 -2.914 1.00 20.37 304 LYS A CA 1
ATOM 2295 C C . LYS A 1 304 ? 44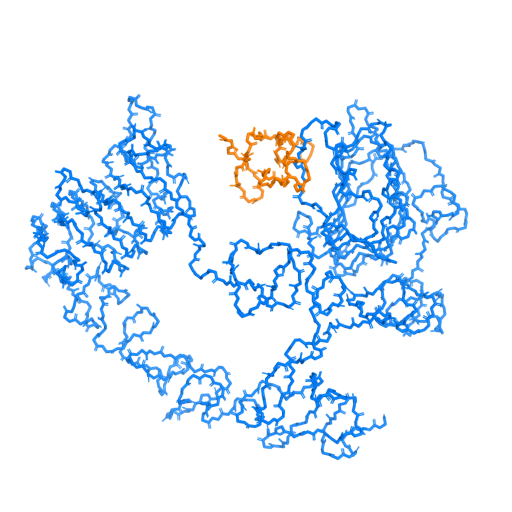.629 4.690 -1.817 1.00 20.42 304 LYS A C 1
ATOM 2296 O O . LYS A 1 304 ? 45.723 4.483 -1.292 1.00 20.50 304 LYS A O 1
ATOM 2302 N N . CYS A 1 305 ? 43.842 5.703 -1.486 1.00 20.48 305 CYS A N 1
ATOM 2303 C CA . CYS A 1 305 ? 43.889 6.237 -0.141 1.00 20.68 305 CYS A CA 1
ATOM 2304 C C . CYS A 1 305 ? 43.194 5.132 0.670 1.00 20.64 305 CYS A C 1
ATOM 2305 O O . CYS A 1 305 ? 42.131 4.641 0.265 1.00 20.61 305 CYS A O 1
ATOM 2308 N N . GLU A 1 306 ? 43.816 4.692 1.761 1.00 20.39 306 GLU A N 1
ATOM 2309 C CA . GLU A 1 306 ? 43.210 3.660 2.605 1.00 20.51 306 GLU A CA 1
ATOM 2310 C C . GLU A 1 306 ? 42.603 4.249 3.896 1.00 20.42 306 GLU A C 1
ATOM 2311 O O . GLU A 1 306 ? 41.881 3.573 4.639 1.00 20.52 306 GLU A O 1
ATOM 2317 N N . GLY A 1 307 ? 42.914 5.513 4.160 1.00 20.03 307 GLY A N 1
ATOM 2318 C CA . GLY A 1 307 ? 42.038 6.348 4.955 1.00 19.63 307 GLY A CA 1
ATOM 2319 C C . GLY A 1 307 ? 41.116 7.000 3.936 1.00 19.29 307 GLY A C 1
ATOM 2320 O O . GLY A 1 307 ? 41.506 7.140 2.778 1.00 19.16 307 GLY A O 1
ATOM 2321 N N . PRO A 1 308 ? 39.907 7.394 4.331 1.00 19.09 308 PRO A N 1
ATOM 2322 C CA . PRO A 1 308 ? 39.009 8.093 3.400 1.00 18.76 308 PRO A CA 1
ATOM 2323 C C . PRO A 1 308 ? 39.702 9.384 2.967 1.00 18.43 308 PRO A C 1
ATOM 2324 O O . PRO A 1 308 ? 40.116 10.163 3.838 1.00 18.45 308 PRO A O 1
ATOM 2328 N N . CYS A 1 309 ? 39.845 9.585 1.658 1.00 17.76 309 CYS A N 1
ATOM 2329 C CA . CYS A 1 309 ? 40.720 10.624 1.104 1.00 17.54 309 CYS A CA 1
ATOM 2330 C C . CYS A 1 309 ? 40.733 11.958 1.890 1.00 16.88 309 CYS A C 1
ATOM 2331 O O . CYS A 1 309 ? 39.682 12.548 2.179 1.00 17.06 309 CYS A O 1
ATOM 2334 N N . ARG A 1 310 ? 41.944 12.390 2.252 1.00 15.60 310 ARG A N 1
ATOM 2335 C CA . ARG A 1 310 ? 42.218 13.656 2.930 1.00 14.44 310 ARG A CA 1
ATOM 2336 C C . ARG A 1 310 ? 41.330 14.848 2.517 1.00 13.96 310 ARG A C 1
ATOM 2337 O O . ARG A 1 310 ? 41.371 15.316 1.386 1.00 13.70 310 ARG A O 1
ATOM 2345 N N . LYS A 1 311 ? 40.529 15.330 3.466 1.00 13.79 311 LYS A N 1
ATOM 2346 C CA . LYS A 1 311 ? 39.728 16.546 3.298 1.00 13.22 311 LYS A CA 1
ATOM 2347 C C . LYS A 1 311 ? 40.143 17.575 4.351 1.00 13.21 311 LYS A C 1
ATOM 2348 O O . LYS A 1 311 ? 40.041 17.311 5.553 1.00 13.17 311 LYS A O 1
ATOM 2354 N N . VAL A 1 312 ? 40.628 18.732 3.893 1.00 13.20 312 VAL A N 1
ATOM 2355 C CA . VAL A 1 312 ? 41.008 19.831 4.785 1.00 13.29 312 VAL A CA 1
ATOM 2356 C C . VAL A 1 312 ? 39.804 20.738 5.030 1.00 13.45 312 VAL A C 1
ATOM 2357 O O . VAL A 1 312 ? 39.183 21.267 4.094 1.00 12.92 312 VAL A O 1
ATOM 2361 N N . CYS A 1 313 ? 39.501 20.894 6.316 1.00 13.71 313 CYS A N 1
ATOM 2362 C CA . CYS A 1 313 ? 38.296 21.538 6.795 1.00 13.91 313 CYS A CA 1
ATOM 2363 C C . CYS A 1 313 ? 38.679 22.691 7.707 1.00 13.43 313 CYS A C 1
ATOM 2364 O O . CYS A 1 313 ? 39.629 22.588 8.491 1.00 13.39 313 CYS A O 1
ATOM 2367 N N . ASN A 1 314 ? 37.928 23.782 7.606 1.00 13.09 314 ASN A N 1
ATOM 2368 C CA . ASN A 1 314 ? 38.184 25.008 8.378 1.00 12.82 314 ASN A CA 1
ATOM 2369 C C . ASN A 1 314 ? 38.457 24.889 9.895 1.00 12.55 314 ASN A C 1
ATOM 2370 O O . ASN A 1 314 ? 39.610 24.878 10.302 1.00 12.95 314 ASN A O 1
ATOM 2375 N N . GLY A 1 315 ? 37.428 24.795 10.726 1.00 12.14 315 GLY A N 1
ATOM 2376 C CA . GLY A 1 315 ? 37.627 24.832 12.176 1.00 12.07 315 GLY A CA 1
ATOM 2377 C C . GLY A 1 315 ? 37.014 26.035 12.899 1.00 11.74 315 GLY A C 1
ATOM 2378 O O . GLY A 1 315 ? 36.895 27.112 12.319 1.00 11.43 315 GLY A O 1
ATOM 2379 N N . ILE A 1 316 ? 36.633 25.857 14.162 1.00 11.83 316 ILE A N 1
ATOM 2380 C CA . ILE A 1 316 ? 35.849 26.883 14.858 1.00 12.66 316 ILE A CA 1
ATOM 2381 C C . ILE A 1 316 ? 36.626 28.178 15.135 1.00 13.01 316 ILE A C 1
ATOM 2382 O O . ILE A 1 316 ? 37.662 28.180 15.807 1.00 13.09 316 ILE A O 1
ATOM 2387 N N . GLY A 1 317 ? 36.116 29.275 14.592 1.00 13.56 317 GLY A N 1
ATOM 2388 C CA . GLY A 1 317 ? 36.754 30.565 14.766 1.00 14.91 317 GLY A CA 1
ATOM 2389 C C . GLY A 1 317 ? 37.196 31.227 13.474 1.00 15.50 317 GLY A C 1
ATOM 2390 O O . GLY A 1 317 ? 36.870 32.401 13.228 1.00 15.79 317 GLY A O 1
ATOM 2391 N N . ILE A 1 318 ? 37.933 30.472 12.660 1.00 15.88 318 ILE A N 1
ATOM 2392 C CA . ILE A 1 318 ? 38.473 30.962 11.398 1.00 16.36 318 ILE A CA 1
ATOM 2393 C C . ILE A 1 318 ? 37.591 30.606 10.196 1.00 16.50 318 ILE A C 1
ATOM 2394 O O . ILE A 1 318 ? 36.746 29.708 10.267 1.00 16.55 318 ILE A O 1
ATOM 2399 N N . GLY A 1 319 ? 37.812 31.325 9.095 1.00 16.58 319 GLY A N 1
ATOM 2400 C CA . GLY A 1 319 ? 37.224 31.010 7.805 1.00 16.43 319 GLY A CA 1
ATOM 2401 C C . GLY A 1 319 ? 35.716 31.115 7.765 1.00 16.29 319 GLY A C 1
ATOM 2402 O O . GLY A 1 319 ? 35.139 32.048 8.307 1.00 16.17 319 GLY A O 1
ATOM 2403 N N . GLU A 1 320 ? 35.086 30.141 7.114 1.00 16.36 320 GLU A N 1
ATOM 2404 C CA . GLU A 1 320 ? 33.634 30.122 6.922 1.00 16.06 320 GLU A CA 1
ATOM 2405 C C . GLU A 1 320 ? 32.885 29.945 8.243 1.00 15.73 320 GLU A C 1
ATOM 2406 O O . GLU A 1 320 ? 31.747 30.389 8.380 1.00 15.35 320 GLU A O 1
ATOM 2408 N N . PHE A 1 321 ? 33.537 29.299 9.207 1.00 15.53 321 PHE A N 1
ATOM 2409 C CA . PHE A 1 321 ? 32.959 29.103 10.530 1.00 15.52 321 PHE A CA 1
ATOM 2410 C C . PHE A 1 321 ? 33.342 30.234 11.512 1.00 15.46 321 PHE A C 1
ATOM 2411 O O . PHE A 1 321 ? 33.303 30.054 12.731 1.00 15.12 321 PHE A O 1
ATOM 2413 N N . LYS A 1 322 ? 33.702 31.396 10.966 1.00 15.65 322 LYS A N 1
ATOM 2414 C CA . LYS A 1 322 ? 34.094 32.559 11.771 1.00 16.04 322 LYS A CA 1
ATOM 2415 C C . LYS A 1 322 ? 32.933 33.067 12.607 1.00 16.13 322 LYS A C 1
ATOM 2416 O O . LYS A 1 322 ? 31.778 32.945 12.197 1.00 16.50 322 LYS A O 1
ATOM 2418 N N . ASP A 1 323 ? 33.253 33.647 13.766 1.00 15.90 323 ASP A N 1
ATOM 2419 C CA . ASP A 1 323 ? 32.255 34.098 14.748 1.00 15.44 323 ASP A CA 1
ATOM 2420 C C . ASP A 1 323 ? 31.232 33.010 15.139 1.00 15.06 323 ASP A C 1
ATOM 2421 O O . ASP A 1 323 ? 30.034 33.285 15.294 1.00 15.17 323 ASP A O 1
ATOM 2423 N N . SER A 1 324 ? 31.732 31.779 15.283 1.00 14.32 324 SER A N 1
ATOM 2424 C CA . SER A 1 324 ? 30.997 30.662 15.872 1.00 13.61 324 SER A CA 1
ATOM 2425 C C . SER A 1 324 ? 31.669 30.232 17.181 1.00 13.33 324 SER A C 1
ATOM 2426 O O . SER A 1 324 ? 32.894 30.120 17.243 1.00 13.49 324 SER A O 1
ATOM 2429 N N . LEU A 1 325 ? 30.873 29.995 18.220 1.00 12.82 325 LEU A N 1
ATOM 2430 C CA . LEU A 1 325 ? 31.414 29.576 19.506 1.00 12.44 325 LEU A CA 1
ATOM 2431 C C . LEU A 1 325 ? 31.851 28.104 19.515 1.00 12.63 325 LEU A C 1
ATOM 2432 O O . LEU A 1 325 ? 32.937 27.782 19.997 1.00 12.37 325 LEU A O 1
ATOM 2437 N N . SER A 1 326 ? 31.018 27.214 18.984 1.00 12.97 326 SER A N 1
ATOM 2438 C CA . SER A 1 326 ? 31.377 25.795 18.904 1.00 13.65 326 SER A CA 1
ATOM 2439 C C . SER A 1 326 ? 30.707 25.018 17.753 1.00 14.42 326 SER A C 1
ATOM 2440 O O . SER A 1 326 ? 29.969 25.567 16.948 1.00 14.17 326 SER A O 1
ATOM 2443 N N . ILE A 1 327 ? 30.994 23.730 17.681 1.00 15.62 327 ILE A N 1
ATOM 2444 C CA . ILE A 1 327 ? 30.230 22.833 16.847 1.00 17.25 327 ILE A CA 1
ATOM 2445 C C . ILE A 1 327 ? 28.759 22.920 17.282 1.00 17.99 327 ILE A C 1
ATOM 2446 O O . ILE A 1 327 ? 28.479 22.925 18.474 1.00 17.92 327 ILE A O 1
ATOM 2451 N N . ASN A 1 328 ? 27.845 23.018 16.312 1.00 19.34 328 ASN A N 1
ATOM 2452 C CA . ASN A 1 328 ? 26.396 23.222 16.536 1.00 20.73 328 ASN A CA 1
ATOM 2453 C C . ASN A 1 328 ? 25.528 22.256 15.751 1.00 19.83 328 ASN A C 1
ATOM 2454 O O . ASN A 1 328 ? 26.020 21.377 15.037 1.00 19.73 328 ASN A O 1
ATOM 2459 N N . ALA A 1 329 ? 24.220 22.475 15.851 1.00 18.82 329 ALA A N 1
ATOM 2460 C CA . ALA A 1 329 ? 23.274 21.798 14.991 1.00 17.80 329 ALA A CA 1
ATOM 2461 C C . ALA A 1 329 ? 23.402 22.389 13.592 1.00 17.31 329 ALA A C 1
ATOM 2462 O O . ALA A 1 329 ? 23.272 21.677 12.599 1.00 17.22 329 ALA A O 1
ATOM 2464 N N . THR A 1 330 ? 23.689 23.688 13.524 1.00 16.72 330 THR A N 1
ATOM 2465 C CA . THR A 1 330 ? 23.798 24.403 12.250 1.00 15.99 330 THR A CA 1
ATOM 2466 C C . THR A 1 330 ? 25.147 24.141 11.604 1.00 15.56 330 THR A C 1
ATOM 2467 O O . THR A 1 330 ? 25.336 24.387 10.412 1.00 15.50 330 THR A O 1
ATOM 2471 N N . ASN A 1 331 ? 26.059 23.617 12.414 1.00 14.94 331 ASN A N 1
ATOM 2472 C CA . ASN A 1 331 ? 27.485 23.569 12.129 1.00 14.94 331 ASN A CA 1
ATOM 2473 C C . ASN A 1 331 ? 27.948 22.245 11.546 1.00 15.02 331 ASN A C 1
ATOM 2474 O O . ASN A 1 331 ? 28.648 22.190 10.538 1.00 15.06 331 ASN A O 1
ATOM 2479 N N . ILE A 1 332 ? 27.521 21.180 12.214 1.00 14.91 332 ILE A N 1
ATOM 2480 C CA . ILE A 1 332 ? 28.227 19.919 12.257 1.00 14.50 332 ILE A CA 1
ATOM 2481 C C . ILE A 1 332 ? 28.168 19.093 10.968 1.00 15.05 332 ILE A C 1
ATOM 2482 O O . ILE A 1 332 ? 28.979 18.175 10.773 1.00 15.23 332 ILE A O 1
ATOM 2487 N N . LYS A 1 333 ? 27.234 19.415 10.080 1.00 15.32 333 LYS A N 1
ATOM 2488 C CA . LYS A 1 333 ? 27.201 18.744 8.782 1.00 15.69 333 LYS A CA 1
ATOM 2489 C C . LYS A 1 333 ? 28.454 19.090 7.977 1.00 16.09 333 LYS A C 1
ATOM 2490 O O . LYS A 1 333 ? 29.069 18.216 7.380 1.00 16.05 333 LYS A O 1
ATOM 2496 N N . HIS A 1 334 ? 28.852 20.360 8.006 1.00 16.76 334 HIS A N 1
ATOM 2497 C CA . HIS A 1 334 ? 29.933 20.870 7.159 1.00 17.45 334 HIS A CA 1
ATOM 2498 C C . HIS A 1 334 ? 31.303 20.228 7.410 1.00 18.07 334 HIS A C 1
ATOM 2499 O O . HIS A 1 334 ? 32.317 20.731 6.929 1.00 17.99 334 HIS A O 1
ATOM 2506 N N . PHE A 1 335 ? 31.313 19.112 8.142 1.00 19.03 335 PHE A N 1
ATOM 2507 C CA . PHE A 1 335 ? 32.534 18.426 8.574 1.00 19.78 335 PHE A CA 1
ATOM 2508 C C . PHE A 1 335 ? 32.454 16.936 8.287 1.00 20.45 335 PHE A C 1
ATOM 2509 O O . PHE A 1 335 ? 32.964 16.134 9.077 1.00 20.13 335 PHE A O 1
ATOM 2517 N N . LYS A 1 336 ? 31.828 16.567 7.165 1.00 21.58 336 LYS A N 1
ATOM 2518 C CA . LYS A 1 336 ? 31.510 15.165 6.883 1.00 22.64 336 LYS A CA 1
ATOM 2519 C C . LYS A 1 336 ? 32.754 14.338 6.619 1.00 23.69 336 LYS A C 1
ATOM 2520 O O . LYS A 1 336 ? 33.249 13.647 7.511 1.00 23.82 336 LYS A O 1
ATOM 2526 N N . ASN A 1 337 ? 33.277 14.416 5.405 1.00 25.26 337 ASN A N 1
ATOM 2527 C CA . ASN A 1 337 ? 34.409 13.569 5.034 1.00 26.89 337 ASN A CA 1
ATOM 2528 C C . ASN A 1 337 ? 35.746 14.177 5.435 1.00 25.00 337 ASN A C 1
ATOM 2529 O O . ASN A 1 337 ? 36.744 14.014 4.734 1.00 24.94 337 ASN A O 1
ATOM 2534 N N . CYS A 1 338 ? 35.759 14.859 6.581 1.00 22.93 338 CYS A N 1
ATOM 2535 C CA . CYS A 1 338 ? 36.912 15.650 6.976 1.00 20.73 338 CYS A CA 1
ATOM 2536 C C . CYS A 1 338 ? 37.862 14.885 7.872 1.00 19.74 338 CYS A C 1
ATOM 2537 O O . CYS A 1 338 ? 37.463 14.287 8.866 1.00 19.40 338 CYS A O 1
ATOM 2540 N N . THR A 1 339 ? 39.128 14.897 7.481 1.00 18.39 339 THR A N 1
ATOM 2541 C CA . THR A 1 339 ? 40.152 14.098 8.121 1.00 16.98 339 THR A CA 1
ATOM 2542 C C . THR A 1 339 ? 41.116 15.010 8.827 1.00 15.96 339 THR A C 1
ATOM 2543 O O . THR A 1 339 ? 41.946 14.553 9.596 1.00 16.04 339 THR A O 1
ATOM 2547 N N . SER A 1 340 ? 41.032 16.302 8.536 1.00 14.75 340 SER A N 1
ATOM 2548 C CA . SER A 1 340 ? 41.923 17.269 9.161 1.00 13.94 340 SER A CA 1
ATOM 2549 C C . SER A 1 340 ? 41.281 18.650 9.367 1.00 13.53 340 SER A C 1
ATOM 2550 O O . SER A 1 340 ? 40.559 19.149 8.505 1.00 13.69 340 SER A O 1
ATOM 2553 N N . ILE A 1 341 ? 41.555 19.248 10.524 1.00 12.93 341 ILE A N 1
ATOM 2554 C CA . ILE A 1 341 ? 40.992 20.538 10.910 1.00 12.35 341 ILE A CA 1
ATOM 2555 C C . ILE A 1 341 ? 42.068 21.615 10.857 1.00 12.25 341 ILE A C 1
ATOM 2556 O O . ILE A 1 341 ? 43.050 21.560 11.606 1.00 12.11 341 ILE A O 1
ATOM 2561 N N . SER A 1 342 ? 41.876 22.598 9.982 1.00 12.01 342 SER A N 1
ATOM 2562 C CA . SER A 1 342 ? 42.877 23.636 9.795 1.00 12.04 342 SER A CA 1
ATOM 2563 C C . SER A 1 342 ? 42.589 24.779 10.754 1.00 12.36 342 SER A C 1
ATOM 2564 O O . SER A 1 342 ? 42.235 25.894 10.344 1.00 12.65 342 SER A O 1
ATOM 2567 N N . GLY A 1 343 ? 42.733 24.481 12.042 1.00 12.57 343 GLY A N 1
ATOM 2568 C CA . GLY A 1 343 ? 42.331 25.380 13.111 1.00 12.15 343 GLY A CA 1
ATOM 2569 C C . GLY A 1 343 ? 41.822 24.610 14.308 1.00 12.08 343 GLY A C 1
ATOM 2570 O O . GLY A 1 343 ? 42.108 23.430 14.457 1.00 11.30 343 GLY A O 1
ATOM 2571 N N . ASP A 1 344 ? 41.043 25.284 15.149 1.00 12.86 344 ASP A N 1
ATOM 2572 C CA . ASP A 1 344 ? 40.567 24.713 16.410 1.00 13.27 344 ASP A CA 1
ATOM 2573 C C . ASP A 1 344 ? 39.285 23.891 16.324 1.00 13.56 344 ASP A C 1
ATOM 2574 O O . ASP A 1 344 ? 38.552 23.936 15.343 1.00 13.16 344 ASP A O 1
ATOM 2579 N N . LEU A 1 345 ? 39.034 23.138 17.386 1.00 14.53 345 LEU A N 1
ATOM 2580 C CA . LEU A 1 345 ? 37.758 22.470 17.575 1.00 15.59 345 LEU A CA 1
ATOM 2581 C C . LEU A 1 345 ? 37.228 22.762 18.984 1.00 16.21 345 LEU A C 1
ATOM 2582 O O . LEU A 1 345 ? 37.841 22.352 19.968 1.00 16.99 345 LEU A O 1
ATOM 2587 N N . HIS A 1 346 ? 36.120 23.497 19.080 1.00 16.67 346 HIS A N 1
ATOM 2588 C CA . HIS A 1 346 ? 35.466 23.779 20.372 1.00 16.91 346 HIS A CA 1
ATOM 2589 C C . HIS A 1 346 ? 34.175 22.968 20.547 1.00 17.19 346 HIS A C 1
ATOM 2590 O O . HIS A 1 346 ? 33.334 22.912 19.650 1.00 17.38 346 HIS A O 1
ATOM 2597 N N . ILE A 1 347 ? 34.006 22.351 21.707 1.00 17.48 347 ILE A N 1
ATOM 2598 C CA . ILE A 1 347 ? 32.709 21.794 22.075 1.00 17.37 347 ILE A CA 1
ATOM 2599 C C . ILE A 1 347 ? 32.318 22.401 23.422 1.00 17.38 347 ILE A C 1
ATOM 2600 O O . ILE A 1 347 ? 32.976 22.177 24.433 1.00 17.64 347 ILE A O 1
ATOM 2605 N N . LEU A 1 348 ? 31.269 23.217 23.414 1.00 17.25 348 LEU A N 1
ATOM 2606 C CA . LEU A 1 348 ? 30.915 24.034 24.571 1.00 16.72 348 LEU A CA 1
ATOM 2607 C C . LEU A 1 348 ? 29.490 23.751 24.990 1.00 17.28 348 LEU A C 1
ATOM 2608 O O . LEU A 1 348 ? 28.651 23.479 24.138 1.00 17.57 348 LEU A O 1
ATOM 2613 N N . PRO A 1 349 ? 29.190 23.847 26.288 1.00 17.73 349 PRO A N 1
ATOM 2614 C CA . PRO A 1 349 ? 27.816 23.683 26.766 1.00 18.03 349 PRO A CA 1
ATOM 2615 C C . PRO A 1 349 ? 26.723 24.213 25.824 1.00 18.56 349 PRO A C 1
ATOM 2616 O O . PRO A 1 349 ? 25.707 23.518 25.716 1.00 19.23 349 PRO A O 1
ATOM 2620 N N . VAL A 1 350 ? 26.918 25.360 25.153 1.00 18.67 350 VAL A N 1
ATOM 2621 C CA . VAL A 1 350 ? 25.870 25.946 24.279 1.00 18.36 350 VAL A CA 1
ATOM 2622 C C . VAL A 1 350 ? 25.453 25.041 23.128 1.00 18.07 350 VAL A C 1
ATOM 2623 O O . VAL A 1 350 ? 24.369 25.199 22.566 1.00 18.53 350 VAL A O 1
ATOM 2627 N N . ALA A 1 351 ? 26.314 24.108 22.766 1.00 17.59 351 ALA A N 1
ATOM 2628 C CA . ALA A 1 351 ? 25.954 23.142 21.755 1.00 17.63 351 ALA A CA 1
ATOM 2629 C C . ALA A 1 351 ? 24.727 22.395 22.267 1.00 17.71 351 ALA A C 1
ATOM 2630 O O . ALA A 1 351 ? 23.640 22.529 21.715 1.00 17.90 351 ALA A O 1
ATOM 2632 N N . PHE A 1 352 ? 24.894 21.669 23.366 1.00 17.82 352 PHE A N 1
ATOM 2633 C CA . PHE A 1 352 ? 23.871 20.745 23.847 1.00 17.79 352 PHE A CA 1
ATOM 2634 C C . PHE A 1 352 ? 22.744 21.384 24.618 1.00 17.85 352 PHE A C 1
ATOM 2635 O O . PHE A 1 352 ? 21.808 20.694 25.006 1.00 18.12 352 PHE A O 1
ATOM 2643 N N . ARG A 1 353 ? 22.824 22.694 24.840 1.00 17.87 353 ARG A N 1
ATOM 2644 C CA . ARG A 1 353 ? 21.685 23.420 25.396 1.00 17.84 353 ARG A CA 1
ATOM 2645 C C . ARG A 1 353 ? 20.981 24.341 24.383 1.00 17.08 353 ARG A C 1
ATOM 2646 O O . ARG A 1 353 ? 19.770 24.566 24.490 1.00 17.08 353 ARG A O 1
ATOM 2654 N N . GLY A 1 354 ? 21.726 24.848 23.399 1.00 16.19 354 GLY A N 1
ATOM 2655 C CA . GLY A 1 354 ? 21.158 25.708 22.368 1.00 14.86 354 GLY A CA 1
ATOM 2656 C C . GLY A 1 354 ? 21.106 27.178 22.758 1.00 13.86 354 GLY A C 1
ATOM 2657 O O . GLY A 1 354 ? 21.130 27.526 23.938 1.00 13.81 354 GLY A O 1
ATOM 2658 N N . ASP A 1 355 ? 21.025 28.052 21.764 1.00 12.76 355 ASP A N 1
ATOM 2659 C CA . ASP A 1 355 ? 21.246 29.463 22.005 1.00 11.77 355 ASP A CA 1
ATOM 2660 C C . ASP A 1 355 ? 20.181 30.310 21.367 1.00 11.25 355 ASP A C 1
ATOM 2661 O O . ASP A 1 355 ? 19.950 30.219 20.159 1.00 11.30 355 ASP A O 1
ATOM 2666 N N . SER A 1 356 ? 19.553 31.143 22.196 1.00 10.42 356 SER A N 1
ATOM 2667 C CA . SER A 1 356 ? 18.505 32.059 21.778 1.00 9.56 356 SER A CA 1
ATOM 2668 C C . SER A 1 356 ? 19.047 33.116 20.820 1.00 9.15 356 SER A C 1
ATOM 2669 O O . SER A 1 356 ? 18.420 33.418 19.804 1.00 8.78 356 SER A O 1
ATOM 2672 N N . PHE A 1 357 ? 20.211 33.673 21.146 1.00 8.77 357 PHE A N 1
ATOM 2673 C CA . PHE A 1 357 ? 20.773 34.768 20.363 1.00 8.65 357 PHE A CA 1
ATOM 2674 C C . PHE A 1 357 ? 21.072 34.403 18.902 1.00 8.33 357 PHE A C 1
ATOM 2675 O O . PHE A 1 357 ? 20.591 35.077 17.981 1.00 8.41 357 PHE A O 1
ATOM 2683 N N . THR A 1 358 ? 21.861 33.349 18.700 1.00 7.51 358 THR A N 1
ATOM 2684 C CA . THR A 1 358 ? 22.263 32.929 17.361 1.00 7.04 358 THR A CA 1
ATOM 2685 C C . THR A 1 358 ? 21.265 31.969 16.701 1.00 7.18 358 THR A C 1
ATOM 2686 O O . THR A 1 358 ? 21.593 31.310 15.702 1.00 6.79 358 THR A O 1
ATOM 2690 N N . HIS A 1 359 ? 20.059 31.896 17.271 1.00 7.01 359 HIS A N 1
ATOM 2691 C CA . HIS A 1 359 ? 18.950 31.105 16.737 1.00 6.87 359 HIS A CA 1
ATOM 2692 C C . HIS A 1 359 ? 19.353 29.680 16.388 1.00 7.77 359 HIS A C 1
ATOM 2693 O O . HIS A 1 359 ? 19.097 29.201 15.283 1.00 7.81 359 HIS A O 1
ATOM 2700 N N . THR A 1 360 ? 19.971 29.009 17.362 1.00 8.77 360 THR A N 1
ATOM 2701 C CA . THR A 1 360 ? 20.586 27.697 17.159 1.00 9.65 360 THR A CA 1
ATOM 2702 C C . THR A 1 360 ? 20.004 26.595 18.061 1.00 10.22 360 THR A C 1
ATOM 2703 O O . THR A 1 360 ? 20.270 26.570 19.265 1.00 10.01 360 THR A O 1
ATOM 2707 N N . PRO A 1 361 ? 19.218 25.684 17.476 1.00 10.99 361 PRO A N 1
ATOM 2708 C CA . PRO A 1 361 ? 18.655 24.539 18.207 1.00 11.48 361 PRO A CA 1
ATOM 2709 C C . PRO A 1 361 ? 19.733 23.707 18.892 1.00 12.04 361 PRO A C 1
ATOM 2710 O O . PRO A 1 361 ? 20.880 23.771 18.457 1.00 12.43 361 PRO A O 1
ATOM 2714 N N . PRO A 1 362 ? 19.400 22.952 19.938 1.00 12.51 362 PRO A N 1
ATOM 2715 C CA . PRO A 1 362 ? 20.388 22.076 20.560 1.00 12.96 362 PRO A CA 1
ATOM 2716 C C . PRO A 1 362 ? 20.735 20.958 19.581 1.00 13.79 362 PRO A C 1
ATOM 2717 O O . PRO A 1 362 ? 19.858 20.434 18.882 1.00 13.87 362 PRO A O 1
ATOM 2721 N N . LEU A 1 363 ? 22.014 20.619 19.511 1.00 14.48 363 LEU A N 1
ATOM 2722 C CA . LEU A 1 363 ? 22.480 19.644 18.547 1.00 15.38 363 LEU A CA 1
ATOM 2723 C C . LEU A 1 363 ? 22.205 18.240 19.047 1.00 16.07 363 LEU A C 1
ATOM 2724 O O . LEU A 1 363 ? 22.314 17.966 20.243 1.00 16.16 363 LEU A O 1
ATOM 2729 N N . ASP A 1 364 ? 21.851 17.349 18.128 1.00 16.88 364 ASP A N 1
ATOM 2730 C CA . ASP A 1 364 ? 21.569 15.974 18.499 1.00 17.60 364 ASP A CA 1
ATOM 2731 C C . ASP A 1 364 ? 22.871 15.246 18.792 1.00 18.10 364 ASP A C 1
ATOM 2732 O O . ASP A 1 364 ? 23.764 15.231 17.953 1.00 18.54 364 ASP A O 1
ATOM 2737 N N . PRO A 1 365 ? 22.980 14.642 19.976 1.00 18.57 365 PRO A N 1
ATOM 2738 C CA . PRO A 1 365 ? 24.246 14.037 20.435 1.00 18.71 365 PRO A CA 1
ATOM 2739 C C . PRO A 1 365 ? 24.742 12.861 19.574 1.00 19.08 365 PRO A C 1
ATOM 2740 O O . PRO A 1 365 ? 25.908 12.458 19.688 1.00 19.06 365 PRO A O 1
ATOM 2744 N N . GLN A 1 366 ? 23.870 12.313 18.731 1.00 19.37 366 GLN A N 1
ATOM 2745 C CA . GLN A 1 366 ? 24.272 11.225 17.841 1.00 19.69 366 GLN A CA 1
ATOM 2746 C C . GLN A 1 366 ? 25.106 11.760 16.677 1.00 19.59 366 GLN A C 1
ATOM 2747 O O . GLN A 1 366 ? 25.962 11.059 16.141 1.00 19.91 366 GLN A O 1
ATOM 2753 N N . GLU A 1 367 ? 24.863 13.012 16.305 1.00 19.30 367 GLU A N 1
ATOM 2754 C CA . GLU A 1 367 ? 25.565 13.634 15.191 1.00 19.07 367 GLU A CA 1
ATOM 2755 C C . GLU A 1 367 ? 27.072 13.761 15.422 1.00 18.95 367 GLU A C 1
ATOM 2756 O O . GLU A 1 367 ? 27.826 13.957 14.473 1.00 18.86 367 GLU A O 1
ATOM 2762 N N . LEU A 1 368 ? 27.510 13.655 16.677 1.00 18.82 368 LEU A N 1
ATOM 2763 C CA . LEU A 1 368 ? 28.919 13.855 17.030 1.00 18.75 368 LEU A CA 1
ATOM 2764 C C . LEU A 1 368 ? 29.811 12.867 16.301 1.00 18.86 368 LEU A C 1
ATOM 2765 O O . LEU A 1 368 ? 31.022 13.054 16.178 1.00 19.12 368 LEU A O 1
ATOM 2770 N N . ASP A 1 369 ? 29.170 11.817 15.810 1.00 18.96 369 ASP A N 1
ATOM 2771 C CA . ASP A 1 369 ? 29.805 10.758 15.054 1.00 18.73 369 ASP A CA 1
ATOM 2772 C C . ASP A 1 369 ? 30.335 11.231 13.706 1.00 18.41 369 ASP A C 1
ATOM 2773 O O . ASP A 1 369 ? 31.065 10.504 13.042 1.00 18.59 369 ASP A O 1
ATOM 2778 N N . ILE A 1 370 ? 29.989 12.452 13.309 1.00 17.99 370 ILE A N 1
ATOM 2779 C CA . ILE A 1 370 ? 30.475 12.997 12.045 1.00 17.62 370 ILE A CA 1
ATOM 2780 C C . ILE A 1 370 ? 32.001 13.260 12.060 1.00 17.40 370 ILE A C 1
ATOM 2781 O O . ILE A 1 370 ? 32.640 13.249 11.000 1.00 17.59 370 ILE A O 1
ATOM 2786 N N . LEU A 1 371 ? 32.572 13.443 13.255 1.00 16.48 371 LEU A N 1
ATOM 2787 C CA . LEU A 1 371 ? 34.012 13.689 13.432 1.00 15.72 371 LEU A CA 1
ATOM 2788 C C . LEU A 1 371 ? 34.875 12.422 13.569 1.00 15.40 371 LEU A C 1
ATOM 2789 O O . LEU A 1 371 ? 36.089 12.509 13.830 1.00 15.70 371 LEU A O 1
ATOM 2794 N N . LYS A 1 372 ? 34.266 11.248 13.397 1.00 14.48 372 LYS A N 1
ATOM 2795 C CA . LYS A 1 372 ? 35.008 9.983 13.440 1.00 13.81 372 LYS A CA 1
ATOM 2796 C C . LYS A 1 372 ? 36.122 9.968 12.411 1.00 12.94 372 LYS A C 1
ATOM 2797 O O . LYS A 1 372 ? 37.057 9.174 12.516 1.00 13.00 372 LYS A O 1
ATOM 2803 N N . THR A 1 373 ? 36.018 10.843 11.417 1.00 12.03 373 THR A N 1
ATOM 2804 C CA . THR A 1 373 ? 36.946 10.834 10.294 1.00 11.46 373 THR A CA 1
ATOM 2805 C C . THR A 1 373 ? 38.154 11.728 10.551 1.00 10.80 373 THR A C 1
ATOM 2806 O O . THR A 1 373 ? 39.257 11.450 10.068 1.00 10.94 373 THR A O 1
ATOM 2810 N N . VAL A 1 374 ? 37.932 12.793 11.310 1.00 9.80 374 VAL A N 1
ATOM 2811 C CA . VAL A 1 374 ? 38.981 13.740 11.682 1.00 9.27 374 VAL A CA 1
ATOM 2812 C C . VAL A 1 374 ? 40.197 12.999 12.248 1.00 9.31 374 VAL A C 1
ATOM 2813 O O . VAL A 1 374 ? 40.057 12.142 13.104 1.00 10.01 374 VAL A O 1
ATOM 2817 N N . LYS A 1 375 ? 41.386 13.313 11.753 1.00 9.14 375 LYS A N 1
ATOM 2818 C CA . LYS A 1 375 ? 42.595 12.580 12.133 1.00 9.05 375 LYS A CA 1
ATOM 2819 C C . LYS A 1 375 ? 43.674 13.535 12.641 1.00 9.06 375 LYS A C 1
ATOM 2820 O O . LYS A 1 375 ? 44.543 13.143 13.418 1.00 8.96 375 LYS A O 1
ATOM 2822 N N . GLU A 1 376 ? 43.610 14.787 12.195 1.00 9.26 376 GLU A N 1
ATOM 2823 C CA . GLU A 1 376 ? 44.541 15.818 12.639 1.00 10.00 376 GLU A CA 1
ATOM 2824 C C . GLU A 1 376 ? 43.739 17.058 13.015 1.00 10.06 376 GLU A C 1
ATOM 2825 O O . GLU A 1 376 ? 42.797 17.431 12.315 1.00 10.32 376 GLU A O 1
ATOM 2831 N N . ILE A 1 377 ? 44.054 17.638 14.167 1.00 9.76 377 ILE A N 1
ATOM 2832 C CA . ILE A 1 377 ? 43.622 18.991 14.461 1.00 9.77 377 ILE A CA 1
ATOM 2833 C C . ILE A 1 377 ? 44.916 19.779 14.500 1.00 9.84 377 ILE A C 1
ATOM 2834 O O . ILE A 1 377 ? 45.908 19.353 15.100 1.00 9.60 377 ILE A O 1
ATOM 2839 N N . THR A 1 378 ? 44.896 20.926 13.843 1.00 9.92 378 THR A N 1
ATOM 2840 C CA . THR A 1 378 ? 46.085 21.728 13.673 1.00 10.07 378 THR A CA 1
ATOM 2841 C C . THR A 1 378 ? 46.206 22.769 14.782 1.00 10.31 378 THR A C 1
ATOM 2842 O O . THR A 1 378 ? 47.300 23.012 15.305 1.00 10.46 378 THR A O 1
ATOM 2846 N N . GLY A 1 379 ? 45.073 23.369 15.141 1.00 10.66 379 GLY A N 1
ATOM 2847 C CA . GLY A 1 379 ? 44.982 24.243 16.297 1.00 10.35 379 GLY A CA 1
ATOM 2848 C C . GLY A 1 379 ? 44.865 23.359 17.513 1.00 10.27 379 GLY A C 1
ATOM 2849 O O . GLY A 1 379 ? 45.675 22.437 17.700 1.00 10.02 379 GLY A O 1
ATOM 2850 N N . PHE A 1 380 ? 43.838 23.607 18.317 1.00 10.06 380 PHE A N 1
ATOM 2851 C CA . PHE A 1 380 ? 43.639 22.833 19.529 1.00 10.15 380 PHE A CA 1
ATOM 2852 C C . PHE A 1 380 ? 42.256 22.217 19.624 1.00 10.24 380 PHE A C 1
ATOM 2853 O O . PHE A 1 380 ? 41.335 22.602 18.914 1.00 10.41 380 PHE A O 1
ATOM 2861 N N . LEU A 1 381 ? 42.118 21.256 20.524 1.00 10.66 381 LEU A N 1
ATOM 2862 C CA . LEU A 1 381 ? 40.854 20.582 20.760 1.00 11.10 381 LEU A CA 1
ATOM 2863 C C . LEU A 1 381 ? 40.347 20.971 22.152 1.00 11.86 381 LEU A C 1
ATOM 2864 O O . LEU A 1 381 ? 41.051 20.788 23.144 1.00 12.54 381 LEU A O 1
ATOM 2869 N N . LEU A 1 382 ? 39.141 21.517 22.232 1.00 12.21 382 LEU A N 1
ATOM 2870 C CA . LEU A 1 382 ? 38.605 21.952 23.507 1.00 12.68 382 LEU A CA 1
ATOM 2871 C C . LEU A 1 382 ? 37.188 21.442 23.715 1.00 12.65 382 LEU A C 1
ATOM 2872 O O . LEU A 1 382 ? 36.277 21.809 22.974 1.00 12.51 382 LEU A O 1
ATOM 2877 N N . ILE A 1 383 ? 37.018 20.591 24.724 1.00 12.59 383 ILE A N 1
ATOM 2878 C CA . ILE A 1 383 ? 35.746 19.926 24.977 1.00 12.85 383 ILE A CA 1
ATOM 2879 C C . ILE A 1 383 ? 35.265 20.184 26.412 1.00 12.76 383 ILE A C 1
ATOM 2880 O O . ILE A 1 383 ? 35.786 19.619 27.380 1.00 12.59 383 ILE A O 1
ATOM 2885 N N . GLN A 1 384 ? 34.250 21.035 26.522 1.00 12.41 384 GLN A N 1
ATOM 2886 C CA . GLN A 1 384 ? 33.794 21.559 27.781 1.00 11.98 384 GLN A CA 1
ATOM 2887 C C . GLN A 1 384 ? 32.365 21.137 28.087 1.00 11.98 384 GLN A C 1
ATOM 2888 O O . GLN A 1 384 ? 31.809 21.479 29.125 1.00 11.77 384 GLN A O 1
ATOM 2894 N N . ALA A 1 385 ? 31.787 20.394 27.158 1.00 12.21 385 ALA A N 1
ATOM 2895 C CA . ALA A 1 385 ? 30.483 19.789 27.298 1.00 12.87 385 ALA A CA 1
ATOM 2896 C C . ALA A 1 385 ? 30.566 18.501 26.519 1.00 13.67 385 ALA A C 1
ATOM 2897 O O . ALA A 1 385 ? 31.536 18.286 25.799 1.00 14.51 385 ALA A O 1
ATOM 2899 N N . TRP A 1 386 ? 29.565 17.639 26.643 1.00 14.43 386 TRP A N 1
ATOM 2900 C CA . TRP A 1 386 ? 29.587 16.345 25.964 1.00 15.42 386 TRP A CA 1
ATOM 2901 C C . TRP A 1 386 ? 28.406 15.570 26.485 1.00 15.70 386 TRP A C 1
ATOM 2902 O O . TRP A 1 386 ? 28.160 15.597 27.684 1.00 15.99 386 TRP A O 1
ATOM 2913 N N . PRO A 1 387 ? 27.684 14.867 25.617 1.00 16.22 387 PRO A N 1
ATOM 2914 C CA . PRO A 1 387 ? 26.468 14.168 26.043 1.00 16.70 387 PRO A CA 1
ATOM 2915 C C . PRO A 1 387 ? 26.787 13.276 27.239 1.00 17.33 387 PRO A C 1
ATOM 2916 O O . PRO A 1 387 ? 27.771 12.523 27.206 1.00 17.35 387 PRO A O 1
ATOM 2920 N N . GLU A 1 388 ? 25.993 13.387 28.299 1.00 18.02 388 GLU A N 1
ATOM 2921 C CA . GLU A 1 388 ? 26.262 12.608 29.505 1.00 18.67 388 GLU A CA 1
ATOM 2922 C C . GLU A 1 388 ? 26.039 11.113 29.275 1.00 19.03 388 GLU A C 1
ATOM 2923 O O . GLU A 1 388 ? 26.826 10.291 29.743 1.00 19.01 388 GLU A O 1
ATOM 2929 N N . ASN A 1 389 ? 24.996 10.782 28.512 1.00 19.60 389 ASN A N 1
ATOM 2930 C CA . ASN A 1 389 ? 24.781 9.440 27.952 1.00 20.18 389 ASN A CA 1
ATOM 2931 C C . ASN A 1 389 ? 26.037 8.773 27.320 1.00 20.72 389 ASN A C 1
ATOM 2932 O O . ASN A 1 389 ? 26.075 7.554 27.150 1.00 20.82 389 ASN A O 1
ATOM 2937 N N . ARG A 1 390 ? 27.054 9.568 26.978 1.00 21.18 390 ARG A N 1
ATOM 2938 C CA . ARG A 1 390 ? 28.234 9.074 26.263 1.00 21.60 390 ARG A CA 1
ATOM 2939 C C . ARG A 1 390 ? 29.450 8.894 27.173 1.00 21.33 390 ARG A C 1
ATOM 2940 O O . ARG A 1 390 ? 29.983 9.848 27.726 1.00 21.61 390 ARG A O 1
ATOM 2948 N N . THR A 1 391 ? 29.910 7.660 27.289 1.00 21.01 391 THR A N 1
ATOM 2949 C CA . THR A 1 391 ? 30.869 7.291 28.315 1.00 20.57 391 THR A CA 1
ATOM 2950 C C . THR A 1 391 ? 32.327 7.533 27.881 1.00 20.43 391 THR A C 1
ATOM 2951 O O . THR A 1 391 ? 33.270 7.234 28.630 1.00 20.24 391 THR A O 1
ATOM 2955 N N . ASP A 1 392 ? 32.481 8.153 26.702 1.00 20.35 392 ASP A N 1
ATOM 2956 C CA . ASP A 1 392 ? 33.706 8.116 25.885 1.00 19.68 392 ASP A CA 1
ATOM 2957 C C . ASP A 1 392 ? 33.875 9.357 25.036 1.00 19.02 392 ASP A C 1
ATOM 2958 O O . ASP A 1 392 ? 32.893 9.909 24.556 1.00 19.01 392 ASP A O 1
ATOM 2963 N N . LEU A 1 393 ? 35.115 9.754 24.774 1.00 18.50 393 LEU A N 1
ATOM 2964 C CA . LEU A 1 393 ? 35.382 10.724 23.708 1.00 18.14 393 LEU A CA 1
ATOM 2965 C C . LEU A 1 393 ? 35.518 10.020 22.347 1.00 18.53 393 LEU A C 1
ATOM 2966 O O . LEU A 1 393 ? 36.445 10.293 21.563 1.00 18.57 393 LEU A O 1
ATOM 2971 N N . HIS A 1 394 ? 34.579 9.119 22.065 1.00 18.48 394 HIS A N 1
ATOM 2972 C CA . HIS A 1 394 ? 34.729 8.185 20.953 1.00 18.31 394 HIS A CA 1
ATOM 2973 C C . HIS A 1 394 ? 34.618 8.800 19.565 1.00 18.04 394 HIS A C 1
ATOM 2974 O O . HIS A 1 394 ? 35.125 8.220 18.610 1.00 18.21 394 HIS A O 1
ATOM 2981 N N . ALA A 1 395 ? 33.980 9.961 19.435 1.00 17.58 395 ALA A N 1
ATOM 2982 C CA . ALA A 1 395 ? 33.956 10.619 18.129 1.00 17.11 395 ALA A CA 1
ATOM 2983 C C . ALA A 1 395 ? 35.379 10.941 17.674 1.00 17.00 395 ALA A C 1
ATOM 2984 O O . ALA A 1 395 ? 35.612 11.071 16.475 1.00 17.69 395 ALA A O 1
ATOM 2986 N N . PHE A 1 396 ? 36.321 11.016 18.620 1.00 16.13 396 PHE A N 1
ATOM 2987 C CA . PHE A 1 396 ? 37.726 11.280 18.312 1.00 15.93 396 PHE A CA 1
ATOM 2988 C C . PHE A 1 396 ? 38.615 10.027 18.394 1.00 15.75 396 PHE A C 1
ATOM 2989 O O . PHE A 1 396 ? 39.843 10.113 18.549 1.00 15.80 396 PHE A O 1
ATOM 2997 N N . GLU A 1 397 ? 37.972 8.868 18.288 1.00 15.34 397 GLU A N 1
ATOM 2998 C CA . GLU A 1 397 ? 38.616 7.544 18.283 1.00 15.08 397 GLU A CA 1
ATOM 2999 C C . GLU A 1 397 ? 39.842 7.422 17.397 1.00 14.58 397 GLU A C 1
ATOM 3000 O O . GLU A 1 397 ? 40.729 6.629 17.685 1.00 14.85 397 GLU A O 1
ATOM 3006 N N . ASN A 1 398 ? 39.822 8.155 16.283 1.00 13.88 398 ASN A N 1
ATOM 3007 C CA . ASN A 1 398 ? 40.778 8.055 15.196 1.00 13.03 398 ASN A CA 1
ATOM 3008 C C . ASN A 1 398 ? 41.616 9.296 15.073 1.00 12.99 398 ASN A C 1
ATOM 3009 O O . ASN A 1 398 ? 42.194 9.529 14.015 1.00 13.43 398 ASN A O 1
ATOM 3014 N N . LEU A 1 399 ? 41.614 10.135 16.103 1.00 12.80 399 LEU A N 1
ATOM 3015 C CA . LEU A 1 399 ? 42.412 11.356 16.121 1.00 12.61 399 LEU A CA 1
ATOM 3016 C C . LEU A 1 399 ? 43.848 10.958 16.376 1.00 13.02 399 LEU A C 1
ATOM 3017 O O . LEU A 1 399 ? 44.162 10.361 17.422 1.00 13.91 399 LEU A O 1
ATOM 3022 N N . GLU A 1 400 ? 44.721 11.284 15.431 1.00 12.69 400 GLU A N 1
ATOM 3023 C CA . GLU A 1 400 ? 46.108 10.854 15.511 1.00 12.64 400 GLU A CA 1
ATOM 3024 C C . GLU A 1 400 ? 47.006 11.950 16.090 1.00 11.70 400 GLU A C 1
ATOM 3025 O O . GLU A 1 400 ? 47.879 11.668 16.912 1.00 11.36 400 GLU A O 1
ATOM 3031 N N . ILE A 1 401 ? 46.778 13.195 15.665 1.00 10.95 401 ILE A N 1
ATOM 3032 C CA . ILE A 1 401 ? 47.661 14.313 15.996 1.00 10.79 401 ILE A CA 1
ATOM 3033 C C . ILE A 1 401 ? 46.893 15.595 16.420 1.00 10.85 401 ILE A C 1
ATOM 3034 O O . ILE A 1 401 ? 45.872 15.970 15.824 1.00 11.17 401 ILE A O 1
ATOM 3039 N N . ILE A 1 402 ? 47.364 16.252 17.471 1.00 10.43 402 ILE A N 1
ATOM 3040 C CA . ILE A 1 402 ? 46.959 17.627 17.727 1.00 10.10 402 ILE A CA 1
ATOM 3041 C C . ILE A 1 402 ? 48.245 18.409 17.690 1.00 10.71 402 ILE A C 1
ATOM 3042 O O . ILE A 1 402 ? 49.230 18.003 18.299 1.00 11.11 402 ILE A O 1
ATOM 3047 N N . ARG A 1 403 ? 48.248 19.531 16.989 1.00 11.41 403 ARG A N 1
ATOM 3048 C CA . ARG A 1 403 ? 49.480 20.277 16.784 1.00 12.30 403 ARG A CA 1
ATOM 3049 C C . ARG A 1 403 ? 49.668 21.490 17.689 1.00 13.31 403 ARG A C 1
ATOM 3050 O O . ARG A 1 403 ? 50.799 21.886 17.987 1.00 13.50 403 ARG A O 1
ATOM 3058 N N . GLY A 1 404 ? 48.560 22.078 18.124 1.00 14.70 404 GLY A N 1
ATOM 3059 C CA . GLY A 1 404 ? 48.594 23.182 19.072 1.00 16.44 404 GLY A CA 1
ATOM 3060 C C . GLY A 1 404 ? 49.196 24.461 18.526 1.00 17.48 404 GLY A C 1
ATOM 3061 O O . GLY A 1 404 ? 49.489 25.393 19.286 1.00 17.66 404 GLY A O 1
ATOM 3062 N N . ARG A 1 405 ? 49.369 24.506 17.207 1.00 18.51 405 ARG A N 1
ATOM 3063 C CA . ARG A 1 405 ? 49.893 25.684 16.526 1.00 19.63 405 ARG A CA 1
ATOM 3064 C C . ARG A 1 405 ? 49.192 26.939 17.047 1.00 20.14 405 ARG A C 1
ATOM 3065 O O . ARG A 1 405 ? 49.797 28.005 17.116 1.00 20.35 405 ARG A O 1
ATOM 3073 N N . THR A 1 406 ? 47.922 26.788 17.426 1.00 20.81 406 THR A N 1
ATOM 3074 C CA . THR A 1 406 ? 47.243 27.728 18.321 1.00 21.61 406 THR A CA 1
ATOM 3075 C C . THR A 1 406 ? 46.643 26.976 19.525 1.00 22.28 406 THR A C 1
ATOM 3076 O O . THR A 1 406 ? 46.180 25.835 19.389 1.00 22.51 406 THR A O 1
ATOM 3080 N N . LYS A 1 407 ? 46.665 27.617 20.694 1.00 22.92 407 LYS A N 1
ATOM 3081 C CA . LYS A 1 407 ? 46.280 26.987 21.963 1.00 23.42 407 LYS A CA 1
ATOM 3082 C C . LYS A 1 407 ? 45.321 27.875 22.751 1.00 23.95 407 LYS A C 1
ATOM 3083 O O . LYS A 1 407 ? 45.421 29.107 22.688 1.00 24.32 407 LYS A O 1
ATOM 3085 N N . GLN A 1 408 ? 44.396 27.250 23.488 1.00 24.40 408 GLN A N 1
ATOM 3086 C CA . GLN A 1 408 ? 43.342 27.967 24.220 1.00 24.67 408 GLN A CA 1
ATOM 3087 C C . GLN A 1 408 ? 43.944 28.861 25.293 1.00 24.84 408 GLN A C 1
ATOM 3088 O O . GLN A 1 408 ? 44.802 28.427 26.079 1.00 25.14 408 GLN A O 1
ATOM 3094 N N . HIS A 1 409 ? 43.496 30.114 25.317 1.00 24.84 409 HIS A N 1
ATOM 3095 C CA . HIS A 1 409 ? 44.093 31.151 26.173 1.00 24.61 409 HIS A CA 1
ATOM 3096 C C . HIS A 1 409 ? 45.626 31.210 26.009 1.00 24.14 409 HIS A C 1
ATOM 3097 O O . HIS A 1 409 ? 46.330 31.894 26.770 1.00 24.25 409 HIS A O 1
ATOM 3104 N N . GLY A 1 410 ? 46.117 30.506 24.987 1.00 23.34 410 GLY A N 1
ATOM 3105 C CA . GLY A 1 410 ? 47.521 30.511 24.631 1.00 22.69 410 GLY A CA 1
ATOM 3106 C C . GLY A 1 410 ? 48.346 29.637 25.549 1.00 22.23 410 GLY A C 1
ATOM 3107 O O . GLY A 1 410 ? 49.501 29.964 25.853 1.00 22.07 410 GLY A O 1
ATOM 3108 N N . GLN A 1 411 ? 47.753 28.529 25.990 1.00 21.52 411 GLN A N 1
ATOM 3109 C CA . GLN A 1 411 ? 48.447 27.574 26.847 1.00 20.94 411 GLN A CA 1
ATOM 3110 C C . GLN A 1 411 ? 48.026 26.147 26.517 1.00 20.10 411 GLN A C 1
ATOM 3111 O O . GLN A 1 411 ? 48.831 25.225 26.632 1.00 20.29 411 GLN A O 1
ATOM 3117 N N . PHE A 1 412 ? 46.785 25.961 26.071 1.00 18.99 412 PHE A N 1
ATOM 3118 C CA . PHE A 1 412 ? 46.233 24.607 25.958 1.00 17.79 412 PHE A CA 1
ATOM 3119 C C . PHE A 1 412 ? 45.887 24.111 24.551 1.00 17.07 412 PHE A C 1
ATOM 3120 O O . PHE A 1 412 ? 45.071 24.725 23.857 1.00 16.78 412 PHE A O 1
ATOM 3128 N N . SER A 1 413 ? 46.536 23.006 24.152 1.00 15.99 413 SER A N 1
ATOM 3129 C CA . SER A 1 413 ? 46.229 22.302 22.903 1.00 15.28 413 SER A CA 1
ATOM 3130 C C . SER A 1 413 ? 45.114 21.255 23.040 1.00 14.71 413 SER A C 1
ATOM 3131 O O . SER A 1 413 ? 44.277 21.121 22.148 1.00 14.58 413 SER A O 1
ATOM 3134 N N . LEU A 1 414 ? 45.105 20.518 24.149 1.00 13.87 414 LEU A N 1
ATOM 3135 C CA . LEU A 1 414 ? 43.979 19.647 24.497 1.00 12.87 414 LEU A CA 1
ATOM 3136 C C . LEU A 1 414 ? 43.402 20.041 25.868 1.00 12.86 414 LEU A C 1
ATOM 3137 O O . LEU A 1 414 ? 44.155 20.252 26.809 1.00 12.83 414 LEU A O 1
ATOM 3142 N N . ALA A 1 415 ? 42.077 20.157 25.978 1.00 12.68 415 ALA A N 1
ATOM 3143 C CA . ALA A 1 415 ? 41.433 20.408 27.272 1.00 12.32 415 ALA A CA 1
ATOM 3144 C C . ALA A 1 415 ? 40.105 19.688 27.410 1.00 12.06 415 ALA A C 1
ATOM 3145 O O . ALA A 1 415 ? 39.195 19.903 26.621 1.00 12.45 415 ALA A O 1
ATOM 3147 N N . VAL A 1 416 ? 40.010 18.838 28.428 1.00 11.69 416 VAL A N 1
ATOM 3148 C CA . VAL A 1 416 ? 38.840 17.996 28.680 1.00 11.28 416 VAL A CA 1
ATOM 3149 C C . VAL A 1 416 ? 38.360 18.296 30.103 1.00 11.47 416 VAL A C 1
ATOM 3150 O O . VAL A 1 416 ? 39.006 17.927 31.088 1.00 11.63 416 VAL A O 1
ATOM 3154 N N . VAL A 1 417 ? 37.224 18.986 30.200 1.00 11.51 417 VAL A N 1
ATOM 3155 C CA . VAL A 1 417 ? 36.874 19.745 31.405 1.00 10.73 417 VAL A CA 1
ATOM 3156 C C . VAL A 1 417 ? 35.403 19.652 31.772 1.00 10.39 417 VAL A C 1
ATOM 3157 O O . VAL A 1 417 ? 34.539 19.847 30.927 1.00 9.70 417 VAL A O 1
ATOM 3161 N N . SER A 1 418 ? 35.138 19.349 33.041 1.00 10.79 418 SER A N 1
ATOM 3162 C CA . SER A 1 418 ? 33.777 19.352 33.613 1.00 11.46 418 SER A CA 1
ATOM 3163 C C . SER A 1 418 ? 32.862 18.328 32.931 1.00 12.28 418 SER A C 1
ATOM 3164 O O . SER A 1 418 ? 31.707 18.643 32.583 1.00 12.20 418 SER A O 1
ATOM 3167 N N . LEU A 1 419 ? 33.382 17.106 32.769 1.00 13.16 419 LEU A N 1
ATOM 3168 C CA . LEU A 1 419 ? 32.696 16.036 32.041 1.00 14.10 419 LEU A CA 1
ATOM 3169 C C . LEU A 1 419 ? 32.315 14.763 32.833 1.00 15.31 419 LEU A C 1
ATOM 3170 O O . LEU A 1 419 ? 32.940 14.379 33.914 1.00 14.91 419 LEU A O 1
ATOM 3175 N N . ASN A 1 420 ? 31.297 14.092 32.254 1.00 17.02 420 ASN A N 1
ATOM 3176 C CA . ASN A 1 420 ? 30.751 12.885 32.841 1.00 19.45 420 ASN A CA 1
ATOM 3177 C C . ASN A 1 420 ? 31.451 11.583 32.448 1.00 18.53 420 ASN A C 1
ATOM 3178 O O . ASN A 1 420 ? 31.201 10.552 33.063 1.00 18.97 420 ASN A O 1
ATOM 3183 N N . ILE A 1 421 ? 32.317 11.627 31.434 1.00 17.62 421 ILE A N 1
ATOM 3184 C CA . ILE A 1 421 ? 32.952 10.426 30.859 1.00 16.30 421 ILE A CA 1
ATOM 3185 C C . ILE A 1 421 ? 33.659 9.495 31.856 1.00 15.82 421 ILE A C 1
ATOM 3186 O O . ILE A 1 421 ? 34.102 9.929 32.913 1.00 15.48 421 ILE A O 1
ATOM 3191 N N . THR A 1 422 ? 33.780 8.218 31.490 1.00 15.31 422 THR A N 1
ATOM 3192 C CA . THR A 1 422 ? 34.485 7.232 32.314 1.00 14.52 422 THR A CA 1
ATOM 3193 C C . THR A 1 422 ? 35.947 7.169 31.924 1.00 13.75 422 THR A C 1
ATOM 3194 O O . THR A 1 422 ? 36.811 6.893 32.764 1.00 13.30 422 THR A O 1
ATOM 3198 N N . SER A 1 423 ? 36.202 7.440 30.642 1.00 13.26 423 SER A N 1
ATOM 3199 C CA . SER A 1 423 ? 37.497 7.176 29.985 1.00 12.76 423 SER A CA 1
ATOM 3200 C C . SER A 1 423 ? 37.736 8.168 28.860 1.00 12.31 423 SER A C 1
ATOM 3201 O O . SER A 1 423 ? 36.794 8.587 28.172 1.00 12.46 423 SER A O 1
ATOM 3204 N N . LEU A 1 424 ? 38.994 8.542 28.673 1.00 11.36 424 LEU A N 1
ATOM 3205 C CA . LEU A 1 424 ? 39.368 9.336 27.527 1.00 10.88 424 LEU A CA 1
ATOM 3206 C C . LEU A 1 424 ? 39.406 8.377 26.340 1.00 11.25 424 LEU A C 1
ATOM 3207 O O . LEU A 1 424 ? 40.201 7.430 26.340 1.00 12.31 424 LEU A O 1
ATOM 3212 N N . GLY A 1 425 ? 38.574 8.560 25.323 1.00 10.64 425 GLY A N 1
ATOM 3213 C CA . GLY A 1 425 ? 38.554 7.533 24.268 1.00 10.30 425 GLY A CA 1
ATOM 3214 C C . GLY A 1 425 ? 39.664 7.544 23.198 1.00 9.70 425 GLY A C 1
ATOM 3215 O O . GLY A 1 425 ? 39.529 6.917 22.151 1.00 9.98 425 GLY A O 1
ATOM 3216 N N . LEU A 1 426 ? 40.767 8.234 23.463 1.00 9.01 426 LEU A N 1
ATOM 3217 C CA . LEU A 1 426 ? 41.628 8.723 22.388 1.00 8.45 426 LEU A CA 1
ATOM 3218 C C . LEU A 1 426 ? 42.672 7.678 21.972 1.00 8.20 426 LEU A C 1
ATOM 3219 O O . LEU A 1 426 ? 43.895 7.907 22.071 1.00 8.36 426 LEU A O 1
ATOM 3224 N N . ARG A 1 427 ? 42.201 6.519 21.523 1.00 6.87 427 ARG A N 1
ATOM 3225 C CA . ARG A 1 427 ? 43.127 5.405 21.343 1.00 6.41 427 ARG A CA 1
ATOM 3226 C C . ARG A 1 427 ? 44.161 5.612 20.215 1.00 5.93 427 ARG A C 1
ATOM 3227 O O . ARG A 1 427 ? 45.257 5.077 20.269 1.00 5.62 427 ARG A O 1
ATOM 3235 N N . SER A 1 428 ? 43.814 6.422 19.228 1.00 5.55 428 SER A N 1
ATOM 3236 C CA . SER A 1 428 ? 44.738 6.817 18.185 1.00 5.49 428 SER A CA 1
ATOM 3237 C C . SER A 1 428 ? 45.620 8.051 18.458 1.00 6.36 428 SER A C 1
ATOM 3238 O O . SER A 1 428 ? 46.334 8.472 17.565 1.00 6.92 428 SER A O 1
ATOM 3241 N N . LEU A 1 429 ? 45.587 8.650 19.647 1.00 6.88 429 LEU A N 1
ATOM 3242 C CA . LEU A 1 429 ? 46.426 9.838 19.888 1.00 7.28 429 LEU A CA 1
ATOM 3243 C C . LEU A 1 429 ? 47.908 9.527 20.091 1.00 7.91 429 LEU A C 1
ATOM 3244 O O . LEU A 1 429 ? 48.265 8.712 20.935 1.00 8.21 429 LEU A O 1
ATOM 3249 N N . LYS A 1 430 ? 48.772 10.202 19.334 1.00 8.68 430 LYS A N 1
ATOM 3250 C CA . LYS A 1 430 ? 50.203 9.873 19.323 1.00 9.45 430 LYS A CA 1
ATOM 3251 C C . LYS A 1 430 ? 51.113 11.091 19.334 1.00 9.95 430 LYS A C 1
ATOM 3252 O O . LYS A 1 430 ? 52.320 10.945 19.561 1.00 9.92 430 LYS A O 1
ATOM 3258 N N . GLU A 1 431 ? 50.545 12.272 19.060 1.00 10.65 431 GLU A N 1
ATOM 3259 C CA . GLU A 1 431 ? 51.289 13.539 19.069 1.00 11.85 431 GLU A CA 1
ATOM 3260 C C . GLU A 1 431 ? 50.429 14.698 19.561 1.00 12.32 431 GLU A C 1
ATOM 3261 O O . GLU A 1 431 ? 49.321 14.939 19.042 1.00 12.70 431 GLU A O 1
ATOM 3267 N N . ILE A 1 432 ? 50.933 15.403 20.570 1.00 12.34 432 ILE A N 1
ATOM 3268 C CA . ILE A 1 432 ? 50.406 16.702 20.956 1.00 12.21 432 ILE A CA 1
ATOM 3269 C C . ILE A 1 432 ? 51.662 17.527 21.055 1.00 12.72 432 ILE A C 1
ATOM 3270 O O . ILE A 1 432 ? 52.304 17.511 22.097 1.00 13.31 432 ILE A O 1
ATOM 3275 N N . SER A 1 433 ? 52.045 18.220 19.980 1.00 13.11 433 SER A N 1
ATOM 3276 C CA . SER A 1 433 ? 53.400 18.814 19.907 1.00 13.44 433 SER A CA 1
ATOM 3277 C C . SER A 1 433 ? 53.695 20.015 20.839 1.00 13.63 433 SER A C 1
ATOM 3278 O O . SER A 1 433 ? 54.644 19.963 21.628 1.00 13.69 433 SER A O 1
ATOM 3281 N N . ASP A 1 434 ? 52.885 21.072 20.757 1.00 13.74 434 ASP A N 1
ATOM 3282 C CA . ASP A 1 434 ? 53.288 22.377 21.294 1.00 14.04 434 ASP A CA 1
ATOM 3283 C C . ASP A 1 434 ? 52.334 23.045 22.295 1.00 14.23 434 ASP A C 1
ATOM 3284 O O . ASP A 1 434 ? 52.517 24.214 22.639 1.00 14.44 434 ASP A O 1
ATOM 3289 N N . GLY A 1 435 ? 51.326 22.334 22.780 1.00 14.32 435 GLY A N 1
ATOM 3290 C CA . GLY A 1 435 ? 50.466 22.933 23.791 1.00 14.25 435 GLY A CA 1
ATOM 3291 C C . GLY A 1 435 ? 50.420 22.133 25.072 1.00 14.14 435 GLY A C 1
ATOM 3292 O O . GLY A 1 435 ? 50.773 20.949 25.075 1.00 14.51 435 GLY A O 1
ATOM 3293 N N . ASP A 1 436 ? 49.985 22.765 26.160 1.00 13.59 436 ASP A N 1
ATOM 3294 C CA . ASP A 1 436 ? 49.779 22.031 27.401 1.00 13.24 436 ASP A CA 1
ATOM 3295 C C . ASP A 1 436 ? 48.442 21.297 27.366 1.00 12.84 436 ASP A C 1
ATOM 3296 O O . ASP A 1 436 ? 47.541 21.658 26.608 1.00 12.71 436 ASP A O 1
ATOM 3301 N N . VAL A 1 437 ? 48.335 20.256 28.186 1.00 12.38 437 VAL A N 1
ATOM 3302 C CA . VAL A 1 437 ? 47.124 19.457 28.304 1.00 11.82 437 VAL A CA 1
ATOM 3303 C C . VAL A 1 437 ? 46.371 19.791 29.606 1.00 11.91 437 VAL A C 1
ATOM 3304 O O . VAL A 1 437 ? 46.988 20.042 30.639 1.00 12.59 437 VAL A O 1
ATOM 3308 N N . ILE A 1 438 ? 45.045 19.823 29.548 1.00 11.88 438 ILE A N 1
ATOM 3309 C CA . ILE A 1 438 ? 44.211 20.041 30.733 1.00 11.91 438 ILE A CA 1
ATOM 3310 C C . ILE A 1 438 ? 43.038 19.052 30.782 1.00 12.21 438 ILE A C 1
ATOM 3311 O O . ILE A 1 438 ? 42.134 19.066 29.938 1.00 12.12 438 ILE A O 1
ATOM 3316 N N . ILE A 1 439 ? 43.088 18.173 31.769 1.00 12.49 439 ILE A N 1
ATOM 3317 C CA . ILE A 1 439 ? 42.027 17.222 32.013 1.00 12.80 439 ILE A CA 1
ATOM 3318 C C . ILE A 1 439 ? 41.554 17.518 33.430 1.00 12.98 439 ILE A C 1
ATOM 3319 O O . ILE A 1 439 ? 42.305 17.308 34.393 1.00 13.46 439 ILE A O 1
ATOM 3324 N N . SER A 1 440 ? 40.339 18.058 33.561 1.00 12.83 440 SER A N 1
ATOM 3325 C CA . SER A 1 440 ? 39.887 18.601 34.848 1.00 12.70 440 SER A CA 1
ATOM 3326 C C . SER A 1 440 ? 38.397 18.475 35.136 1.00 12.19 440 SER A C 1
ATOM 3327 O O . SER A 1 440 ? 37.552 18.637 34.234 1.00 12.36 440 SER A O 1
ATOM 3330 N N . GLY A 1 441 ? 38.087 18.222 36.416 1.00 11.68 441 GLY A N 1
ATOM 3331 C CA . GLY A 1 441 ? 36.713 18.176 36.890 1.00 10.76 441 GLY A CA 1
ATOM 3332 C C . GLY A 1 441 ? 35.916 16.963 36.432 1.00 10.24 441 GLY A C 1
ATOM 3333 O O . GLY A 1 441 ? 34.662 16.871 36.712 1.00 9.88 441 GLY A O 1
ATOM 3334 N N . ASN A 1 442 ? 36.644 16.039 35.726 1.00 9.87 442 ASN A N 1
ATOM 3335 C CA . ASN A 1 442 ? 35.997 14.814 35.256 1.00 9.54 442 ASN A CA 1
ATOM 3336 C C . ASN A 1 442 ? 35.937 13.783 36.390 1.00 9.01 442 ASN A C 1
ATOM 3337 O O . ASN A 1 442 ? 36.771 12.882 36.482 1.00 9.21 442 ASN A O 1
ATOM 3342 N N . LYS A 1 443 ? 34.937 13.950 37.255 1.00 8.49 443 LYS A N 1
ATOM 3343 C CA . LYS A 1 443 ? 34.749 13.143 38.460 1.00 7.64 443 LYS A CA 1
ATOM 3344 C C . LYS A 1 443 ? 34.492 11.654 38.216 1.00 7.17 443 LYS A C 1
ATOM 3345 O O . LYS A 1 443 ? 34.179 10.906 39.144 1.00 7.04 443 LYS A O 1
ATOM 3347 N N . ASN A 1 444 ? 34.628 11.213 36.972 1.00 6.55 444 ASN A N 1
ATOM 3348 C CA . ASN A 1 444 ? 34.435 9.807 36.677 1.00 5.81 444 ASN A CA 1
ATOM 3349 C C . ASN A 1 444 ? 35.551 9.276 35.820 1.00 6.03 444 ASN A C 1
ATOM 3350 O O . ASN A 1 444 ? 35.637 8.078 35.591 1.00 6.14 444 ASN A O 1
ATOM 3355 N N . LEU A 1 445 ? 36.411 10.189 35.363 1.00 6.39 445 LEU A N 1
ATOM 3356 C CA . LEU A 1 445 ? 37.478 9.880 34.420 1.00 6.62 445 LEU A CA 1
ATOM 3357 C C . LEU A 1 445 ? 38.629 9.184 35.133 1.00 7.53 445 LEU A C 1
ATOM 3358 O O . LEU A 1 445 ? 39.236 9.737 36.068 1.00 7.55 445 LEU A O 1
ATOM 3363 N N . CYS A 1 446 ? 38.951 7.980 34.670 1.00 8.35 446 CYS A N 1
ATOM 3364 C CA . CYS A 1 446 ? 39.688 7.071 35.524 1.00 9.17 446 CYS A CA 1
ATOM 3365 C C . CYS A 1 446 ? 41.074 6.701 35.059 1.00 9.69 446 CYS A C 1
ATOM 3366 O O . CYS A 1 446 ? 41.914 6.292 35.872 1.00 9.64 446 CYS A O 1
ATOM 3369 N N . TYR A 1 447 ? 41.322 6.833 33.760 1.00 10.41 447 TYR A N 1
ATOM 3370 C CA . TYR A 1 447 ? 42.528 6.238 33.204 1.00 10.68 447 TYR A CA 1
ATOM 3371 C C . TYR A 1 447 ? 43.601 7.268 32.845 1.00 11.37 447 TYR A C 1
ATOM 3372 O O . TYR A 1 447 ? 44.774 6.904 32.711 1.00 11.90 447 TYR A O 1
ATOM 3381 N N . ALA A 1 448 ? 43.208 8.547 32.727 1.00 11.81 448 ALA A N 1
ATOM 3382 C CA . ALA A 1 448 ? 44.123 9.618 32.306 1.00 12.27 448 ALA A CA 1
ATOM 3383 C C . ALA A 1 448 ? 45.519 9.599 32.937 1.00 12.66 448 ALA A C 1
ATOM 3384 O O . ALA A 1 448 ? 46.468 10.111 32.342 1.00 13.17 448 ALA A O 1
ATOM 3386 N N . ASN A 1 449 ? 45.662 9.031 34.127 1.00 12.78 449 ASN A N 1
ATOM 3387 C CA . ASN A 1 449 ? 46.997 8.925 34.720 1.00 13.38 449 ASN A CA 1
ATOM 3388 C C . ASN A 1 449 ? 47.910 7.918 33.995 1.00 13.97 449 ASN A C 1
ATOM 3389 O O . ASN A 1 449 ? 49.092 8.193 33.770 1.00 14.45 449 ASN A O 1
ATOM 3394 N N . THR A 1 450 ? 47.349 6.766 33.625 1.00 14.05 450 THR A N 1
ATOM 3395 C CA . THR A 1 450 ? 48.126 5.624 33.158 1.00 14.35 450 THR A CA 1
ATOM 3396 C C . THR A 1 450 ? 49.039 5.963 31.998 1.00 14.63 450 THR A C 1
ATOM 3397 O O . THR A 1 450 ? 50.077 5.331 31.820 1.00 14.79 450 THR A O 1
ATOM 3401 N N . ILE A 1 451 ? 48.629 6.948 31.207 1.00 14.75 451 ILE A N 1
ATOM 3402 C CA . ILE A 1 451 ? 49.334 7.320 29.997 1.00 14.85 451 ILE A CA 1
ATOM 3403 C C . ILE A 1 451 ? 50.523 8.200 30.309 1.00 15.14 451 ILE A C 1
ATOM 3404 O O . ILE A 1 451 ? 50.455 9.041 31.202 1.00 15.56 451 ILE A O 1
ATOM 3409 N N . ASN A 1 452 ? 51.620 7.995 29.585 1.00 15.55 452 ASN A N 1
ATOM 3410 C CA . ASN A 1 452 ? 52.766 8.886 29.709 1.00 15.82 452 ASN A CA 1
ATOM 3411 C C . ASN A 1 452 ? 52.784 10.006 28.663 1.00 15.63 452 ASN A C 1
ATOM 3412 O O . ASN A 1 452 ? 53.562 9.992 27.712 1.00 15.75 452 ASN A O 1
ATOM 3417 N N . TRP A 1 453 ? 51.896 10.971 28.871 1.00 15.29 453 TRP A N 1
ATOM 3418 C CA . TRP A 1 453 ? 51.839 12.228 28.129 1.00 14.96 453 TRP A CA 1
ATOM 3419 C C . TRP A 1 453 ? 53.179 12.757 27.626 1.00 15.81 453 TRP A C 1
ATOM 3420 O O . TRP A 1 453 ? 53.235 13.377 26.561 1.00 16.12 453 TRP A O 1
ATOM 3431 N N . LYS A 1 454 ? 54.249 12.511 28.379 1.00 16.20 454 LYS A N 1
ATOM 3432 C CA . LYS A 1 454 ? 55.572 12.963 27.968 1.00 16.95 454 LYS A CA 1
ATOM 3433 C C . LYS A 1 454 ? 56.063 12.299 26.673 1.00 17.36 454 LYS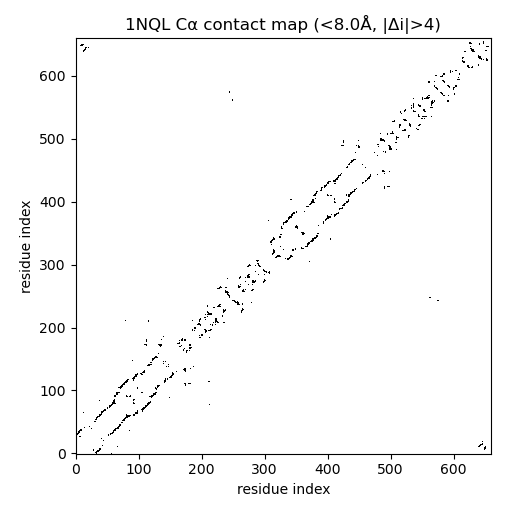 A C 1
ATOM 3434 O O . LYS A 1 454 ? 56.883 12.871 25.953 1.00 17.59 454 LYS A O 1
ATOM 3436 N N . LYS A 1 455 ? 55.563 11.101 26.374 1.00 17.80 455 LYS A N 1
ATOM 3437 C CA . LYS A 1 455 ? 55.912 10.421 25.120 1.00 18.10 455 LYS A CA 1
ATOM 3438 C C . LYS A 1 455 ? 55.226 11.089 23.928 1.00 18.32 455 LYS A C 1
ATOM 3439 O O . LYS A 1 455 ? 55.656 10.900 22.783 1.00 18.53 455 LYS A O 1
ATOM 3441 N N . LEU A 1 456 ? 54.177 11.871 24.209 1.00 18.20 456 LEU A N 1
ATOM 3442 C CA . LEU A 1 456 ? 53.356 12.493 23.168 1.00 18.37 456 LEU A CA 1
ATOM 3443 C C . LEU A 1 456 ? 53.791 13.913 22.799 1.00 18.49 456 LEU A C 1
ATOM 3444 O O . LEU A 1 456 ? 53.361 14.449 21.771 1.00 18.65 456 LEU A O 1
ATOM 3449 N N . PHE A 1 457 ? 54.623 14.527 23.632 1.00 18.51 457 PHE A N 1
ATOM 3450 C CA . PHE A 1 457 ? 55.021 15.910 23.410 1.00 18.67 457 PHE A CA 1
ATOM 3451 C C . PHE A 1 457 ? 56.142 16.071 22.382 1.00 18.63 457 PHE A C 1
ATOM 3452 O O . PHE A 1 457 ? 57.016 15.204 22.244 1.00 18.65 457 PHE A O 1
ATOM 3460 N N . GLY A 1 458 ? 56.103 17.190 21.661 1.00 18.46 458 GLY A N 1
ATOM 3461 C CA . GLY A 1 458 ? 57.098 17.504 20.648 1.00 17.95 458 GLY A CA 1
ATOM 3462 C C . GLY A 1 458 ? 57.861 18.785 20.928 1.00 17.71 458 GLY A C 1
ATOM 3463 O O . GLY A 1 458 ? 58.833 19.096 20.245 1.00 17.63 458 GLY A O 1
ATOM 3464 N N . THR A 1 459 ? 57.411 19.542 21.921 1.00 17.63 459 THR A N 1
ATOM 3465 C CA . THR A 1 459 ? 58.152 20.714 22.375 1.00 17.53 459 THR A CA 1
ATOM 3466 C C . THR A 1 459 ? 58.530 20.528 23.837 1.00 17.44 459 THR A C 1
ATOM 3467 O O . THR A 1 459 ? 57.676 20.215 24.676 1.00 17.63 459 THR A O 1
ATOM 3471 N N . SER A 1 460 ? 59.811 20.725 24.131 1.00 17.02 460 SER A N 1
ATOM 3472 C CA . SER A 1 460 ? 60.375 20.334 25.417 1.00 16.77 460 SER A CA 1
ATOM 3473 C C . SER A 1 460 ? 60.174 21.363 26.530 1.00 16.55 460 SER A C 1
ATOM 3474 O O . SER A 1 460 ? 61.142 21.825 27.149 1.00 16.56 460 SER A O 1
ATOM 3477 N N . GLY A 1 461 ? 58.911 21.704 26.783 1.00 16.24 461 GLY A N 1
ATOM 3478 C CA . GLY A 1 461 ? 58.539 22.634 27.836 1.00 15.88 461 GLY A CA 1
ATOM 3479 C C . GLY A 1 461 ? 57.078 22.530 28.241 1.00 15.83 461 GLY A C 1
ATOM 3480 O O . GLY A 1 461 ? 56.633 23.236 29.146 1.00 15.72 461 GLY A O 1
ATOM 3481 N N . GLN A 1 462 ? 56.338 21.642 27.572 1.00 15.78 462 GLN A N 1
ATOM 3482 C CA . GLN A 1 462 ? 54.905 21.441 27.815 1.00 15.62 462 GLN A CA 1
ATOM 3483 C C . GLN A 1 462 ? 54.634 20.496 28.984 1.00 15.52 462 GLN A C 1
ATOM 3484 O O . GLN A 1 462 ? 55.297 19.465 29.123 1.00 15.56 462 GLN A O 1
ATOM 3486 N N . LYS A 1 463 ? 53.649 20.851 29.808 1.00 15.38 463 LYS A N 1
ATOM 3487 C CA . LYS A 1 463 ? 53.311 20.091 31.014 1.00 15.14 463 LYS A CA 1
ATOM 3488 C C . LYS A 1 463 ? 51.857 19.592 31.000 1.00 14.93 463 LYS A C 1
ATOM 3489 O O . LYS A 1 463 ? 51.094 19.907 30.083 1.00 14.74 463 LYS A O 1
ATOM 3491 N N . THR A 1 464 ? 51.483 18.815 32.017 1.00 14.84 464 THR A N 1
ATOM 3492 C CA . THR A 1 464 ? 50.112 18.322 32.155 1.00 15.04 464 THR A CA 1
ATOM 3493 C C . THR A 1 464 ? 49.442 18.784 33.448 1.00 15.28 464 THR A C 1
ATOM 3494 O O . THR A 1 464 ? 50.089 19.347 34.333 1.00 15.53 464 THR A O 1
ATOM 3498 N N . LYS A 1 465 ? 48.136 18.540 33.542 1.00 15.44 465 LYS A N 1
ATOM 3499 C CA . LYS A 1 465 ? 47.346 18.909 34.712 1.00 15.42 465 LYS A CA 1
ATOM 3500 C C . LYS A 1 465 ? 46.179 17.935 34.911 1.00 15.44 465 LYS A C 1
ATOM 3501 O O . LYS A 1 465 ? 45.008 18.338 34.871 1.00 15.26 465 LYS A O 1
ATOM 3507 N N . ILE A 1 466 ? 46.502 16.652 35.099 1.00 15.36 466 ILE A N 1
ATOM 3508 C CA . ILE A 1 466 ? 45.492 15.656 35.455 1.00 14.97 466 ILE A CA 1
ATOM 3509 C C . ILE A 1 466 ? 45.189 15.876 36.929 1.00 14.85 466 ILE A C 1
ATOM 3510 O O . ILE A 1 466 ? 45.733 15.229 37.822 1.00 15.03 466 ILE A O 1
ATOM 3515 N N . ILE A 1 467 ? 44.321 16.846 37.151 1.00 14.59 467 ILE A N 1
ATOM 3516 C CA . ILE A 1 467 ? 44.020 17.350 38.464 1.00 14.50 467 ILE A CA 1
ATOM 3517 C C . ILE A 1 467 ? 42.505 17.423 38.552 1.00 14.25 467 ILE A C 1
ATOM 3518 O O . ILE A 1 467 ? 41.818 17.772 37.551 1.00 14.44 467 ILE A O 1
ATOM 3523 N N . SER A 1 468 ? 41.991 17.067 39.736 1.00 13.80 468 SER A N 1
ATOM 3524 C CA . SER A 1 468 ? 40.571 17.200 40.051 1.00 13.68 468 SER A CA 1
ATOM 3525 C C . SER A 1 468 ? 39.671 16.243 39.259 1.00 13.68 468 SER A C 1
ATOM 3526 O O . SER A 1 468 ? 38.477 16.531 39.030 1.00 13.70 468 SER A O 1
ATOM 3529 N N . ASN A 1 469 ? 40.258 15.114 38.830 1.00 13.70 469 ASN A N 1
ATOM 3530 C CA . ASN A 1 469 ? 39.435 13.984 38.386 1.00 13.78 469 ASN A CA 1
ATOM 3531 C C . ASN A 1 469 ? 39.161 13.070 39.611 1.00 13.86 469 ASN A C 1
ATOM 3532 O O . ASN A 1 469 ? 39.072 13.593 40.764 1.00 14.31 469 ASN A O 1
ATOM 3537 N N . ARG A 1 470 ? 39.020 11.724 39.390 1.00 13.64 470 ARG A N 1
ATOM 3538 C CA . ARG A 1 470 ? 38.937 10.757 40.535 1.00 13.67 470 ARG A CA 1
ATOM 3539 C C . ARG A 1 470 ? 40.331 10.524 41.147 1.00 13.29 470 ARG A C 1
ATOM 3540 O O . ARG A 1 470 ? 41.358 10.832 40.486 1.00 13.59 470 ARG A O 1
ATOM 3548 N N . GLY A 1 471 ? 40.368 9.962 42.412 1.00 12.81 471 GLY A N 1
ATOM 3549 C CA . GLY A 1 471 ? 41.654 9.561 42.994 1.00 11.93 471 GLY A CA 1
ATOM 3550 C C . GLY A 1 471 ? 42.118 8.219 42.446 1.00 11.29 471 GLY A C 1
ATOM 3551 O O . GLY A 1 471 ? 41.289 7.396 42.032 1.00 11.34 471 GLY A O 1
ATOM 3552 N N . GLU A 1 472 ? 43.439 8.001 42.451 1.00 10.52 472 GLU A N 1
ATOM 3553 C CA . GLU A 1 472 ? 44.056 6.727 42.063 1.00 9.84 472 GLU A CA 1
ATOM 3554 C C . GLU A 1 472 ? 43.456 5.558 42.835 1.00 9.43 472 GLU A C 1
ATOM 3555 O O . GLU A 1 472 ? 43.243 4.473 42.284 1.00 9.30 472 GLU A O 1
ATOM 3557 N N . ASN A 1 473 ? 43.202 5.810 44.118 1.00 9.15 473 ASN A N 1
ATOM 3558 C CA . ASN A 1 473 ? 42.573 4.877 45.049 1.00 8.77 473 ASN A CA 1
ATOM 3559 C C . ASN A 1 473 ? 41.173 4.414 44.626 1.00 8.60 473 ASN A C 1
ATOM 3560 O O . ASN A 1 473 ? 40.815 3.208 44.765 1.00 8.28 473 ASN A O 1
ATOM 3565 N N . SER A 1 474 ? 40.397 5.388 44.112 1.00 8.71 474 SER A N 1
ATOM 3566 C CA . SER A 1 474 ? 38.984 5.192 43.758 1.00 8.67 474 SER A CA 1
ATOM 3567 C C . SER A 1 474 ? 38.774 4.167 42.643 1.00 8.43 474 SER A C 1
ATOM 3568 O O . SER A 1 474 ? 38.112 3.144 42.843 1.00 8.43 474 SER A O 1
ATOM 3571 N N . CYS A 1 475 ? 39.333 4.456 41.475 1.00 8.10 475 CYS A N 1
ATOM 3572 C CA . CYS A 1 475 ? 39.296 3.533 40.351 1.00 8.09 475 CYS A CA 1
ATOM 3573 C C . CYS A 1 475 ? 39.873 2.170 40.734 1.00 7.71 475 CYS A C 1
ATOM 3574 O O . CYS A 1 475 ? 39.215 1.144 40.546 1.00 7.59 475 CYS A O 1
ATOM 3577 N N . LYS A 1 476 ? 41.082 2.165 41.295 1.00 7.34 476 LYS A N 1
ATOM 3578 C CA . LYS A 1 476 ? 41.718 0.915 41.695 1.00 7.48 476 LYS A CA 1
ATOM 3579 C C . LYS A 1 476 ? 40.732 0.031 42.455 1.00 7.65 476 LYS A C 1
ATOM 3580 O O . LYS A 1 476 ? 40.629 -1.164 42.179 1.00 7.71 476 LYS A O 1
ATOM 3582 N N . ALA A 1 477 ? 39.992 0.651 43.381 1.00 8.07 477 ALA A N 1
ATOM 3583 C CA . ALA A 1 477 ? 38.998 -0.014 44.230 1.00 8.18 477 ALA A CA 1
ATOM 3584 C C . ALA A 1 477 ? 37.731 -0.400 43.469 1.00 8.42 477 ALA A C 1
ATOM 3585 O O . ALA A 1 477 ? 37.180 -1.487 43.673 1.00 8.22 477 ALA A O 1
ATOM 3587 N N . THR A 1 478 ? 37.270 0.508 42.607 1.00 8.82 478 THR A N 1
ATOM 3588 C CA . THR A 1 478 ? 36.180 0.235 41.669 1.00 9.04 478 THR A CA 1
ATOM 3589 C C . THR A 1 478 ? 36.596 -0.837 40.652 1.00 9.11 478 THR A C 1
ATOM 3590 O O . THR A 1 478 ? 35.784 -1.285 39.836 1.00 9.15 478 THR A O 1
ATOM 3594 N N . GLY A 1 479 ? 37.859 -1.251 40.716 1.00 9.15 479 GLY A N 1
ATOM 3595 C CA . GLY A 1 479 ? 38.406 -2.192 39.760 1.00 9.52 479 GLY A CA 1
ATOM 3596 C C . GLY A 1 479 ? 38.360 -1.557 38.388 1.00 9.88 479 GLY A C 1
ATOM 3597 O O . GLY A 1 479 ? 37.697 -2.061 37.482 1.00 10.18 479 GLY A O 1
ATOM 3598 N N . GLN A 1 480 ? 39.045 -0.423 38.254 1.00 9.96 480 GLN A N 1
ATOM 3599 C CA . GLN A 1 480 ? 39.086 0.332 37.008 1.00 9.96 480 GLN A CA 1
ATOM 3600 C C . GLN A 1 480 ? 40.536 0.665 36.677 1.00 10.01 480 GLN A C 1
ATOM 3601 O O . GLN A 1 480 ? 40.950 1.829 36.671 1.00 9.74 480 GLN A O 1
ATOM 3607 N N . VAL A 1 481 ? 41.304 -0.388 36.417 1.00 10.27 481 VAL A N 1
ATOM 3608 C CA . VAL A 1 481 ? 42.722 -0.257 36.114 1.00 10.69 481 VAL A CA 1
ATOM 3609 C C . VAL A 1 481 ? 42.985 -0.532 34.619 1.00 10.71 481 VAL A C 1
ATOM 3610 O O . VAL A 1 481 ? 42.053 -0.626 33.808 1.00 10.94 481 VAL A O 1
ATOM 3614 N N . CYS A 1 482 ? 44.252 -0.647 34.244 1.00 10.31 482 CYS A N 1
ATOM 3615 C CA . CYS A 1 482 ? 44.558 -1.068 32.898 1.00 10.08 482 CYS A CA 1
ATOM 3616 C C . CYS A 1 482 ? 44.103 -2.496 32.746 1.00 9.01 482 CYS A C 1
ATOM 3617 O O . CYS A 1 482 ? 43.893 -3.186 33.749 1.00 8.86 482 CYS A O 1
ATOM 3620 N N . HIS A 1 483 ? 43.918 -2.935 31.502 1.00 7.76 483 HIS A N 1
ATOM 3621 C CA . HIS A 1 483 ? 43.646 -4.343 31.256 1.00 6.26 483 HIS A CA 1
ATOM 3622 C C . HIS A 1 483 ? 44.896 -5.118 31.609 1.00 5.95 483 HIS A C 1
ATOM 3623 O O . HIS A 1 483 ? 46.011 -4.607 31.486 1.00 5.29 483 HIS A O 1
ATOM 3630 N N . ALA A 1 484 ? 44.694 -6.337 32.093 1.00 5.98 484 ALA A N 1
ATOM 3631 C CA . ALA A 1 484 ? 45.793 -7.211 32.459 1.00 6.06 484 ALA A CA 1
ATOM 3632 C C . ALA A 1 484 ? 46.673 -7.514 31.245 1.00 6.11 484 ALA A C 1
ATOM 3633 O O . ALA A 1 484 ? 47.802 -7.976 31.396 1.00 6.26 484 ALA A O 1
ATOM 3635 N N . LEU A 1 485 ? 46.165 -7.241 30.046 1.00 6.03 485 LEU A N 1
ATOM 3636 C CA . LEU A 1 485 ? 46.945 -7.472 28.829 1.00 6.28 485 LEU A CA 1
ATOM 3637 C C . LEU A 1 485 ? 47.616 -6.222 28.259 1.00 6.53 485 LEU A C 1
ATOM 3638 O O . LEU A 1 485 ? 48.107 -6.250 27.138 1.00 6.73 485 LEU A O 1
ATOM 3643 N N . CYS A 1 486 ? 47.628 -5.127 29.007 1.00 6.94 486 CYS A N 1
ATOM 3644 C CA . CYS A 1 486 ? 48.362 -3.945 28.568 1.00 7.53 486 CYS A CA 1
ATOM 3645 C C . CYS A 1 486 ? 49.754 -3.935 29.173 1.00 7.74 486 CYS A C 1
ATOM 3646 O O . CYS A 1 486 ? 50.080 -4.749 30.030 1.00 7.53 486 CYS A O 1
ATOM 3649 N N . SER A 1 487 ? 50.567 -3.001 28.706 1.00 8.46 487 SER A N 1
ATOM 3650 C CA . SER A 1 487 ? 51.905 -2.793 29.211 1.00 9.37 487 SER A CA 1
ATOM 3651 C C . SER A 1 487 ? 51.854 -1.615 30.185 1.00 10.26 487 SER A C 1
ATOM 3652 O O . SER A 1 487 ? 50.846 -0.905 30.229 1.00 10.60 487 SER A O 1
ATOM 3655 N N . PRO A 1 488 ? 52.910 -1.405 30.977 1.00 11.16 488 PRO A N 1
ATOM 3656 C CA . PRO A 1 488 ? 53.013 -0.190 31.793 1.00 11.86 488 PRO A CA 1
ATOM 3657 C C . PRO A 1 488 ? 52.591 1.081 31.041 1.00 12.63 488 PRO A C 1
ATOM 3658 O O . PRO A 1 488 ? 52.081 2.001 31.663 1.00 13.27 488 PRO A O 1
ATOM 3662 N N . GLU A 1 489 ? 52.762 1.107 29.725 1.00 13.32 489 GLU A N 1
ATOM 3663 C CA . GLU A 1 489 ? 52.496 2.299 28.916 1.00 14.07 489 GLU A CA 1
ATOM 3664 C C . GLU A 1 489 ? 51.116 2.972 29.053 1.00 13.83 489 GLU A C 1
ATOM 3665 O O . GLU A 1 489 ? 50.993 4.178 28.817 1.00 13.64 489 GLU A O 1
ATOM 3671 N N . GLY A 1 490 ? 50.078 2.211 29.388 1.00 13.80 490 GLY A N 1
ATOM 3672 C CA . GLY A 1 490 ? 48.789 2.835 29.644 1.00 14.15 490 GLY A CA 1
ATOM 3673 C C . GLY A 1 490 ? 47.521 2.327 28.976 1.00 14.26 490 GLY A C 1
ATOM 3674 O O . GLY A 1 490 ? 47.505 1.253 28.376 1.00 15.08 490 GLY A O 1
ATOM 3675 N N . CYS A 1 491 ? 46.473 3.145 29.085 1.00 14.06 491 CYS A N 1
ATOM 3676 C CA . CYS A 1 491 ? 45.079 2.812 28.829 1.00 13.99 491 CYS A CA 1
ATOM 3677 C C . CYS A 1 491 ? 44.432 4.051 28.255 1.00 13.66 491 CYS A C 1
ATOM 3678 O O . CYS A 1 491 ? 44.632 5.145 28.797 1.00 14.25 491 CYS A O 1
ATOM 3681 N N . TRP A 1 492 ? 43.571 3.915 27.258 1.00 12.77 492 TRP A N 1
ATOM 3682 C CA . TRP A 1 492 ? 42.622 5.003 27.023 1.00 11.72 492 TRP A CA 1
ATOM 3683 C C . TRP A 1 492 ? 41.248 4.598 27.544 1.00 10.69 492 TRP A C 1
ATOM 3684 O O . TRP A 1 492 ? 40.253 5.258 27.274 1.00 10.59 492 TRP A O 1
ATOM 3695 N N . GLY A 1 493 ? 41.216 3.504 28.303 1.00 9.71 493 GLY A N 1
ATOM 3696 C CA . GLY A 1 493 ? 40.000 2.959 28.879 1.00 7.97 493 GLY A CA 1
ATOM 3697 C C . GLY A 1 493 ? 40.223 1.532 29.347 1.00 7.07 493 GLY A C 1
ATOM 3698 O O . GLY A 1 493 ? 41.372 1.096 29.501 1.00 6.44 493 GLY A O 1
ATOM 3699 N N . PRO A 1 494 ? 39.124 0.805 29.568 1.00 6.41 494 PRO A N 1
ATOM 3700 C CA . PRO A 1 494 ? 39.190 -0.578 30.058 1.00 5.91 494 PRO A CA 1
ATOM 3701 C C . PRO A 1 494 ? 39.493 -1.673 29.005 1.00 5.49 494 PRO A C 1
ATOM 3702 O O . PRO A 1 494 ? 40.168 -2.644 29.369 1.00 5.64 494 PRO A O 1
ATOM 3706 N N . GLU A 1 495 ? 39.023 -1.534 27.761 1.00 4.89 495 GLU A N 1
ATOM 3707 C CA . GLU A 1 495 ? 39.031 -2.653 26.795 1.00 4.48 495 GLU A CA 1
ATOM 3708 C C . GLU A 1 495 ? 40.434 -3.045 26.321 1.00 4.10 495 GLU A C 1
ATOM 3709 O O . GLU A 1 495 ? 41.388 -2.306 26.545 1.00 4.13 495 GLU A O 1
ATOM 3715 N N . PRO A 1 496 ? 40.585 -4.194 25.669 1.00 3.77 496 PRO A N 1
ATOM 3716 C CA . PRO A 1 496 ? 41.910 -4.577 25.186 1.00 3.65 496 PRO A CA 1
ATOM 3717 C C . PRO A 1 496 ? 42.272 -3.726 23.964 1.00 3.65 496 PRO A C 1
ATOM 3718 O O . PRO A 1 496 ? 43.450 -3.439 23.763 1.00 3.54 496 PRO A O 1
ATOM 3722 N N . ARG A 1 497 ? 41.266 -3.286 23.209 1.00 3.54 497 ARG A N 1
ATOM 3723 C CA . ARG A 1 497 ? 41.464 -2.378 22.089 1.00 3.79 497 ARG A CA 1
ATOM 3724 C C . ARG A 1 497 ? 42.106 -1.058 22.507 1.00 4.86 497 ARG A C 1
ATOM 3725 O O . ARG A 1 497 ? 42.493 -0.274 21.642 1.00 5.11 497 ARG A O 1
ATOM 3727 N N . ASP A 1 498 ? 42.227 -0.819 23.826 1.00 6.13 498 ASP A N 1
ATOM 3728 C CA . ASP A 1 498 ? 42.480 0.521 24.397 1.00 6.80 498 ASP A CA 1
ATOM 3729 C C . ASP A 1 498 ? 43.865 0.756 25.026 1.00 7.41 498 ASP A C 1
ATOM 3730 O O . ASP A 1 498 ? 44.083 1.776 25.699 1.00 7.24 498 ASP A O 1
ATOM 3735 N N . CYS A 1 499 ? 44.785 -0.183 24.830 1.00 8.44 499 CYS A N 1
ATOM 3736 C CA . CYS A 1 499 ? 46.157 -0.045 25.318 1.00 9.53 499 CYS A CA 1
ATOM 3737 C C . CYS A 1 499 ? 47.003 0.807 24.375 1.00 10.45 499 CYS A C 1
ATOM 3738 O O . CYS A 1 499 ? 46.750 0.833 23.164 1.00 10.74 499 CYS A O 1
ATOM 3741 N N . VAL A 1 500 ? 48.006 1.494 24.927 1.00 10.88 500 VAL A N 1
ATOM 3742 C CA . VAL A 1 500 ? 48.973 2.216 24.107 1.00 11.26 500 VAL A CA 1
ATOM 3743 C C . VAL A 1 500 ? 49.860 1.216 23.355 1.00 11.60 500 VAL A C 1
ATOM 3744 O O . VAL A 1 500 ? 50.130 1.388 22.165 1.00 11.87 500 VAL A O 1
ATOM 3748 N N . SER A 1 501 ? 50.273 0.164 24.062 1.00 11.81 501 SER A N 1
ATOM 3749 C CA . SER A 1 501 ? 51.079 -0.931 23.518 1.00 11.70 501 SER A CA 1
ATOM 3750 C C . SER A 1 501 ? 50.852 -2.228 24.326 1.00 12.19 501 SER A C 1
ATOM 3751 O O . SER A 1 501 ? 50.368 -2.189 25.469 1.00 12.31 501 SER A O 1
ATOM 3754 N N . CYS A 1 502 ? 51.178 -3.374 23.740 1.00 12.64 502 CYS A N 1
ATOM 3755 C CA . CYS A 1 502 ? 50.742 -4.650 24.315 1.00 13.59 502 CYS A CA 1
ATOM 3756 C C . CYS A 1 502 ? 51.764 -5.304 25.218 1.00 13.92 502 CYS A C 1
ATOM 3757 O O . CYS A 1 502 ? 52.963 -5.215 24.962 1.00 13.71 502 CYS A O 1
ATOM 3760 N N . ARG A 1 503 ? 51.283 -5.964 26.273 1.00 14.81 503 ARG A N 1
ATOM 3761 C CA . ARG A 1 503 ? 52.166 -6.738 27.147 1.00 15.96 503 ARG A CA 1
ATOM 3762 C C . ARG A 1 503 ? 52.684 -7.954 26.394 1.00 16.46 503 ARG A C 1
ATOM 3763 O O . ARG A 1 503 ? 53.880 -8.233 26.401 1.00 16.13 503 ARG A O 1
ATOM 3771 N N . ASN A 1 504 ? 51.777 -8.659 25.728 1.00 17.55 504 ASN A N 1
ATOM 3772 C CA . ASN A 1 504 ? 52.155 -9.849 24.987 1.00 19.29 504 ASN A CA 1
ATOM 3773 C C . ASN A 1 504 ? 52.156 -9.646 23.460 1.00 17.50 504 ASN A C 1
ATOM 3774 O O . ASN A 1 504 ? 53.183 -9.320 22.867 1.00 16.74 504 ASN A O 1
ATOM 3779 N N . VAL A 1 505 ? 50.994 -9.799 22.844 1.00 16.22 505 VAL A N 1
ATOM 3780 C CA . VAL A 1 505 ? 50.892 -9.774 21.402 1.00 14.74 505 VAL A CA 1
ATOM 3781 C C . VAL A 1 505 ? 49.694 -8.963 20.933 1.00 14.00 505 VAL A C 1
ATOM 3782 O O . VAL A 1 505 ? 48.627 -9.008 21.539 1.00 13.48 505 VAL A O 1
ATOM 3786 N N . SER A 1 506 ? 49.887 -8.230 19.838 1.00 13.13 506 SER A N 1
ATOM 3787 C CA . SER A 1 506 ? 48.802 -7.511 19.180 1.00 11.93 506 SER A CA 1
ATOM 3788 C C . SER A 1 506 ? 48.197 -8.402 18.099 1.00 11.43 506 SER A C 1
ATOM 3789 O O . SER A 1 506 ? 48.931 -9.112 17.428 1.00 11.14 506 SER A O 1
ATOM 3792 N N . ARG A 1 507 ? 46.868 -8.404 17.956 1.00 10.90 507 ARG A N 1
ATOM 3793 C CA . ARG A 1 507 ? 46.246 -8.947 16.744 1.00 10.59 507 ARG A CA 1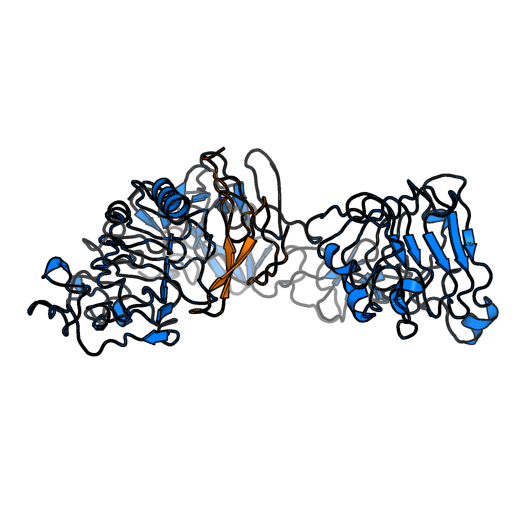
ATOM 3794 C C . ARG A 1 507 ? 45.557 -7.828 16.013 1.00 10.77 507 ARG A C 1
ATOM 3795 O O . ARG A 1 507 ? 44.424 -7.515 16.313 1.00 11.12 507 ARG A O 1
ATOM 3803 N N . GLY A 1 508 ? 46.250 -7.209 15.063 1.00 11.28 508 GLY A N 1
ATOM 3804 C CA . GLY A 1 508 ? 45.643 -6.169 14.254 1.00 11.27 508 GLY A CA 1
ATOM 3805 C C . GLY A 1 508 ? 45.434 -4.852 14.970 1.00 11.63 508 GLY A C 1
ATOM 3806 O O . GLY A 1 508 ? 45.850 -3.813 14.465 1.00 12.27 508 GLY A O 1
ATOM 3807 N N . ARG A 1 509 ? 44.794 -4.891 16.140 1.00 11.76 509 ARG A N 1
ATOM 3808 C CA . ARG A 1 509 ? 44.327 -3.683 16.834 1.00 11.83 509 ARG A CA 1
ATOM 3809 C C . ARG A 1 509 ? 44.101 -3.916 18.341 1.00 11.45 509 ARG A C 1
ATOM 3810 O O . ARG A 1 509 ? 44.117 -2.964 19.131 1.00 11.37 509 ARG A O 1
ATOM 3818 N N . GLU A 1 510 ? 43.888 -5.179 18.715 1.00 10.69 510 GLU A N 1
ATOM 3819 C CA . GLU A 1 510 ? 43.546 -5.592 20.074 1.00 10.05 510 GLU A CA 1
ATOM 3820 C C . GLU A 1 510 ? 44.762 -6.191 20.759 1.00 9.58 510 GLU A C 1
ATOM 3821 O O . GLU A 1 510 ? 45.642 -6.736 20.107 1.00 9.76 510 GLU A O 1
ATOM 3827 N N . CYS A 1 511 ? 44.826 -6.111 22.077 1.00 8.99 511 CYS A N 1
ATOM 3828 C CA . CYS A 1 511 ? 45.824 -6.906 22.772 1.00 8.32 511 CYS A CA 1
ATOM 3829 C C . CYS A 1 511 ? 45.263 -8.252 23.161 1.00 7.97 511 CYS A C 1
ATOM 3830 O O . CYS A 1 511 ? 44.085 -8.395 23.449 1.00 7.85 511 CYS A O 1
ATOM 3833 N N . VAL A 1 512 ? 46.142 -9.237 23.158 1.00 8.14 512 VAL A N 1
ATOM 3834 C CA . VAL A 1 512 ? 45.781 -10.637 23.043 1.00 8.22 512 VAL A CA 1
ATOM 3835 C C . VAL A 1 512 ? 46.845 -11.393 23.832 1.00 8.36 512 VAL A C 1
ATOM 3836 O O . VAL A 1 512 ? 47.895 -10.831 24.146 1.00 8.14 512 VAL A O 1
ATOM 3840 N N . ASP A 1 513 ? 46.565 -12.645 24.180 1.00 9.04 513 ASP A N 1
ATOM 3841 C CA . ASP A 1 513 ? 47.520 -13.504 24.861 1.00 9.90 513 ASP A CA 1
ATOM 3842 C C . ASP A 1 513 ? 48.362 -14.309 23.868 1.00 10.59 513 ASP A C 1
ATOM 3843 O O . ASP A 1 513 ? 49.564 -14.096 23.734 1.00 11.34 513 ASP A O 1
ATOM 3848 N N . LYS A 1 514 ? 47.711 -15.248 23.185 1.00 10.84 514 LYS A N 1
ATOM 3849 C CA . LYS A 1 514 ? 48.349 -16.232 22.315 1.00 10.74 514 LYS A CA 1
ATOM 3850 C C . LYS A 1 514 ? 48.185 -15.685 20.905 1.00 10.39 514 LYS A C 1
ATOM 3851 O O . LYS A 1 514 ? 47.208 -14.999 20.635 1.00 10.40 514 LYS A O 1
ATOM 3857 N N . CYS A 1 515 ? 49.127 -15.945 20.008 1.00 9.78 515 CYS A N 1
ATOM 3858 C CA . CYS A 1 515 ? 48.786 -15.895 18.581 1.00 9.55 515 CYS A CA 1
ATOM 3859 C C . CYS A 1 515 ? 48.225 -17.264 18.238 1.00 9.02 515 CYS A C 1
ATOM 3860 O O . CYS A 1 515 ? 48.334 -18.186 19.053 1.00 9.91 515 CYS A O 1
ATOM 3863 N N . LYS A 1 516 ? 47.605 -17.416 17.076 1.00 7.37 516 LYS A N 1
ATOM 3864 C CA . LYS A 1 516 ? 46.876 -18.648 16.829 1.00 6.30 516 LYS A CA 1
ATOM 3865 C C . LYS A 1 516 ? 47.789 -19.701 16.220 1.00 6.58 516 LYS A C 1
ATOM 3866 O O . LYS A 1 516 ? 47.490 -20.278 15.172 1.00 7.08 516 LYS A O 1
ATOM 3872 N N . LEU A 1 517 ? 48.909 -19.948 16.894 1.00 6.27 517 LEU A N 1
ATOM 3873 C CA . LEU A 1 517 ? 49.948 -20.811 16.362 1.00 6.78 517 LEU A CA 1
ATOM 3874 C C . LEU A 1 517 ? 49.525 -22.279 16.181 1.00 7.61 517 LEU A C 1
ATOM 3875 O O . LEU A 1 517 ? 49.757 -22.864 15.120 1.00 7.84 517 LEU A O 1
ATOM 3880 N N . LEU A 1 518 ? 48.949 -22.879 17.227 1.00 7.96 518 LEU A N 1
ATOM 3881 C CA . LEU A 1 518 ? 48.553 -24.279 17.170 1.00 8.15 518 LEU A CA 1
ATOM 3882 C C . LEU A 1 518 ? 47.042 -24.547 17.206 1.00 8.82 518 LEU A C 1
ATOM 3883 O O . LEU A 1 518 ? 46.658 -25.715 17.063 1.00 9.20 518 LEU A O 1
ATOM 3888 N N . GLU A 1 519 ? 46.200 -23.510 17.381 1.00 9.07 519 GLU A N 1
ATOM 3889 C CA . GLU A 1 519 ? 44.768 -23.719 17.623 1.00 9.87 519 GLU A CA 1
ATOM 3890 C C . GLU A 1 519 ? 43.789 -22.601 17.170 1.00 10.61 519 GLU A C 1
ATOM 3891 O O . GLU A 1 519 ? 42.555 -22.750 17.251 1.00 10.68 519 GLU A O 1
ATOM 3897 N N . GLY A 1 520 ? 44.299 -21.499 16.656 1.00 11.34 520 GLY A N 1
ATOM 3898 C CA . GLY A 1 520 ? 43.394 -20.426 16.242 1.00 13.04 520 GLY A CA 1
ATOM 3899 C C . GLY A 1 520 ? 42.398 -20.539 15.068 1.00 13.77 520 GLY A C 1
ATOM 3900 O O . GLY A 1 520 ? 42.397 -21.504 14.306 1.00 13.68 520 GLY A O 1
ATOM 3901 N N . GLU A 1 521 ? 41.570 -19.496 14.931 1.00 14.65 521 GLU A N 1
ATOM 3902 C CA . GLU A 1 521 ? 40.488 -19.384 13.936 1.00 15.36 521 GLU A CA 1
ATOM 3903 C C . GLU A 1 521 ? 41.009 -19.619 12.534 1.00 15.27 521 GLU A C 1
ATOM 3904 O O . GLU A 1 521 ? 40.892 -20.757 12.077 1.00 16.12 521 GLU A O 1
ATOM 3910 N N . PRO A 1 522 ? 41.545 -18.590 11.841 1.00 14.64 522 PRO A N 1
ATOM 3911 C CA . PRO A 1 522 ? 42.612 -18.831 10.857 1.00 14.15 522 PRO A CA 1
ATOM 3912 C C . PRO A 1 522 ? 43.919 -18.970 11.635 1.00 13.83 522 PRO A C 1
ATOM 3913 O O . PRO A 1 522 ? 43.999 -18.546 12.799 1.00 13.63 522 PRO A O 1
ATOM 3917 N N . ARG A 1 523 ? 44.923 -19.582 11.021 1.00 13.12 523 ARG A N 1
ATOM 3918 C CA . ARG A 1 523 ? 46.161 -19.834 11.739 1.00 12.22 523 ARG A CA 1
ATOM 3919 C C . ARG A 1 523 ? 47.093 -18.638 11.590 1.00 12.21 523 ARG A C 1
ATOM 3920 O O . ARG A 1 523 ? 46.934 -17.810 10.667 1.00 12.14 523 ARG A O 1
ATOM 3928 N N . GLU A 1 524 ? 48.068 -18.530 12.490 1.00 11.05 524 GLU A N 1
ATOM 3929 C CA . GLU A 1 524 ? 48.859 -17.327 12.500 1.00 10.08 524 GLU A CA 1
ATOM 3930 C C . GLU A 1 524 ? 50.323 -17.618 12.614 1.00 9.17 524 GLU A C 1
ATOM 3931 O O . GLU A 1 524 ? 50.692 -18.657 13.105 1.00 10.61 524 GLU A O 1
ATOM 3937 N N . PHE A 1 525 ? 51.166 -16.688 12.195 1.00 7.36 525 PHE A N 1
ATOM 3938 C CA . PHE A 1 525 ? 52.470 -16.600 12.821 1.00 5.80 525 PHE A CA 1
ATOM 3939 C C . PHE A 1 525 ? 52.646 -15.294 13.653 1.00 5.68 525 PHE A C 1
ATOM 3940 O O . PHE A 1 525 ? 51.746 -14.435 13.668 1.00 5.08 525 PHE A O 1
ATOM 3948 N N . VAL A 1 526 ? 53.775 -15.170 14.357 1.00 5.16 526 VAL A N 1
ATOM 3949 C CA . VAL A 1 526 ? 54.151 -13.933 15.056 1.00 5.64 526 VAL A CA 1
ATOM 3950 C C . VAL A 1 526 ? 55.368 -13.264 14.420 1.00 6.32 526 VAL A C 1
ATOM 3951 O O . VAL A 1 526 ? 56.365 -13.926 14.095 1.00 6.61 526 VAL A O 1
ATOM 3955 N N . GLU A 1 527 ? 55.303 -11.954 14.259 1.00 6.60 527 GLU A N 1
ATOM 3956 C CA . GLU A 1 527 ? 56.457 -11.207 13.764 1.00 7.43 527 GLU A CA 1
ATOM 3957 C C . GLU A 1 527 ? 56.357 -9.824 14.405 1.00 7.06 527 GLU A C 1
ATOM 3958 O O . GLU A 1 527 ? 55.377 -9.103 14.186 1.00 6.84 527 GLU A O 1
ATOM 3964 N N . ASN A 1 528 ? 57.368 -9.473 15.202 1.00 6.43 528 ASN A N 1
ATOM 3965 C CA . ASN A 1 528 ? 57.386 -8.220 15.934 1.00 5.86 528 ASN A CA 1
ATOM 3966 C C . ASN A 1 528 ? 56.183 -8.177 16.879 1.00 5.44 528 ASN A C 1
ATOM 3967 O O . ASN A 1 528 ? 55.394 -7.222 16.881 1.00 4.43 528 ASN A O 1
ATOM 3972 N N . SER A 1 529 ? 56.056 -9.265 17.648 1.00 5.25 529 SER A N 1
ATOM 3973 C CA . SER A 1 529 ? 54.985 -9.477 18.633 1.00 4.71 529 SER A CA 1
ATOM 3974 C C . SER A 1 529 ? 53.586 -9.034 18.154 1.00 4.66 529 SER A C 1
ATOM 3975 O O . SER A 1 529 ? 52.780 -8.463 18.926 1.00 4.00 529 SER A O 1
ATOM 3978 N N . GLU A 1 530 ? 53.335 -9.307 16.867 1.00 4.58 530 GLU A N 1
ATOM 3979 C CA . GLU A 1 530 ? 52.048 -9.114 16.196 1.00 4.80 530 GLU A CA 1
ATOM 3980 C C . GLU A 1 530 ? 51.558 -10.478 15.750 1.00 4.76 530 GLU A C 1
ATOM 3981 O O . GLU A 1 530 ? 52.367 -11.375 15.568 1.00 5.48 530 GLU A O 1
ATOM 3987 N N . CYS A 1 531 ? 50.252 -10.645 15.585 1.00 5.35 531 CYS A N 1
ATOM 3988 C CA . CYS A 1 531 ? 49.664 -11.875 15.048 1.00 6.26 531 CYS A CA 1
ATOM 3989 C C . CYS A 1 531 ? 49.207 -11.632 13.628 1.00 6.74 531 CYS A C 1
ATOM 3990 O O . CYS A 1 531 ? 48.196 -10.972 13.403 1.00 6.42 531 CYS A O 1
ATOM 3993 N N . ILE A 1 532 ? 49.928 -12.200 12.673 1.00 8.03 532 ILE A N 1
ATOM 3994 C CA . ILE A 1 532 ? 49.596 -12.053 11.266 1.00 8.79 532 ILE A CA 1
ATOM 3995 C C . ILE A 1 532 ? 49.050 -13.369 10.737 1.00 8.93 532 ILE A C 1
ATOM 3996 O O . ILE A 1 532 ? 49.571 -14.417 11.020 1.00 8.67 532 ILE A O 1
ATOM 4001 N N . GLN A 1 533 ? 47.966 -13.272 9.986 1.00 10.15 533 GLN A N 1
ATOM 4002 C CA . GLN A 1 533 ? 47.230 -14.400 9.431 1.00 11.31 533 GLN A CA 1
ATOM 4003 C C . GLN A 1 533 ? 48.090 -15.229 8.486 1.00 12.34 533 GLN A C 1
ATOM 4004 O O . GLN A 1 533 ? 48.957 -14.709 7.800 1.00 12.76 533 GLN A O 1
ATOM 4010 N N . CYS A 1 534 ? 47.859 -16.528 8.452 1.00 13.39 534 CYS A N 1
ATOM 4011 C CA . CYS A 1 534 ? 48.463 -17.326 7.410 1.00 14.59 534 CYS A CA 1
ATOM 4012 C C . CYS A 1 534 ? 47.691 -17.095 6.138 1.00 14.30 534 CYS A C 1
ATOM 4013 O O . CYS A 1 534 ? 46.523 -16.742 6.174 1.00 15.85 534 CYS A O 1
ATOM 4016 N N . HIS A 1 535 ? 48.356 -17.284 5.014 1.00 13.57 535 HIS A N 1
ATOM 4017 C CA . HIS A 1 535 ? 47.733 -17.177 3.715 1.00 12.22 535 HIS A CA 1
ATOM 4018 C C . HIS A 1 535 ? 46.757 -18.334 3.540 1.00 10.79 535 HIS A C 1
ATOM 4019 O O . HIS A 1 535 ? 47.054 -19.462 3.908 1.00 10.23 535 HIS A O 1
ATOM 4026 N N . PRO A 1 536 ? 45.611 -18.048 2.951 1.00 9.74 536 PRO A N 1
ATOM 4027 C CA . PRO A 1 536 ? 44.544 -19.034 2.752 1.00 9.56 536 PRO A CA 1
ATOM 4028 C C . PRO A 1 536 ? 44.882 -20.308 1.994 1.00 9.48 536 PRO A C 1
ATOM 4029 O O . PRO A 1 536 ? 43.986 -21.076 1.737 1.00 10.16 536 PRO A O 1
ATOM 4033 N N . GLU A 1 537 ? 46.113 -20.547 1.612 1.00 9.77 537 GLU A N 1
ATOM 4034 C CA . GLU A 1 537 ? 46.382 -21.751 0.849 1.00 9.52 537 GLU A CA 1
ATOM 4035 C C . GLU A 1 537 ? 47.207 -22.703 1.681 1.00 9.56 537 GLU A C 1
ATOM 4036 O O . GLU A 1 537 ? 47.313 -23.882 1.360 1.00 10.13 537 GLU A O 1
ATOM 4042 N N . CYS A 1 538 ? 47.756 -22.203 2.780 1.00 9.13 538 CYS A N 1
ATOM 4043 C CA . CYS A 1 538 ? 48.279 -23.079 3.837 1.00 9.61 538 CYS A CA 1
ATOM 4044 C C . CYS A 1 538 ? 47.209 -23.963 4.477 1.00 7.97 538 CYS A C 1
ATOM 4045 O O . CYS A 1 538 ? 46.248 -23.481 5.049 1.00 7.89 538 CYS A O 1
ATOM 4048 N N . LEU A 1 539 ? 47.384 -25.261 4.356 1.00 6.58 539 LEU A N 1
ATOM 4049 C CA . LEU A 1 539 ? 46.513 -26.192 5.010 1.00 5.82 539 LEU A CA 1
ATOM 4050 C C . LEU A 1 539 ? 46.820 -26.193 6.522 1.00 5.18 539 LEU A C 1
ATOM 4051 O O . LEU A 1 539 ? 47.920 -26.516 6.905 1.00 5.36 539 LEU A O 1
ATOM 4056 N N . PRO A 1 540 ? 45.874 -25.811 7.376 1.00 4.81 540 PRO A N 1
ATOM 4057 C CA . PRO A 1 540 ? 46.103 -25.850 8.836 1.00 4.86 540 PRO A CA 1
ATOM 4058 C C . PRO A 1 540 ? 46.733 -27.140 9.326 1.00 4.07 540 PRO A C 1
ATOM 4059 O O . PRO A 1 540 ? 46.241 -28.187 8.963 1.00 4.59 540 PRO A O 1
ATOM 4063 N N . GLN A 1 541 ? 47.804 -27.060 10.105 1.00 3.42 541 GLN A N 1
ATOM 4064 C CA . GLN A 1 541 ? 48.420 -28.245 10.713 1.00 3.98 541 GLN A CA 1
ATOM 4065 C C . GLN A 1 541 ? 48.011 -28.527 12.186 1.00 4.39 541 GLN A C 1
ATOM 4066 O O . GLN A 1 541 ? 48.315 -27.739 13.080 1.00 5.03 541 GLN A O 1
ATOM 4072 N N . ALA A 1 542 ? 47.330 -29.637 12.443 1.00 4.68 542 ALA A N 1
ATOM 4073 C CA . ALA A 1 542 ? 46.993 -30.015 13.819 1.00 5.35 542 ALA A CA 1
ATOM 4074 C C . ALA A 1 542 ? 48.213 -30.019 14.749 1.00 6.13 542 ALA A C 1
ATOM 4075 O O . ALA A 1 542 ? 49.174 -30.746 14.520 1.00 5.88 542 ALA A O 1
ATOM 4077 N N . MET A 1 543 ? 48.176 -29.167 15.773 1.00 7.64 543 MET A N 1
ATOM 4078 C CA . MET A 1 543 ? 49.137 -29.219 16.871 1.00 9.67 543 MET A CA 1
ATOM 4079 C C . MET A 1 543 ? 50.551 -28.940 16.438 1.00 10.28 543 MET A C 1
ATOM 4080 O O . MET A 1 543 ? 51.505 -29.279 17.140 1.00 11.00 543 MET A O 1
ATOM 4085 N N . ASN A 1 544 ? 50.683 -28.351 15.262 1.00 11.59 544 ASN A N 1
ATOM 4086 C CA . ASN A 1 544 ? 51.971 -27.941 14.734 1.00 12.30 544 ASN A CA 1
ATOM 4087 C C . ASN A 1 544 ? 51.717 -26.640 14.020 1.00 11.37 544 ASN A C 1
ATOM 4088 O O . ASN A 1 544 ? 50.567 -26.265 13.789 1.00 10.38 544 ASN A O 1
ATOM 4093 N N . ILE A 1 545 ? 52.805 -25.947 13.704 1.00 11.38 545 ILE A N 1
ATOM 4094 C CA . ILE A 1 545 ? 52.790 -24.656 13.052 1.00 11.25 545 ILE A CA 1
ATOM 4095 C C . ILE A 1 545 ? 52.222 -24.792 11.629 1.00 11.88 545 ILE A C 1
ATOM 4096 O O . ILE A 1 545 ? 52.459 -25.799 10.949 1.00 12.89 545 ILE A O 1
ATOM 4101 N N . THR A 1 546 ? 51.418 -23.832 11.204 1.00 12.54 546 THR A N 1
ATOM 4102 C CA . THR A 1 546 ? 50.717 -23.922 9.913 1.00 14.05 546 THR A CA 1
ATOM 4103 C C . THR A 1 546 ? 51.421 -23.212 8.740 1.00 14.77 546 THR A C 1
ATOM 4104 O O . THR A 1 546 ? 51.258 -23.590 7.567 1.00 16.10 546 THR A O 1
ATOM 4108 N N . CYS A 1 547 ? 52.220 -22.209 9.065 1.00 14.68 547 CYS A N 1
ATOM 4109 C CA . CYS A 1 547 ? 52.921 -21.444 8.068 1.00 14.35 547 CYS A CA 1
ATOM 4110 C C . CYS A 1 547 ? 54.085 -20.740 8.724 1.00 13.98 547 CYS A C 1
ATOM 4111 O O . CYS A 1 547 ? 54.204 -20.732 9.913 1.00 14.21 547 CYS A O 1
ATOM 4114 N N . THR A 1 548 ? 54.980 -20.177 7.943 1.00 14.45 548 THR A N 1
ATOM 4115 C CA . THR A 1 548 ? 56.251 -19.697 8.493 1.00 14.44 548 THR A CA 1
ATOM 4116 C C . THR A 1 548 ? 56.553 -18.296 8.037 1.00 13.81 548 THR A C 1
ATOM 4117 O O . THR A 1 548 ? 57.701 -17.918 7.996 1.00 14.29 548 THR A O 1
ATOM 4121 N N . GLY A 1 549 ? 55.520 -17.565 7.639 1.00 13.10 549 GLY A N 1
ATOM 4122 C CA . GLY A 1 549 ? 55.637 -16.205 7.191 1.00 11.86 549 GLY A CA 1
ATOM 4123 C C . GLY A 1 549 ? 54.395 -15.836 6.415 1.00 11.88 549 GLY A C 1
ATOM 4124 O O . GLY A 1 549 ? 53.410 -16.601 6.334 1.00 10.60 549 GLY A O 1
ATOM 4125 N N . ARG A 1 550 ? 54.464 -14.629 5.854 1.00 12.72 550 ARG A N 1
ATOM 4126 C CA . ARG A 1 550 ? 53.502 -14.090 4.890 1.00 12.94 550 ARG A CA 1
ATOM 4127 C C . ARG A 1 550 ? 53.557 -14.836 3.558 1.00 12.66 550 ARG A C 1
ATOM 4128 O O . ARG A 1 550 ? 54.553 -15.466 3.235 1.00 11.07 550 ARG A O 1
ATOM 4136 N N . GLY A 1 551 ? 52.456 -14.764 2.817 1.00 13.43 551 GLY A N 1
ATOM 4137 C CA . GLY A 1 551 ? 52.381 -15.273 1.463 1.00 15.26 551 GLY A CA 1
ATOM 4138 C C . GLY A 1 551 ? 52.351 -16.790 1.250 1.00 16.18 551 GLY A C 1
ATOM 4139 O O . GLY A 1 551 ? 52.395 -17.586 2.218 1.00 16.63 551 GLY A O 1
ATOM 4140 N N . PRO A 1 552 ? 52.248 -17.187 -0.028 1.00 15.96 552 PRO A N 1
ATOM 4141 C CA . PRO A 1 552 ? 52.013 -18.583 -0.391 1.00 15.57 552 PRO A CA 1
ATOM 4142 C C . PRO A 1 552 ? 53.246 -19.507 -0.425 1.00 15.81 552 PRO A C 1
ATOM 4143 O O . PRO A 1 552 ? 53.069 -20.691 -0.719 1.00 16.61 552 PRO A O 1
ATOM 4147 N N . ASP A 1 553 ? 54.454 -19.022 -0.139 1.00 14.99 553 ASP A N 1
ATOM 4148 C CA . ASP A 1 553 ? 55.592 -19.925 -0.140 1.00 14.26 553 ASP A CA 1
ATOM 4149 C C . ASP A 1 553 ? 56.089 -20.047 1.270 1.00 13.68 553 ASP A C 1
ATOM 4150 O O . ASP A 1 553 ? 57.311 -20.142 1.547 1.00 13.52 553 ASP A O 1
ATOM 4155 N N . ASN A 1 554 ? 55.122 -20.049 2.160 1.00 12.91 554 ASN A N 1
ATOM 4156 C CA . ASN A 1 554 ? 55.383 -20.056 3.581 1.00 12.87 554 ASN A CA 1
ATOM 4157 C C . ASN A 1 554 ? 54.427 -20.994 4.325 1.00 13.61 554 ASN A C 1
ATOM 4158 O O . ASN A 1 554 ? 54.391 -21.014 5.561 1.00 14.37 554 ASN A O 1
ATOM 4163 N N . CYS A 1 555 ? 53.658 -21.757 3.549 1.00 13.24 555 CYS A N 1
ATOM 4164 C CA . CYS A 1 555 ? 52.827 -22.825 4.050 1.00 12.33 555 CYS A CA 1
ATOM 4165 C C . CYS A 1 555 ? 53.697 -24.036 4.329 1.00 12.06 555 CYS A C 1
ATOM 4166 O O . CYS A 1 555 ? 54.661 -24.317 3.617 1.00 13.00 555 CYS A O 1
ATOM 4169 N N . ILE A 1 556 ? 53.343 -24.777 5.354 1.00 11.34 556 ILE A N 1
ATOM 4170 C CA . ILE A 1 556 ? 53.979 -26.055 5.625 1.00 10.03 556 ILE A CA 1
ATOM 4171 C C . ILE A 1 556 ? 53.436 -27.081 4.632 1.00 9.40 556 ILE A C 1
ATOM 4172 O O . ILE A 1 556 ? 54.094 -28.082 4.341 1.00 10.09 556 ILE A O 1
ATOM 4177 N N . GLN A 1 557 ? 52.227 -26.842 4.138 1.00 8.29 557 GLN A N 1
ATOM 4178 C CA . GLN A 1 557 ? 51.524 -27.768 3.267 1.00 8.56 557 GLN A CA 1
ATOM 4179 C C . GLN A 1 557 ? 50.427 -27.008 2.532 1.00 9.25 557 GLN A C 1
ATOM 4180 O O . GLN A 1 557 ? 49.697 -26.231 3.138 1.00 10.68 557 GLN A O 1
ATOM 4186 N N . CYS A 1 558 ? 50.289 -27.242 1.238 1.00 8.92 558 CYS A N 1
ATOM 4187 C CA . CYS A 1 558 ? 49.311 -26.518 0.445 1.00 9.00 558 CYS A CA 1
ATOM 4188 C C . CYS A 1 558 ? 47.941 -27.130 0.599 1.00 8.02 558 CYS A C 1
ATOM 4189 O O . CYS A 1 558 ? 47.809 -28.351 0.677 1.00 8.37 558 CYS A O 1
ATOM 4192 N N . ALA A 1 559 ? 46.923 -26.279 0.643 1.00 6.68 559 ALA A N 1
ATOM 4193 C CA . ALA A 1 559 ? 45.559 -26.729 0.744 1.00 6.03 559 ALA A CA 1
ATOM 4194 C C . ALA A 1 559 ? 45.113 -27.383 -0.560 1.00 6.22 559 ALA A C 1
ATOM 4195 O O . ALA A 1 559 ? 44.296 -28.321 -0.552 1.00 5.62 559 ALA A O 1
ATOM 4197 N N . HIS A 1 560 ? 45.634 -26.866 -1.687 1.00 6.17 560 HIS A N 1
ATOM 4198 C CA . HIS A 1 560 ? 45.152 -27.276 -3.001 1.00 5.27 560 HIS A CA 1
ATOM 4199 C C . HIS A 1 560 ? 46.241 -27.850 -3.862 1.00 4.95 560 HIS A C 1
ATOM 4200 O O . HIS A 1 560 ? 46.437 -29.060 -3.857 1.00 4.46 560 HIS A O 1
ATOM 4207 N N . TYR A 1 561 ? 46.981 -26.986 -4.556 1.00 5.22 561 TYR A N 1
ATOM 4208 C CA . TYR A 1 561 ? 47.939 -27.444 -5.549 1.00 5.37 561 TYR A CA 1
ATOM 4209 C C . TYR A 1 561 ? 49.290 -26.807 -5.363 1.00 6.38 561 TYR A C 1
ATOM 4210 O O . TYR A 1 561 ? 49.364 -25.723 -4.786 1.00 7.27 561 TYR A O 1
ATOM 4219 N N . ILE A 1 562 ? 50.347 -27.479 -5.826 1.00 6.46 562 ILE A N 1
ATOM 4220 C CA . ILE A 1 562 ? 51.697 -26.924 -5.787 1.00 7.56 562 ILE A CA 1
ATOM 4221 C C . ILE A 1 562 ? 52.202 -26.500 -7.205 1.00 7.93 562 ILE A C 1
ATOM 4222 O O . ILE A 1 562 ? 52.183 -27.294 -8.154 1.00 8.57 562 ILE A O 1
ATOM 4227 N N . ASP A 1 563 ? 52.678 -25.266 -7.333 1.00 7.88 563 ASP A N 1
ATOM 4228 C CA . ASP A 1 563 ? 53.224 -24.763 -8.609 1.00 8.35 563 ASP A CA 1
ATOM 4229 C C . ASP A 1 563 ? 54.548 -24.008 -8.389 1.00 7.46 563 ASP A C 1
ATOM 4230 O O . ASP A 1 563 ? 54.546 -22.866 -7.925 1.00 6.48 563 ASP A O 1
ATOM 4235 N N . GLY A 1 564 ? 55.670 -24.659 -8.713 1.00 7.22 564 GLY A N 1
ATOM 4236 C CA . GLY A 1 564 ? 56.949 -24.239 -8.168 1.00 7.13 564 GLY A CA 1
ATOM 4237 C C . GLY A 1 564 ? 56.865 -24.173 -6.650 1.00 8.22 564 GLY A C 1
ATOM 4238 O O . GLY A 1 564 ? 56.495 -25.141 -5.978 1.00 8.45 564 GLY A O 1
ATOM 4239 N N . PRO A 1 565 ? 57.201 -23.026 -6.084 1.00 8.84 565 PRO A N 1
ATOM 4240 C CA . PRO A 1 565 ? 57.192 -22.867 -4.622 1.00 8.29 565 PRO A CA 1
ATOM 4241 C C . PRO A 1 565 ? 55.891 -22.276 -4.123 1.00 9.18 565 PRO A C 1
ATOM 4242 O O . PRO A 1 565 ? 55.797 -21.870 -2.963 1.00 10.51 565 PRO A O 1
ATOM 4246 N N . HIS A 1 566 ? 54.873 -22.210 -4.970 1.00 8.84 566 HIS A N 1
ATOM 4247 C CA . HIS A 1 566 ? 53.656 -21.570 -4.559 1.00 8.14 566 HIS A CA 1
ATOM 4248 C C . HIS A 1 566 ? 52.599 -22.595 -4.130 1.00 8.37 566 HIS A C 1
ATOM 4249 O O . HIS A 1 566 ? 52.557 -23.712 -4.619 1.00 9.56 566 HIS A O 1
ATOM 4256 N N . CYS A 1 567 ? 51.752 -22.235 -3.188 1.00 6.98 567 CYS A N 1
ATOM 4257 C CA . CYS A 1 567 ? 50.572 -22.996 -3.058 1.00 6.53 567 CYS A CA 1
ATOM 4258 C C . CYS A 1 567 ? 49.501 -22.250 -3.812 1.00 5.75 567 CYS A C 1
ATOM 4259 O O . CYS A 1 567 ? 49.311 -21.066 -3.578 1.00 4.99 567 CYS A O 1
ATOM 4262 N N . VAL A 1 568 ? 48.761 -22.951 -4.666 1.00 5.43 568 VAL A N 1
ATOM 4263 C CA . VAL A 1 568 ? 47.740 -22.283 -5.464 1.00 6.06 568 VAL A CA 1
ATOM 4264 C C . VAL A 1 568 ? 46.413 -22.972 -5.386 1.00 6.80 568 VAL A C 1
ATOM 4265 O O . VAL A 1 568 ? 46.370 -24.161 -5.156 1.00 7.90 568 VAL A O 1
ATOM 4269 N N . LYS A 1 569 ? 45.348 -22.208 -5.590 1.00 7.70 569 LYS A N 1
ATOM 4270 C CA . LYS A 1 569 ? 43.991 -22.719 -5.575 1.00 9.05 569 LYS A CA 1
ATOM 4271 C C . LYS A 1 569 ? 43.741 -23.680 -6.737 1.00 9.69 569 LYS A C 1
ATOM 4272 O O . LYS A 1 569 ? 43.036 -24.681 -6.588 1.00 10.14 569 LYS A O 1
ATOM 4278 N N . THR A 1 570 ? 44.288 -23.359 -7.910 1.00 10.01 570 THR A N 1
ATOM 4279 C CA . THR A 1 570 ? 44.065 -24.165 -9.111 1.00 9.90 570 THR A CA 1
ATOM 4280 C C . THR A 1 570 ? 45.345 -24.085 -9.829 1.00 9.47 570 THR A C 1
ATOM 4281 O O . THR A 1 570 ? 46.026 -23.073 -9.678 1.00 10.11 570 THR A O 1
ATOM 4285 N N . CYS A 1 571 ? 45.663 -25.119 -10.620 1.00 8.88 571 CYS A N 1
ATOM 4286 C CA . CYS A 1 571 ? 46.821 -25.088 -11.536 1.00 8.00 571 CYS A CA 1
ATOM 4287 C C . CYS A 1 571 ? 46.584 -24.065 -12.613 1.00 5.79 571 CYS A C 1
ATOM 4288 O O . CYS A 1 571 ? 45.449 -23.855 -12.974 1.00 5.78 571 CYS A O 1
ATOM 4291 N N . PRO A 1 572 ? 47.635 -23.398 -13.077 1.00 4.57 572 PRO A N 1
ATOM 4292 C CA . PRO A 1 572 ? 47.545 -22.435 -14.191 1.00 4.36 572 PRO A CA 1
ATOM 4293 C C . PRO A 1 572 ? 46.852 -22.993 -15.439 1.00 3.64 572 PRO A C 1
ATOM 4294 O O . PRO A 1 572 ? 47.290 -23.990 -16.014 1.00 3.41 572 PRO A O 1
ATOM 4298 N N . ALA A 1 573 ? 45.765 -22.345 -15.829 1.00 2.97 573 ALA A N 1
ATOM 4299 C CA . ALA A 1 573 ? 44.934 -22.851 -16.896 1.00 2.89 573 ALA A CA 1
ATOM 4300 C C . ALA A 1 573 ? 44.660 -21.796 -17.995 1.00 2.82 573 ALA A C 1
ATOM 4301 O O . ALA A 1 573 ? 43.709 -21.020 -17.907 1.00 2.67 573 ALA A O 1
ATOM 4303 N N . GLY A 1 574 ? 45.504 -21.771 -19.024 1.00 2.70 574 GLY A N 1
ATOM 4304 C CA . GLY A 1 574 ? 45.342 -20.824 -20.113 1.00 2.92 574 GLY A CA 1
ATOM 4305 C C . GLY A 1 574 ? 45.767 -19.409 -19.795 1.00 3.32 574 GLY A C 1
ATOM 4306 O O . GLY A 1 574 ? 45.083 -18.457 -20.143 1.00 2.97 574 GLY A O 1
ATOM 4307 N N . VAL A 1 575 ? 46.913 -19.274 -19.139 1.00 4.33 575 VAL A N 1
ATOM 4308 C CA . VAL A 1 575 ? 47.451 -17.969 -18.769 1.00 5.83 575 VAL A CA 1
ATOM 4309 C C . VAL A 1 575 ? 48.389 -17.475 -19.870 1.00 6.68 575 VAL A C 1
ATOM 4310 O O . VAL A 1 575 ? 48.941 -18.283 -20.600 1.00 6.77 575 VAL A O 1
ATOM 4314 N N . MET A 1 576 ? 48.599 -16.168 -19.986 1.00 7.95 576 MET A N 1
ATOM 4315 C CA . MET A 1 576 ? 49.559 -15.667 -20.971 1.00 9.79 576 MET A CA 1
ATOM 4316 C C . MET A 1 576 ? 51.040 -15.929 -20.606 1.00 10.51 576 MET A C 1
ATOM 4317 O O . MET A 1 576 ? 51.426 -15.762 -19.458 1.00 10.35 576 MET A O 1
ATOM 4322 N N . GLY A 1 577 ? 51.862 -16.311 -21.593 1.00 11.82 577 GLY A N 1
ATOM 4323 C CA . GLY A 1 577 ? 53.247 -16.723 -21.358 1.00 13.30 577 GLY A CA 1
ATOM 4324 C C . GLY A 1 577 ? 54.361 -15.985 -22.107 1.00 14.45 577 GLY A C 1
ATOM 4325 O O . GLY A 1 577 ? 54.094 -15.017 -22.810 1.00 13.76 577 GLY A O 1
ATOM 4326 N N . GLU A 1 578 ? 55.608 -16.444 -21.929 1.00 16.07 578 GLU A N 1
ATOM 4327 C CA . GLU A 1 578 ? 56.808 -15.781 -22.466 1.00 17.77 578 GLU A CA 1
ATOM 4328 C C . GLU A 1 578 ? 56.901 -16.188 -23.927 1.00 19.20 578 GLU A C 1
ATOM 4329 O O . GLU A 1 578 ? 57.402 -17.258 -24.285 1.00 19.74 578 GLU A O 1
ATOM 4335 N N . ASN A 1 579 ? 56.445 -15.263 -24.758 1.00 20.53 579 ASN A N 1
ATOM 4336 C CA . ASN A 1 579 ? 55.565 -15.544 -25.893 1.00 21.99 579 ASN A CA 1
ATOM 4337 C C . ASN A 1 579 ? 55.230 -16.953 -26.506 1.00 20.70 579 ASN A C 1
ATOM 4338 O O . ASN A 1 579 ? 55.396 -18.011 -25.887 1.00 20.59 579 ASN A O 1
ATOM 4343 N N . ASN A 1 580 ? 54.722 -16.862 -27.743 1.00 19.36 580 ASN A N 1
ATOM 4344 C CA . ASN A 1 580 ? 53.975 -17.860 -28.538 1.00 17.64 580 ASN A CA 1
ATOM 4345 C C . ASN A 1 580 ? 52.718 -18.589 -28.013 1.00 16.28 580 ASN A C 1
ATOM 4346 O O . ASN A 1 580 ? 51.974 -19.148 -28.831 1.00 16.34 580 ASN A O 1
ATOM 4351 N N . THR A 1 581 ? 52.457 -18.606 -26.702 1.00 14.10 581 THR A N 1
ATOM 4352 C CA . THR A 1 581 ? 51.301 -19.369 -26.194 1.00 12.10 581 THR A CA 1
ATOM 4353 C C . THR A 1 581 ? 50.847 -19.064 -24.761 1.00 10.37 581 THR A C 1
ATOM 4354 O O . THR A 1 581 ? 51.492 -18.311 -24.022 1.00 9.89 581 THR A O 1
ATOM 4358 N N . LEU A 1 582 ? 49.717 -19.678 -24.403 1.00 8.18 582 LEU A N 1
ATOM 4359 C CA . LEU A 1 582 ? 49.195 -19.700 -23.046 1.00 5.58 582 LEU A CA 1
ATOM 4360 C C . LEU A 1 582 ? 49.741 -20.912 -22.335 1.00 4.44 582 LEU A C 1
ATOM 4361 O O . LEU A 1 582 ? 49.799 -22.002 -22.899 1.00 4.31 582 LEU A O 1
ATOM 4366 N N . VAL A 1 583 ? 50.145 -20.692 -21.089 1.00 3.17 583 VAL A N 1
ATOM 4367 C CA . VAL A 1 583 ? 50.632 -21.732 -20.188 1.00 2.00 583 VAL A CA 1
ATOM 4368 C C . VAL A 1 583 ? 49.477 -22.608 -19.696 1.00 2.00 583 VAL A C 1
ATOM 4369 O O . VAL A 1 583 ? 48.442 -22.099 -19.285 1.00 2.00 583 VAL A O 1
ATOM 4373 N N . TRP A 1 584 ? 49.665 -23.921 -19.765 1.00 2.00 584 TRP A N 1
ATOM 4374 C CA . TRP A 1 584 ? 48.676 -24.898 -19.333 1.00 2.00 584 TRP A CA 1
ATOM 4375 C C . TRP A 1 584 ? 49.401 -25.994 -18.590 1.00 2.00 584 TRP A C 1
ATOM 4376 O O . TRP A 1 584 ? 50.361 -26.593 -19.125 1.00 2.00 584 TRP A O 1
ATOM 4387 N N . LYS A 1 585 ? 48.940 -26.267 -17.359 1.00 2.00 585 LYS A N 1
ATOM 4388 C CA . LYS A 1 585 ? 49.490 -27.354 -16.555 1.00 2.00 585 LYS A CA 1
ATOM 4389 C C . LYS A 1 585 ? 48.363 -28.249 -16.159 1.00 2.00 585 LYS A C 1
ATOM 4390 O O . LYS A 1 585 ? 47.213 -27.841 -16.223 1.00 2.00 585 LYS A O 1
ATOM 4396 N N . TYR A 1 586 ? 48.689 -29.481 -15.788 1.00 2.00 586 TYR A N 1
ATOM 4397 C CA . TYR A 1 586 ? 47.742 -30.421 -15.175 1.00 2.00 586 TYR A CA 1
ATOM 4398 C C . TYR A 1 586 ? 48.257 -30.621 -13.774 1.00 2.01 586 TYR A C 1
ATOM 4399 O O . TYR A 1 586 ? 49.390 -30.221 -13.470 1.00 2.38 586 TYR A O 1
ATOM 4408 N N . ALA A 1 587 ? 47.467 -31.267 -12.916 1.00 2.28 587 ALA A N 1
ATOM 4409 C CA . ALA A 1 587 ? 47.959 -31.612 -11.575 1.00 2.05 587 ALA A CA 1
ATOM 4410 C C . ALA A 1 587 ? 48.297 -33.089 -11.513 1.00 2.01 587 ALA A C 1
ATOM 4411 O O . ALA A 1 587 ? 47.503 -33.927 -11.944 1.00 2.00 587 ALA A O 1
ATOM 4413 N N . ASP A 1 588 ? 49.484 -33.407 -11.001 1.00 2.83 588 ASP A N 1
ATOM 4414 C CA . ASP A 1 588 ? 49.861 -34.816 -10.737 1.00 4.23 588 ASP A CA 1
ATOM 4415 C C . ASP A 1 588 ? 49.291 -35.307 -9.384 1.00 4.46 588 ASP A C 1
ATOM 4416 O O . ASP A 1 588 ? 49.009 -34.511 -8.503 1.00 3.94 588 ASP A O 1
ATOM 4421 N N . ALA A 1 589 ? 49.142 -36.610 -9.202 1.00 5.56 589 ALA A N 1
ATOM 4422 C CA . ALA A 1 589 ? 48.534 -37.125 -7.956 1.00 6.39 589 ALA A CA 1
ATOM 4423 C C . ALA A 1 589 ? 49.113 -36.552 -6.651 1.00 6.93 589 ALA A C 1
ATOM 4424 O O . ALA A 1 589 ? 48.446 -36.607 -5.603 1.00 6.95 589 ALA A O 1
ATOM 4426 N N . GLY A 1 590 ? 50.329 -35.994 -6.722 1.00 7.23 590 GLY A N 1
ATOM 4427 C CA . GLY A 1 590 ? 50.944 -35.314 -5.588 1.00 7.71 590 GLY A CA 1
ATOM 4428 C C . GLY A 1 590 ? 50.445 -33.884 -5.435 1.00 8.33 590 GLY A C 1
ATOM 4429 O O . GLY A 1 590 ? 50.821 -33.194 -4.500 1.00 8.52 590 GLY A O 1
ATOM 4430 N N . HIS A 1 591 ? 49.603 -33.464 -6.382 1.00 9.22 591 HIS A N 1
ATOM 4431 C CA . HIS A 1 591 ? 49.051 -32.100 -6.555 1.00 9.33 591 HIS A CA 1
ATOM 4432 C C . HIS A 1 591 ? 50.047 -31.090 -7.092 1.00 8.24 591 HIS A C 1
ATOM 4433 O O . HIS A 1 591 ? 49.815 -29.869 -7.087 1.00 8.16 591 HIS A O 1
ATOM 4440 N N . VAL A 1 592 ? 51.158 -31.609 -7.579 1.00 7.44 592 VAL A N 1
ATOM 4441 C CA . VAL A 1 592 ? 52.145 -30.753 -8.218 1.00 7.04 592 VAL A CA 1
ATOM 4442 C C . VAL A 1 592 ? 51.697 -30.407 -9.634 1.00 6.82 592 VAL A C 1
ATOM 4443 O O . VAL A 1 592 ? 51.183 -31.261 -10.383 1.00 6.70 592 VAL A O 1
ATOM 4447 N N . CYS A 1 593 ? 51.826 -29.134 -9.971 1.00 6.50 593 CYS A N 1
ATOM 4448 C CA . CYS A 1 593 ? 51.491 -28.700 -11.312 1.00 6.82 593 CYS A CA 1
ATOM 4449 C C . CYS A 1 593 ? 52.678 -28.961 -12.241 1.00 6.39 593 CYS A C 1
ATOM 4450 O O . CYS A 1 593 ? 53.840 -28.738 -11.873 1.00 6.15 593 CYS A O 1
ATOM 4453 N N . HIS A 1 594 ? 52.372 -29.476 -13.425 1.00 5.86 594 HIS A N 1
ATOM 4454 C CA . HIS A 1 594 ? 53.362 -29.679 -14.475 1.00 5.59 594 HIS A CA 1
ATOM 4455 C C . HIS A 1 594 ? 52.812 -29.235 -15.855 1.00 5.58 594 HIS A C 1
ATOM 4456 O O . HIS A 1 594 ? 51.649 -29.505 -16.193 1.00 4.75 594 HIS A O 1
ATOM 4463 N N . LEU A 1 595 ? 53.660 -28.541 -16.619 1.00 5.90 595 LEU A N 1
ATOM 4464 C CA . LEU A 1 595 ? 53.327 -28.006 -17.940 1.00 6.44 595 LEU A CA 1
ATOM 4465 C C . LEU A 1 595 ? 52.785 -29.087 -18.857 1.00 6.50 595 LEU A C 1
ATOM 4466 O O . LEU A 1 595 ? 53.373 -30.147 -18.968 1.00 6.47 595 LEU A O 1
ATOM 4471 N N . CYS A 1 596 ? 51.661 -28.830 -19.505 1.00 6.69 596 CYS A N 1
ATOM 4472 C CA . CYS A 1 596 ? 51.169 -29.773 -20.492 1.00 7.99 596 CYS A CA 1
ATOM 4473 C C . CYS A 1 596 ? 52.123 -29.899 -21.691 1.00 8.51 596 CYS A C 1
ATOM 4474 O O . CYS A 1 596 ? 53.013 -29.055 -21.920 1.00 8.48 596 CYS A O 1
ATOM 4477 N N . HIS A 1 597 ? 51.946 -30.968 -22.451 1.00 8.90 597 HIS A N 1
ATOM 4478 C CA . HIS A 1 597 ? 52.677 -31.128 -23.688 1.00 9.31 597 HIS A CA 1
ATOM 4479 C C . HIS A 1 597 ? 52.454 -29.885 -24.570 1.00 9.70 597 HIS A C 1
ATOM 4480 O O . HIS A 1 597 ? 51.316 -29.440 -24.717 1.00 9.64 597 HIS A O 1
ATOM 4487 N N . PRO A 1 598 ? 53.527 -29.319 -25.137 1.00 10.22 598 PRO A N 1
ATOM 4488 C CA . PRO A 1 598 ? 53.442 -28.106 -25.979 1.00 10.46 598 PRO A CA 1
ATOM 4489 C C . PRO A 1 598 ? 52.460 -28.157 -27.163 1.00 10.79 598 PRO A C 1
ATOM 4490 O O . PRO A 1 598 ? 51.921 -27.113 -27.538 1.00 10.48 598 PRO A O 1
ATOM 4494 N N . ASN A 1 599 ? 52.231 -29.341 -27.731 1.00 11.37 599 ASN A N 1
ATOM 4495 C CA . ASN A 1 599 ? 51.302 -29.495 -28.853 1.00 12.05 599 ASN A CA 1
ATOM 4496 C C . ASN A 1 599 ? 49.825 -29.543 -28.459 1.00 12.54 599 ASN A C 1
ATOM 4497 O O . ASN A 1 599 ? 48.988 -30.011 -29.227 1.00 12.67 599 ASN A O 1
ATOM 4502 N N . CYS A 1 600 ? 49.501 -29.063 -27.265 1.00 13.33 600 CYS A N 1
ATOM 4503 C CA . CYS A 1 600 ? 48.118 -29.085 -26.802 1.00 13.99 600 CYS A CA 1
ATOM 4504 C C . CYS A 1 600 ? 47.348 -27.850 -27.266 1.00 14.30 600 CYS A C 1
ATOM 4505 O O . CYS A 1 600 ? 46.749 -27.873 -28.361 1.00 14.28 600 CYS A O 1
ATOM 4508 N N . THR A 1 601 ? 47.364 -26.786 -26.447 1.00 14.33 601 THR A N 1
ATOM 4509 C CA . THR A 1 601 ? 46.768 -25.484 -26.818 1.00 14.09 601 THR A CA 1
ATOM 4510 C C . THR A 1 601 ? 45.324 -25.367 -26.324 1.00 13.96 601 THR A C 1
ATOM 4511 O O . THR A 1 601 ? 44.829 -24.268 -26.057 1.00 13.72 601 THR A O 1
ATOM 4515 N N . TYR A 1 602 ? 44.670 -26.518 -26.211 1.00 13.80 602 TYR A N 1
ATOM 4516 C CA . TYR A 1 602 ? 43.304 -26.599 -25.747 1.00 13.80 602 TYR A CA 1
ATOM 4517 C C . TYR A 1 602 ? 43.311 -26.785 -24.239 1.00 13.39 602 TYR A C 1
ATOM 4518 O O . TYR A 1 602 ? 42.339 -26.450 -23.564 1.00 13.40 602 TYR A O 1
ATOM 4527 N N . GLY A 1 603 ? 44.436 -27.283 -23.729 1.00 12.82 603 GLY A N 1
ATOM 4528 C CA . GLY A 1 603 ? 44.588 -27.665 -22.338 1.00 12.06 603 GLY A CA 1
ATOM 4529 C C . GLY A 1 603 ? 44.827 -29.161 -22.270 1.00 11.78 603 GLY A C 1
ATOM 4530 O O . GLY A 1 603 ? 44.754 -29.831 -23.280 1.00 12.28 603 GLY A O 1
ATOM 4531 N N . CYS A 1 604 ? 45.121 -29.694 -21.093 1.00 11.74 604 CYS A N 1
ATOM 4532 C CA . CYS A 1 604 ? 45.247 -31.139 -20.924 1.00 11.09 604 CYS A CA 1
ATOM 4533 C C . CYS A 1 604 ? 44.716 -31.608 -19.572 1.00 11.09 604 CYS A C 1
ATOM 4534 O O . CYS A 1 604 ? 44.367 -30.795 -18.719 1.00 10.12 604 CYS A O 1
ATOM 4537 N N . THR A 1 605 ? 44.695 -32.930 -19.409 1.00 11.57 605 THR A N 1
ATOM 4538 C CA . THR A 1 605 ? 44.186 -33.618 -18.223 1.00 12.24 605 THR A CA 1
ATOM 4539 C C . THR A 1 605 ? 45.225 -34.559 -17.596 1.00 13.23 605 THR A C 1
ATOM 4540 O O . THR A 1 605 ? 44.956 -35.207 -16.584 1.00 13.48 605 THR A O 1
ATOM 4544 N N . GLY A 1 606 ? 46.402 -34.632 -18.210 1.00 14.38 606 GLY A N 1
ATOM 4545 C CA . GLY A 1 606 ? 47.483 -35.499 -17.769 1.00 15.37 606 GLY A CA 1
ATOM 4546 C C . GLY A 1 606 ? 48.760 -35.183 -18.544 1.00 16.14 606 GLY A C 1
ATOM 4547 O O . GLY A 1 606 ? 48.801 -34.190 -19.269 1.00 15.76 606 GLY A O 1
ATOM 4548 N N . PRO A 1 607 ? 49.787 -36.027 -18.409 1.00 16.83 607 PRO A N 1
ATOM 4549 C CA . PRO A 1 607 ? 51.079 -35.804 -19.078 1.00 16.86 607 PRO A CA 1
ATOM 4550 C C . PRO A 1 607 ? 51.017 -36.184 -20.545 1.00 16.67 607 PRO A C 1
ATOM 4551 O O . PRO A 1 607 ? 50.131 -36.962 -20.923 1.00 16.50 607 PRO A O 1
ATOM 4555 N N . GLY A 1 608 ? 51.936 -35.632 -21.340 1.00 16.66 608 GLY A N 1
ATOM 4556 C CA . GLY A 1 608 ? 52.158 -36.067 -22.708 1.00 16.87 608 GLY A CA 1
ATOM 4557 C C . GLY A 1 608 ? 50.957 -35.885 -23.606 1.00 17.06 608 GLY A C 1
ATOM 4558 O O . GLY A 1 608 ? 49.983 -35.232 -23.220 1.00 17.02 608 GLY A O 1
ATOM 4559 N N . LEU A 1 609 ? 51.030 -36.477 -24.801 1.00 17.41 609 LEU A N 1
ATOM 4560 C CA . LEU A 1 609 ? 50.004 -36.331 -25.839 1.00 17.31 609 LEU A CA 1
ATOM 4561 C C . LEU A 1 609 ? 48.687 -37.011 -25.486 1.00 17.32 609 LEU A C 1
ATOM 4562 O O . LEU A 1 609 ? 47.628 -36.569 -25.929 1.00 17.05 609 LEU A O 1
ATOM 4567 N N . GLU A 1 610 ? 48.758 -38.071 -24.681 1.00 17.55 610 GLU A N 1
ATOM 4568 C CA . GLU A 1 610 ? 47.569 -38.771 -24.190 1.00 18.05 610 GLU A CA 1
ATOM 4569 C C . GLU A 1 610 ? 46.712 -37.870 -23.268 1.00 18.33 610 GLU A C 1
ATOM 4570 O O . GLU A 1 610 ? 45.542 -38.174 -22.988 1.00 18.20 610 GLU A O 1
ATOM 4576 N N . GLY A 1 611 ? 47.314 -36.768 -22.809 1.00 18.50 611 GLY A N 1
ATOM 4577 C CA . GLY A 1 611 ? 46.630 -35.736 -22.045 1.00 18.68 611 GLY A CA 1
ATOM 4578 C C . GLY A 1 611 ? 45.549 -35.000 -22.824 1.00 18.81 611 GLY A C 1
ATOM 4579 O O . GLY A 1 611 ? 44.391 -35.009 -22.415 1.00 18.96 611 GLY A O 1
ATOM 4580 N N . CYS A 1 612 ? 45.915 -34.352 -23.930 1.00 18.94 612 CYS A N 1
ATOM 4581 C CA . CYS A 1 612 ? 44.904 -33.755 -24.812 1.00 19.31 612 CYS A CA 1
ATOM 4582 C C . CYS A 1 612 ? 44.498 -34.677 -25.968 1.00 19.25 612 CYS A C 1
ATOM 4583 O O . CYS A 1 612 ? 45.323 -34.981 -26.832 1.00 19.18 612 CYS A O 1
ATOM 4586 N N . PRO A 1 613 ? 43.238 -35.128 -25.969 1.00 19.22 613 PRO A N 1
ATOM 4587 C CA . PRO A 1 613 ? 42.698 -35.925 -27.078 1.00 19.14 613 PRO A CA 1
ATOM 4588 C C . PRO A 1 613 ? 42.071 -35.079 -28.198 1.00 19.01 613 PRO A C 1
ATOM 4589 O O . PRO A 1 613 ? 41.195 -34.251 -27.931 1.00 18.96 613 PRO A O 1
ATOM 4593 N N . THR A 1 614 ? 42.539 -35.295 -29.429 1.00 18.89 614 THR A N 1
ATOM 4594 C CA . THR A 1 614 ? 41.978 -34.685 -30.645 1.00 18.89 614 THR A CA 1
ATOM 4595 C C . THR A 1 614 ? 41.323 -33.320 -30.435 1.00 18.74 614 THR A C 1
ATOM 4596 O O . THR A 1 614 ? 41.902 -32.287 -30.768 1.00 18.47 614 THR A O 1
ATOM 4598 N N . ASP B 2 3 ? 26.876 28.360 -1.570 1.00 24.29 3 ASP B N 1
ATOM 4599 C CA . ASP B 2 3 ? 26.361 27.262 -2.440 1.00 24.65 3 ASP B CA 1
ATOM 4600 C C . ASP B 2 3 ? 25.291 26.402 -1.739 1.00 24.60 3 ASP B C 1
ATOM 4601 O O . ASP B 2 3 ? 25.190 26.420 -0.512 1.00 24.77 3 ASP B O 1
ATOM 4606 N N . SER B 2 4 ? 24.509 25.648 -2.520 1.00 24.43 4 SER B N 1
ATOM 4607 C CA . SER B 2 4 ? 23.255 25.053 -2.020 1.00 24.04 4 SER B CA 1
ATOM 4608 C C . SER B 2 4 ? 23.194 23.511 -1.908 1.00 23.49 4 SER B C 1
ATOM 4609 O O . SER B 2 4 ? 23.346 22.795 -2.916 1.00 23.59 4 SER B O 1
ATOM 4612 N N . GLU B 2 5 ? 22.963 23.045 -0.673 1.00 22.10 5 GLU B N 1
ATOM 4613 C CA . GLU B 2 5 ? 22.689 21.645 -0.294 1.00 20.89 5 GLU B CA 1
ATOM 4614 C C . GLU B 2 5 ? 21.649 20.964 -1.201 1.00 20.14 5 GLU B C 1
ATOM 4615 O O . GLU B 2 5 ? 20.497 21.406 -1.236 1.00 20.21 5 GLU B O 1
ATOM 4621 N N . CYS B 2 6 ? 22.033 19.894 -1.915 1.00 19.07 6 CYS B N 1
ATOM 4622 C CA . CYS B 2 6 ? 21.132 19.273 -2.913 1.00 18.24 6 CYS B CA 1
ATOM 4623 C C . CYS B 2 6 ? 20.963 17.747 -2.827 1.00 17.55 6 CYS B C 1
ATOM 4624 O O . CYS B 2 6 ? 21.922 17.003 -3.016 1.00 17.92 6 CYS B O 1
ATOM 4627 N N . PRO B 2 7 ? 19.736 17.299 -2.553 1.00 16.69 7 PRO B N 1
ATOM 4628 C CA . PRO B 2 7 ? 19.451 15.889 -2.270 1.00 16.27 7 PRO B CA 1
ATOM 4629 C C . PRO B 2 7 ? 19.520 14.910 -3.418 1.00 16.01 7 PRO B C 1
ATOM 4630 O O . PRO B 2 7 ? 18.521 14.261 -3.692 1.00 16.39 7 PRO B O 1
ATOM 4634 N N . LEU B 2 8 ? 20.679 14.760 -4.044 1.00 16.06 8 LEU B N 1
ATOM 4635 C CA . LEU B 2 8 ? 20.856 13.738 -5.085 1.00 15.71 8 LEU B CA 1
ATOM 4636 C C . LEU B 2 8 ? 21.213 12.379 -4.482 1.00 16.03 8 LEU B C 1
ATOM 4637 O O . LEU B 2 8 ? 21.371 12.246 -3.259 1.00 16.40 8 LEU B O 1
ATOM 4642 N N . SER B 2 9 ? 21.351 11.387 -5.359 1.00 16.13 9 SER B N 1
ATOM 4643 C CA . SER B 2 9 ? 21.750 10.032 -5.004 1.00 16.52 9 SER B CA 1
ATOM 4644 C C . SER B 2 9 ? 22.913 9.991 -4.012 1.00 16.76 9 SER B C 1
ATOM 4645 O O . SER B 2 9 ? 22.915 9.182 -3.071 1.00 16.57 9 SER B O 1
ATOM 4648 N N . HIS B 2 10 ? 23.894 10.868 -4.235 1.00 17.09 10 HIS B N 1
ATOM 4649 C CA . HIS B 2 10 ? 25.066 10.977 -3.360 1.00 17.31 10 HIS B CA 1
ATOM 4650 C C . HIS B 2 10 ? 25.101 12.294 -2.582 1.00 17.29 10 HIS B C 1
ATOM 4651 O O . HIS B 2 10 ? 26.178 12.785 -2.239 1.00 17.37 10 HIS B O 1
ATOM 4658 N N . ASP B 2 11 ? 23.914 12.859 -2.339 1.00 17.29 11 ASP B N 1
ATOM 4659 C CA . ASP B 2 11 ? 23.688 13.905 -1.331 1.00 17.42 11 ASP B CA 1
ATOM 4660 C C . ASP B 2 11 ? 24.817 14.938 -1.222 1.00 17.28 11 ASP B C 1
ATOM 4661 O O . ASP B 2 11 ? 25.316 15.222 -0.125 1.00 16.85 11 ASP B O 1
ATOM 4666 N N . GLY B 2 12 ? 25.218 15.493 -2.360 1.00 17.20 12 GLY B N 1
ATOM 4667 C CA . GLY B 2 12 ? 26.295 16.462 -2.372 1.00 17.07 12 GLY B CA 1
ATOM 4668 C C . GLY B 2 12 ? 25.780 17.880 -2.284 1.00 16.99 12 GLY B C 1
ATOM 4669 O O . GLY B 2 12 ? 24.792 18.169 -1.597 1.00 16.83 12 GLY B O 1
ATOM 4670 N N . TYR B 2 13 ? 26.472 18.765 -2.993 1.00 16.91 13 TYR B N 1
ATOM 4671 C CA . TYR B 2 13 ? 26.123 20.177 -3.092 1.00 16.52 13 TYR B CA 1
ATOM 4672 C C . TYR B 2 13 ? 26.353 20.557 -4.542 1.00 16.08 13 TYR B C 1
ATOM 4673 O O . TYR B 2 13 ? 27.340 20.112 -5.124 1.00 16.19 13 TYR B O 1
ATOM 4682 N N . CYS B 2 14 ? 25.475 21.362 -5.137 1.00 15.36 14 CYS B N 1
ATOM 4683 C CA . CYS B 2 14 ? 25.822 21.988 -6.409 1.00 14.91 14 CYS B CA 1
ATOM 4684 C C . CYS B 2 14 ? 26.892 23.027 -6.151 1.00 14.48 14 CYS B C 1
ATOM 4685 O O . CYS B 2 14 ? 26.705 23.929 -5.339 1.00 14.49 14 CYS B O 1
ATOM 4688 N N . LEU B 2 15 ? 28.015 22.902 -6.841 1.00 14.24 15 LEU B N 1
ATOM 4689 C CA . LEU B 2 15 ? 29.104 23.856 -6.675 1.00 14.03 15 LEU B CA 1
ATOM 4690 C C . LEU B 2 15 ? 29.178 24.801 -7.865 1.00 13.70 15 LEU B C 1
ATOM 4691 O O . LEU B 2 15 ? 28.281 24.809 -8.717 1.00 13.85 15 LEU B O 1
ATOM 4696 N N . HIS B 2 16 ? 30.253 25.590 -7.906 1.00 13.15 16 HIS B N 1
ATOM 4697 C CA . HIS B 2 16 ? 30.497 26.581 -8.950 1.00 12.69 16 HIS B CA 1
ATOM 4698 C C . HIS B 2 16 ? 29.281 27.447 -9.276 1.00 12.60 16 HIS B C 1
ATOM 4699 O O . HIS B 2 16 ? 28.961 27.638 -10.455 1.00 13.18 16 HIS B O 1
ATOM 4706 N N . ASP B 2 17 ? 28.600 27.940 -8.237 1.00 12.06 17 ASP B N 1
ATOM 4707 C CA . ASP B 2 17 ? 27.532 28.930 -8.379 1.00 11.66 17 ASP B CA 1
ATOM 4708 C C . ASP B 2 17 ? 26.184 28.359 -8.820 1.00 11.08 17 ASP B C 1
ATOM 4709 O O . ASP B 2 17 ? 25.218 29.102 -8.976 1.00 10.89 17 ASP B O 1
ATOM 4714 N N . GLY B 2 18 ? 26.122 27.046 -9.020 1.00 10.60 18 GLY B N 1
ATOM 4715 C CA . GLY B 2 18 ? 24.902 26.377 -9.450 1.00 10.18 18 GLY B CA 1
ATOM 4716 C C . GLY B 2 18 ? 23.808 26.259 -8.399 1.00 9.90 18 GLY B C 1
ATOM 4717 O O . GLY B 2 18 ? 24.038 26.587 -7.233 1.00 10.30 18 GLY B O 1
ATOM 4718 N N . VAL B 2 19 ? 22.616 25.814 -8.814 1.00 9.49 19 VAL B N 1
ATOM 4719 C CA . VAL B 2 19 ? 21.449 25.747 -7.929 1.00 9.26 19 VAL B CA 1
ATOM 4720 C C . VAL B 2 19 ? 20.661 24.450 -8.041 1.00 9.37 19 VAL B C 1
ATOM 4721 O O . VAL B 2 19 ? 20.636 23.801 -9.088 1.00 10.41 19 VAL B O 1
ATOM 4725 N N . CYS B 2 20 ? 20.018 24.077 -6.943 1.00 8.87 20 CYS B N 1
ATOM 4726 C CA . CYS B 2 20 ? 19.313 22.813 -6.836 1.00 8.11 20 CYS B CA 1
ATOM 4727 C C . CYS B 2 20 ? 17.979 22.989 -7.476 1.00 6.65 20 CYS B C 1
ATOM 4728 O O . CYS B 2 20 ? 17.368 24.027 -7.325 1.00 7.16 20 CYS B O 1
ATOM 4731 N N . MET B 2 21 ? 17.532 21.996 -8.223 1.00 5.87 21 MET B N 1
ATOM 4732 C CA . MET B 2 21 ? 16.164 21.977 -8.741 1.00 4.88 21 MET B CA 1
ATOM 4733 C C . MET B 2 21 ? 15.577 20.594 -8.688 1.00 4.16 21 MET B C 1
ATOM 4734 O O . MET B 2 21 ? 16.293 19.585 -8.568 1.00 3.47 21 MET B O 1
ATOM 4739 N N . TYR B 2 22 ? 14.252 20.576 -8.795 1.00 3.93 22 TYR B N 1
ATOM 4740 C CA . TYR B 2 22 ? 13.439 19.381 -8.642 1.00 3.15 22 TYR B CA 1
ATOM 4741 C C . TYR B 2 22 ? 12.607 19.057 -9.899 1.00 3.04 22 TYR B C 1
ATOM 4742 O O . TYR B 2 22 ? 11.783 19.864 -10.362 1.00 2.42 22 TYR B O 1
ATOM 4751 N N . ILE B 2 23 ? 12.813 17.868 -10.436 1.00 2.90 23 ILE B N 1
ATOM 4752 C CA . ILE B 2 23 ? 11.973 17.397 -11.513 1.00 3.66 23 ILE B CA 1
ATOM 4753 C C . ILE B 2 23 ? 10.732 16.772 -10.861 1.00 4.33 23 ILE B C 1
ATOM 4754 O O . ILE B 2 23 ? 10.836 15.773 -10.149 1.00 4.51 23 ILE B O 1
ATOM 4759 N N . GLU B 2 24 ? 9.559 17.365 -11.077 1.00 5.13 24 GLU B N 1
ATOM 4760 C CA . GLU B 2 24 ? 8.347 16.855 -10.426 1.00 5.62 24 GLU B CA 1
ATOM 4761 C C . GLU B 2 24 ? 7.870 15.572 -11.082 1.00 6.53 24 GLU B C 1
ATOM 4762 O O . GLU B 2 24 ? 7.419 14.672 -10.396 1.00 6.55 24 GLU B O 1
ATOM 4768 N N . ALA B 2 25 ? 7.998 15.498 -12.413 1.00 7.86 25 ALA B N 1
ATOM 4769 C CA . ALA B 2 25 ? 7.642 14.318 -13.225 1.00 8.38 25 ALA B CA 1
ATOM 4770 C C . ALA B 2 25 ? 8.233 13.024 -12.683 1.00 8.64 25 ALA B C 1
ATOM 4771 O O . ALA B 2 25 ? 7.515 12.135 -12.237 1.00 9.19 25 ALA B O 1
ATOM 4773 N N . LEU B 2 26 ? 9.553 12.922 -12.762 1.00 8.89 26 LEU B N 1
ATOM 4774 C CA . LEU B 2 26 ? 10.287 11.943 -12.001 1.00 8.92 26 LEU B CA 1
ATOM 4775 C C . LEU B 2 26 ? 10.106 12.491 -10.623 1.00 9.56 26 LEU B C 1
ATOM 4776 O O . LEU B 2 26 ? 9.399 13.502 -10.445 1.00 10.91 26 LEU B O 1
ATOM 4781 N N . ASP B 2 27 ? 10.682 11.877 -9.608 1.00 8.91 27 ASP B N 1
ATOM 4782 C CA . ASP B 2 27 ? 10.618 12.552 -8.294 1.00 7.26 27 ASP B CA 1
ATOM 4783 C C . ASP B 2 27 ? 12.066 12.571 -7.832 1.00 6.28 27 ASP B C 1
ATOM 4784 O O . ASP B 2 27 ? 12.541 11.746 -7.045 1.00 5.99 27 ASP B O 1
ATOM 4789 N N . LYS B 2 28 ? 12.784 13.497 -8.440 1.00 5.12 28 LYS B N 1
ATOM 4790 C CA . LYS B 2 28 ? 14.226 13.456 -8.460 1.00 4.95 28 LYS B CA 1
ATOM 4791 C C . LYS B 2 28 ? 14.716 14.864 -8.497 1.00 4.85 28 LYS B C 1
ATOM 4792 O O . LYS B 2 28 ? 14.096 15.731 -9.123 1.00 4.80 28 LYS B O 1
ATOM 4798 N N . TYR B 2 29 ? 15.850 15.064 -7.847 1.00 4.71 29 TYR B N 1
ATOM 4799 C CA . TYR B 2 29 ? 16.498 16.341 -7.761 1.00 5.11 29 TYR B CA 1
ATOM 4800 C C . TYR B 2 29 ? 17.642 16.417 -8.749 1.00 5.98 29 TYR B C 1
ATOM 4801 O O . TYR B 2 29 ? 18.172 15.398 -9.186 1.00 6.24 29 TYR B O 1
ATOM 4810 N N . ALA B 2 30 ? 18.020 17.624 -9.137 1.00 7.36 30 ALA B N 1
ATOM 4811 C CA . ALA B 2 30 ? 19.228 17.777 -9.947 1.00 8.61 30 ALA B CA 1
ATOM 4812 C C . ALA B 2 30 ? 19.720 19.192 -9.812 1.00 9.29 30 ALA B C 1
ATOM 4813 O O . ALA B 2 30 ? 19.130 19.966 -9.074 1.00 9.56 30 ALA B O 1
ATOM 4815 N N . CYS B 2 31 ? 20.807 19.535 -10.497 1.00 10.23 31 CYS B N 1
ATOM 4816 C CA . CYS B 2 31 ? 21.334 20.905 -10.391 1.00 10.74 31 CYS B CA 1
ATOM 4817 C C . CYS B 2 31 ? 21.021 21.781 -11.613 1.00 10.43 31 CYS B C 1
ATOM 4818 O O . CYS B 2 31 ? 20.800 21.283 -12.700 1.00 11.28 31 CYS B O 1
ATOM 4821 N N . ASN B 2 32 ? 20.968 23.087 -11.431 1.00 10.17 32 ASN B N 1
ATOM 4822 C CA . ASN B 2 32 ? 21.023 24.009 -12.563 1.00 9.70 32 ASN B CA 1
ATOM 4823 C C . ASN B 2 32 ? 22.382 24.715 -12.592 1.00 9.55 32 ASN B C 1
ATOM 4824 O O . ASN B 2 32 ? 22.573 25.735 -11.954 1.00 9.49 32 ASN B O 1
ATOM 4829 N N . CYS B 2 33 ? 23.333 24.147 -13.318 1.00 9.84 33 CYS B N 1
ATOM 4830 C CA . CYS B 2 33 ? 24.672 24.725 -13.438 1.00 10.64 33 CYS B CA 1
ATOM 4831 C C . CYS B 2 33 ? 24.713 26.073 -14.161 1.00 9.96 33 CYS B C 1
ATOM 4832 O O . CYS B 2 33 ? 24.007 26.297 -15.143 1.00 9.64 33 CYS B O 1
ATOM 4835 N N . VAL B 2 34 ? 25.561 26.962 -13.670 1.00 9.53 34 VAL B N 1
ATOM 4836 C CA . VAL B 2 34 ? 25.899 28.160 -14.418 1.00 9.49 34 VAL B CA 1
ATOM 4837 C C . VAL B 2 34 ? 26.592 27.744 -15.733 1.00 9.45 34 VAL B C 1
ATOM 4838 O O . VAL B 2 34 ? 27.227 26.687 -15.803 1.00 9.46 34 VAL B O 1
ATOM 4842 N N . VAL B 2 35 ? 26.448 28.568 -16.770 1.00 9.04 35 VAL B N 1
ATOM 4843 C CA . VAL B 2 35 ? 27.090 28.307 -18.055 1.00 8.60 35 VAL B CA 1
ATOM 4844 C C . VAL B 2 35 ? 28.597 28.075 -17.880 1.00 8.36 35 VAL B C 1
ATOM 4845 O O . VAL B 2 35 ? 29.265 28.788 -17.107 1.00 8.06 35 VAL B O 1
ATO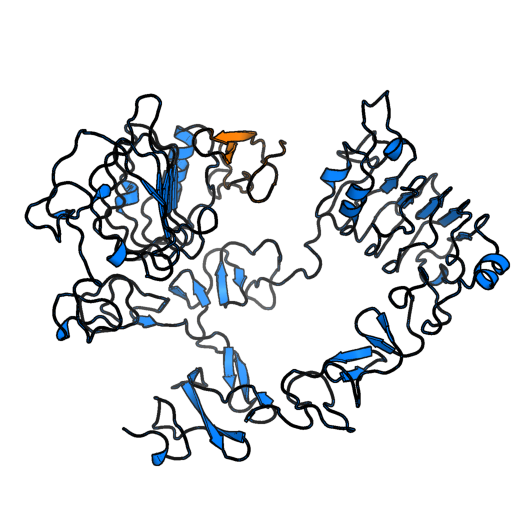M 4849 N N . GLY B 2 36 ? 29.098 27.040 -18.561 1.00 7.83 36 GLY B N 1
ATOM 4850 C CA . GLY B 2 36 ? 30.518 26.715 -18.582 1.00 7.31 36 GLY B CA 1
ATOM 4851 C C . GLY B 2 36 ? 31.043 25.723 -17.556 1.00 7.00 36 GLY B C 1
ATOM 4852 O O . GLY B 2 36 ? 32.248 25.674 -17.304 1.00 7.09 36 GLY B O 1
ATOM 4853 N N . TYR B 2 37 ? 30.150 24.934 -16.970 1.00 6.81 37 TYR B N 1
ATOM 4854 C CA . TYR B 2 37 ? 30.512 23.937 -15.970 1.00 6.64 37 TYR B CA 1
ATOM 4855 C C . TYR B 2 37 ? 29.696 22.673 -16.226 1.00 7.26 37 TYR B C 1
ATOM 4856 O O . TYR B 2 37 ? 28.522 22.773 -16.609 1.00 7.55 37 TYR B O 1
ATOM 4865 N N . ILE B 2 38 ? 30.293 21.496 -16.017 1.00 7.53 38 ILE B N 1
ATOM 4866 C CA . ILE B 2 38 ? 29.602 20.220 -16.308 1.00 7.90 38 ILE B CA 1
ATOM 4867 C C . ILE B 2 38 ? 29.518 19.252 -15.127 1.00 8.22 38 ILE B C 1
ATOM 4868 O O . ILE B 2 38 ? 30.184 19.457 -14.111 1.00 8.37 38 ILE B O 1
ATOM 4873 N N . GLY B 2 39 ? 28.700 18.202 -15.282 1.00 8.46 39 GLY B N 1
ATOM 4874 C CA . GLY B 2 39 ? 28.514 17.182 -14.254 1.00 8.47 39 GLY B CA 1
ATOM 4875 C C . GLY B 2 39 ? 27.291 17.405 -13.373 1.00 8.35 39 GLY B C 1
ATOM 4876 O O . GLY B 2 39 ? 26.766 18.524 -13.314 1.00 8.44 39 GLY B O 1
ATOM 4877 N N . GLU B 2 40 ? 26.852 16.346 -12.687 1.00 8.09 40 GLU B N 1
ATOM 4878 C CA . GLU B 2 40 ? 25.620 16.358 -11.891 1.00 8.05 40 GLU B CA 1
ATOM 4879 C C . GLU B 2 40 ? 25.612 17.460 -10.814 1.00 8.10 40 GLU B C 1
ATOM 4880 O O . GLU B 2 40 ? 24.622 18.189 -10.656 1.00 7.29 40 GLU B O 1
ATOM 4886 N N . ARG B 2 41 ? 26.731 17.584 -10.099 1.00 8.24 41 ARG B N 1
ATOM 4887 C CA . ARG B 2 41 ? 26.900 18.609 -9.068 1.00 8.56 41 ARG B CA 1
ATOM 4888 C C . ARG B 2 41 ? 27.677 19.846 -9.572 1.00 8.89 41 ARG B C 1
ATOM 4889 O O . ARG B 2 41 ? 28.149 20.662 -8.769 1.00 8.40 41 ARG B O 1
ATOM 4897 N N . CYS B 2 42 ? 27.797 19.967 -10.900 1.00 9.44 42 CYS B N 1
ATOM 4898 C CA . CYS B 2 42 ? 28.475 21.079 -11.563 1.00 10.13 42 CYS B CA 1
ATOM 4899 C C . CYS B 2 42 ? 29.975 21.123 -11.317 1.00 10.61 42 CYS B C 1
ATOM 4900 O O . CYS B 2 42 ? 30.591 22.179 -11.455 1.00 10.37 42 CYS B O 1
ATOM 4903 N N . GLN B 2 43 ? 30.556 19.970 -11.001 1.00 11.25 43 GLN B N 1
ATOM 4904 C CA . GLN B 2 43 ? 31.850 19.905 -10.349 1.00 12.24 43 GLN B CA 1
ATOM 4905 C C . GLN B 2 43 ? 33.056 20.076 -11.256 1.00 13.67 43 GLN B C 1
ATOM 4906 O O . GLN B 2 43 ? 34.195 20.077 -10.778 1.00 14.01 43 GLN B O 1
ATOM 4912 N N . TYR B 2 44 ? 32.825 20.235 -12.554 1.00 15.45 44 TYR B N 1
ATOM 4913 C CA . TYR B 2 44 ? 33.930 20.215 -13.510 1.00 17.21 44 TYR B CA 1
ATOM 4914 C C . TYR B 2 44 ? 33.896 21.348 -14.533 1.00 18.51 44 TYR B C 1
ATOM 4915 O O . TYR B 2 44 ? 32.849 21.654 -15.084 1.00 18.55 44 TYR B O 1
ATOM 4924 N N . ARG B 2 45 ? 35.046 21.971 -14.773 1.00 20.71 45 ARG B N 1
ATOM 4925 C CA . ARG B 2 45 ? 35.207 22.932 -15.867 1.00 23.18 45 ARG B CA 1
ATOM 4926 C C . ARG B 2 45 ? 35.028 22.207 -17.198 1.00 24.85 45 ARG B C 1
ATOM 4927 O O . ARG B 2 45 ? 35.558 21.111 -17.387 1.00 25.02 45 ARG B O 1
ATOM 4935 N N . ASP B 2 46 ? 34.300 22.838 -18.117 1.00 27.10 46 ASP B N 1
ATOM 4936 C CA . ASP B 2 46 ? 33.858 22.215 -19.369 1.00 29.57 46 ASP B CA 1
ATOM 4937 C C . ASP B 2 46 ? 34.935 21.572 -20.282 1.00 31.63 46 ASP B C 1
ATOM 4938 O O . ASP B 2 46 ? 34.596 20.863 -21.240 1.00 31.63 46 ASP B O 1
ATOM 4943 N N . LEU B 2 47 ? 36.213 21.823 -19.987 1.00 34.24 47 LEU B N 1
ATOM 4944 C CA . LEU B 2 47 ? 37.338 21.275 -20.759 1.00 36.95 47 LEU B CA 1
ATOM 4945 C C . LEU B 2 47 ? 37.576 22.012 -22.083 1.00 38.97 47 LEU B C 1
ATOM 4946 O O . LEU B 2 47 ? 38.574 21.766 -22.760 1.00 39.21 47 LEU B O 1
ATOM 4951 N N . LYS B 2 48 ? 36.653 22.901 -22.449 1.00 41.66 48 LYS B N 1
ATOM 4952 C CA . LYS B 2 48 ? 36.747 23.689 -23.677 1.00 44.37 48 LYS B CA 1
ATOM 4953 C C . LYS B 2 48 ? 36.249 25.106 -23.413 1.00 46.48 48 LYS B C 1
ATOM 4954 O O . LYS B 2 48 ? 36.905 26.087 -23.765 1.00 46.70 48 LYS B O 1
ATOM 4956 N N . TRP B 2 49 ? 35.079 25.186 -22.785 1.00 49.33 49 TRP B N 1
ATOM 4957 C CA . TRP B 2 49 ? 34.460 26.433 -22.354 1.00 52.17 49 TRP B CA 1
ATOM 4958 C C . TRP B 2 49 ? 35.185 26.968 -21.106 1.00 54.42 49 TRP B C 1
ATOM 4959 O O . TRP B 2 49 ? 34.987 26.465 -19.991 1.00 54.68 49 TRP B O 1
ATOM 4970 N N . TRP B 2 50 ? 36.032 27.981 -21.295 1.00 57.57 50 TRP B N 1
ATOM 4971 C CA . TRP B 2 50 ? 36.776 28.587 -20.173 1.00 59.63 50 TRP B CA 1
ATOM 4972 C C . TRP B 2 50 ? 37.072 30.076 -20.442 1.00 61.27 50 TRP B C 1
ATOM 4973 O O . TRP B 2 50 ? 38.014 30.426 -21.184 1.00 62.70 50 TRP B O 1
#

CATH classification: 3.80.20.20 (+3 more: 2.10.220.10, 3.80.20.20, 2.10.220.10)

B-factor: mean 15.04, std 15.44, range [2.0, 119.98]

Radius of gyration: 32.36 Å; Cα contacts (8 Å, |Δi|>4): 1701; chains: 2; bounding box: 66×74×89 Å

Organism: Homo sapiens (NCBI:txid9606)

InterPro domains:
  IPR000494 Receptor L-domain [PF01030] (57-167)
  IPR000494 Receptor L-domain [PF01030] (361-480)
  IPR000719 Protein kinase domain [PS50011] (712-979)
  IPR001245 Serine-threonine/tyrosine-protein kinase, catalytic domain [PF07714] (714-966)
  IPR001245 Serine-threonine/tyrosine-protein kinase, catalytic domain [PR00109] (790-803)
  IPR001245 Serine-threonine/tyrosine-protein kinase, catalytic domain [PR00109] (827-845)
  IPR001245 Serine-threonine/tyrosine-protein kinase, catalytic domain [PR00109] (876-886)
  IPR001245 Serine-threonine/tyrosine-protein kinase, catalytic domain [PR00109] (895-917)
  IPR001245 Serine-threonine/tyrosine-protein kinase, catalytic domain [PR00109] (939-961)
  IPR006211 Furin-like cysteine-rich domain [PF00757] (185-338)
  IPR006212 Furin-like repeat [SM00261] (228-270)
  IPR006212 Furin-like repeat [SM00261] (496-547)
  IPR006212 Furin-like repeat [SM00261] (552-601)
  IPR006212 Furin-like repeat [cd00064] (231-274)
  IPR006212 Furin-like repeat [cd00064] (506-559)
  IPR006212 Furin-like repeat [cd00064] (558-598)
  IPR008266 Tyrosine-protein kinase, active site [PS00109] (833-845)
  IPR009030 Growth factor receptor cysteine-rich domain superfamily [SSF57184] (186-339)
  IPR009030 Growth factor receptor cysteine-rich domain superfamily [SSF57184] (505-636)
  IPR011009 Protein kinase-like domain superfamily [SSF56112] (708-1003)

Solvent-accessible surface area: 34034 Å² total; per-residue (Å²): 53,141,98,56,12,82,15,18,71,16,59,4,0,18,11,11,84,90,99,41,14,17,66,16,15,65,120,62,1,79,97,0,39,20,0,42,21,4,0,6,0,5,20,4,53,142,146,67,97,5,52,30,0,102,44,0,42,21,0,12,2,6,0,0,0,0,31,0,15,5,111,99,0,8,0,8,64,0,26,0,0,14,4,102,128,76,6,63,147,33,32,0,0,0,0,1,4,0,86,42,108,115,62,68,6,0,8,66,0,4,0,49,31,6,10,20,0,29,84,0,0,0,59,0,12,73,1,37,18,1,9,10,0,103,30,13,52,24,146,2,1,1,37,94,121,47,69,109,89,46,35,71,49,51,147,50,174,146,56,98,59,122,195,28,51,137,78,22,37,139,45,0,0,3,7,44,31,123,91,8,16,8,90,25,18,68,52,68,27,22,170,131,21,107,36,7,0,124,17,155,56,76,102,30,36,12,50,89,15,7,0,0,2,14,92,2,91,163,74,67,34,24,75,13,15,114,82,43,105,5,134,83,44,4,74,77,96,14,25,45,62,133,12,10,14,60,117,50,73,99,99,67,120,12,127,121,13,57,35,16,30,32,25,42,10,28,178,60,30,47,113,116,22,21,5,34,103,165,12,25,7,58,57,64,23,53,104,65,14,174,31,73,54,113,92,73,74,124,76,7,52,146,38,168,45,92,46,193,97,80,12,62,0,4,38,91,50,100,18,56,111,35,115,1,0,24,28,99,18,0,93,122,8,95,93,0,16,7,0,49,10,22,0,34,0,28,54,26,2,51,163,18,44,106,170,80,158,16,80,83,5,69,48,132,50,0,59,39,0,72,44,1,30,41,0,18,0,11,1,7,0,58,12,11,13,129,154,47,78,28,0,51,0,0,25,68,0,90,38,0,83,3,165,72,25,32,171,64,101,38,0,0,4,0,32,81,13,66,1,47,4,3,0,0,79,30,2,112,84,0,29,81,3,23,1,28,0,22,38,0,65,52,4,5,2,4,83,43,10,85,13,73,85,16,41,59,62,130,75,26,63,59,86,48,104,81,28,80,37,83,114,44,8,59,93,81,55,44,94,38,65,79,28,15,17,141,91,0,1,3,2,65,103,25,39,11,18,44,44,39,129,60,16,28,64,71,199,66,5,16,84,85,6,44,47,67,133,12,153,65,44,9,21,72,90,130,66,77,11,22,109,10,54,108,20,7,71,79,30,91,152,102,74,1,2,84,10,142,26,49,77,43,25,91,86,23,31,67,66,56,2,31,78,22,9,36,130,90,19,17,73,25,34,68,4,106,97,148,65,67,16,62,18,38,45,46,111,46,88,48,6,79,110,12,50,112,111,4,82,180,12,26,126,12,92,36,117,171,6,21,118,142,133,43,112,1,66,14,90,166,106,15,65,0,64,62,111,4,81,41,51,91,14,146,62,22,109,69,89,1,0,52,3,62,64,12,56,36,8,31,79,0,46,126,148,25,148,90,121,125

GO terms:
  GO:0031901 early endosome membrane (C, IDA)
  GO:0034165 positive regulation of toll-like receptor 9 signaling pathway (P, IDA)
  GO:0097708 intracellular vesicle (C, IDA)
  GO:0032587 ruffle membrane (C, IDA)
  GO:0005886 plasma membrane (C, IDA)
  GO:0043410 positive regulation of MAPK cascade (P, IDA)
  GO:0007173 epidermal growth factor receptor signaling pathway (P, IDA)
  GO:0048471 perinuclear region of cytoplasm (C, IMP)
  GO:0005515 protein binding (F, IPI)
  GO:0005768 endosome (C, IDA)
  GO:1903078 positive regulation of protein localization to plasma membrane (P, IDA)
  GO:0090037 positive regulation of protein kinase C signaling (P, IDA)
  GO:0005006 epidermal growth factor receptor activity (F, IMP)
  GO:0019900 kinase binding (F, IPI)
  GO:0004713 protein tyrosine kinase activity (F, IDA)
  GO:0005006 epidermal growth factor receptor activity (F, IDA)
  GO:0004888 transmembrane signaling receptor activity (F, IDA)
  GO:0038134 ERBB2-EGFR signaling pathway (P, IDA)
  GO:0030296 protein tyrosine kinase activator activity (F, IDA)
  GO:0043235 signaling receptor complex (C, IDA)

Secondary structure (DSSP, 8-state):
---EE-----TT-EESSHHHHHHHHHHHHTT-SEESS-EEEES--SS----GGGG--EESS-EEEES---SB---TT--EE--SS-BTTTEEEEEE----TTS-S--B---TT--EE-SSEEEEE--TT--SGGG--HHHHB-GGGGGG-EE----SS-S-PPPPTTSGGG-BSSSSGGGB---SSSSS-TT-SS-BSSSSGGGBPPTTBSS-BSSSSSSSBSSBSSEEETTEEESS---SEEEETTTTEEEE-TT--EEETTEEESS--TT-EE-TT--EESS--TTB---BSSSSBB--B-SSS---EE--TBSGGGBT--S--TTTGGGGTT--EESS-EEE-THHHH-BTTTTBPPPPGGGGGGGGG--EESS-EEES---TT--B-GGGTT--EE--SS-BTTTEEEEEES---SB---TT--EE-SSEEEEES-TT--STTTS-GGGTBSSTT----EESS--HHHHHHHT----TTB-TT-BSSSSGGGBSSBSSEEETTEEES--SSSS-SS-EEESSSBEEEPPTTBPP-TTS--BSSSSTT-BSSBSSEEETTEEESS--EEEE-SSSSEEEEEE-TT-BEEEPPTT-SS--SSSSTTTS--/-EE--STT--EE-TT-EEEEETTTTEEEEEEPTTEESTTS-EE-SS--